Protein AF-A0A9W6C307-F1 (afdb_monomer)

Solvent-accessible surface area (backbone atoms only — not comparable to full-atom values): 25870 Å² total; per-residue (Å²): 104,72,74,52,49,40,36,76,77,65,69,54,67,87,51,63,44,79,34,90,52,37,42,52,48,59,57,58,63,29,90,47,20,42,62,36,54,37,37,41,37,41,72,69,47,89,73,57,65,53,35,37,42,33,34,32,73,69,34,100,63,32,60,33,37,36,40,30,26,71,69,32,44,50,34,45,32,38,36,28,34,32,46,43,51,30,47,38,36,44,41,33,37,32,74,87,72,39,36,39,31,27,65,38,63,28,44,34,90,32,50,24,46,48,51,74,43,74,51,76,79,42,99,63,51,73,80,53,56,47,47,68,50,73,51,73,42,48,95,74,13,36,36,39,39,33,34,38,44,52,23,28,55,40,63,23,90,96,42,68,63,42,25,47,41,33,39,39,35,29,43,99,92,39,78,31,32,41,32,43,40,34,39,38,33,15,57,41,45,49,40,33,43,35,32,48,67,80,60,34,74,53,79,74,47,48,40,36,29,34,75,88,67,53,75,34,53,66,78,82,75,81,81,83,67,77,39,77,81,46,94,56,31,34,36,34,74,18,45,44,55,61,80,28,62,90,56,57,33,47,30,42,37,31,38,36,38,55,30,81,53,9,16,41,32,35,31,30,29,42,17,23,58,46,11,42,51,52,42,52,50,26,47,76,75,32,70,21,69,49,34,37,36,32,32,40,53,56,56,37,30,34,22,3,34,56,54,46,70,95,38,58,28,23,15,40,61,68,16,32,50,48,26,63,78,43,37,65,66,52,48,58,53,46,33,74,60,33,39,77,47,37,58,85,45,60,66,40,53,48,78,43,70,48,65,70,39,78,46,77,50,47,92,39,53,33,40,35,41,77,44,36,12,45,37,90,26,32,38,28,40,31,38,67,84,70,23,40,31,37,38,25,70,70,21,24,28,72,29,60,73,72,44,83,64,38,37,67,70,48,28,52,50,39,46,52,57,55,71,74,52,88,55,62,24,41,35,27,19,27,30,71,73,42,66,72,64,60,32,56,54,49,38,51,52,48,54,52,51,51,51,52,48,51,46,50,39,38,70,70,69,52,50,74,65,55,56,52,72,66,54,52,61,76,95,56,46,82,24,24,27,48,61,59,41,48,45,52,30,48,71,65,46,44,65,64,35,44,63,70,64,52,80,85,85,77,76,93,126

Nearest PDB structures (foldseek):
  8d2z-assembly2_B  TM=8.425E-01  e=1.570E-17  Burkholderia cenocepacia
  4bp0-assembly1_A  TM=8.172E-01  e=1.238E-14  Pseudomonas aeruginosa
  5ls3-assembly1_B  TM=8.155E-01  e=4.486E-14  Pseudomonas aeruginosa
  5i0p-assembly2_B  TM=6.789E-01  e=3.030E-12  Burkholderia ambifaria MC40-6
  4uwq-assembly1_K  TM=8.721E-01  e=1.998E-06  Thermus thermophilus HB27

Radius of gyration: 29.94 Å; Cα contacts (8 Å, |Δi|>4): 1216; chains: 1; bounding box: 67×66×84 Å

Secondary structure (DSSP, 8-state):
-HHHHHHHHH---SSEEE-TTSEEEE-SEESSTT-EEEEEE-TTSSS-EEEEEEEETTSSS-EEEEEE-TTSEEEEEEEE--SSSEEEEEEEEETTS-EEEEEEEEEE-S-TTTSPPGGGGSTTTTTTTT-EEEEEEGGGTEEEEEE----B-S-STT---B-EEEEEEEETTEEEEEEEE-TTBPSS-EEEEE--TTTTTS--EEEEEETT--EEEPPP-----EEEEETTEEEEPPPSS-S-TTTTT--S-EEEE--TTSEEEE---SSHHHHHHHHHHHHHHSSSEEEEE-SSSSGGGTGGGGGGTTS-EEE-HHHHHHHHHHHHHHHHHHHHHHGGGGTT------SEE--SEEEEETTEEEEEEEE-SSSS-EEEEEETTT-EEEEEEEEESSBPPP-TT--HHHHHHHHHHHHTS--SEEEEEES--BSSSHHHHHHHHHHHHHHHHHHHHHHTT--HHHHHHT-S-GGGTTSBTTTHHHHHHHHHHHHHHHHHHS-------

Foldseek 3Di:
DVQVCCCPVVVVAPAEDADPLWDWDWDQECPPLQWIKIKTANQSPPAAWQKKWKAWVPDPFTTFKIKGQAQFRPIKIKTFHFAAWTKIKIWTQGPVRHIYIDIDTHGYPGDNLQDFFPLVVDPCSVLQAFPKDWDFDLVQQKIKIWGAFRLRQCNYPPDHGKHWQKKWKADPVGTRIMMGGHSGTHGRMIMMTGHDNVVSPGDIWMWIAMPVGDIHTDQDADDFDWDDPWDQKIKGAADQAQQAQVRLQRFWIWIWHAAQQWTAIEFQAQALRSNQVVQVCRVVPRVGYAEYEFQAQQRGRFLNVVSVVVHAYEYAPVRLVSNVVCVPVVLVVSCVHNPSSRRVRDTDGGPYYDDQAWDATNNWIKGWHWAAFLAPTGIWIARPVQQEIERALLFEDLHQRARLHGDLVSSLVVLVVVVPRRGQWYHYRHDDIDRDCRRSVVNNVSSVQLVCLLLVCLLVVHDLVVSLVVFGDPVCQRRHNPPVRVNNNSVNCNVVSNVVNDDDPDDDD

Sequence (509 aa):
MWPDHRRDM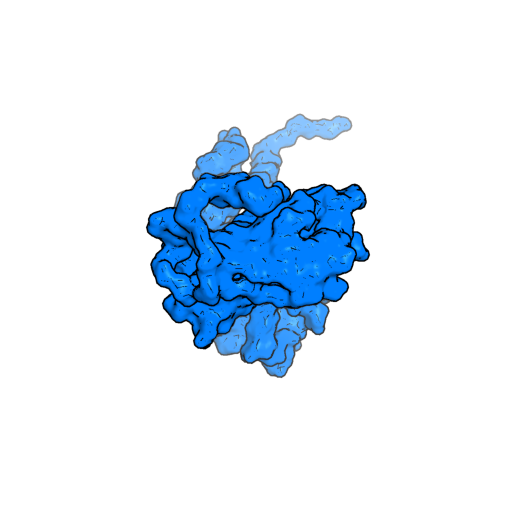LGDPQDWRHDPALIVLTAPDAEDASHVPVLIDATSLTGQVERIVISIDYSPLPKVLIYHPGRAAPLLGFGVKYEIGSPLRASVAMADGSWRMGASFVDAAGGGCTAPAAAHARPDWQDDLGEMRARLWPAFGRLRLMLRHPMDTGLAVGISAHYLTEVTLSDASGQIARLEVFEPVEEDPALTFLLPPELARGPIQISARDNLGYVFTAAPDYRLNPQEIADGVWMFEGATESFGRGNGGAICNIVMIATQGGAVVIDTGGTHRHGTALRQFADERLGGVALSLNTHHHPDHWFGNQAFADRPILSLPPSRQAQGDSAQALADGLYRILGSWMNGTAPLPATDDAVNGPLTIGGRDLTLLALSGHSQADLVIRDNRTGTLIAGDLLFLNRAPSFPDANIATWAAAITTISEIPASGYVPGHGPYHRDSRAMGQTQHYLQAMDARLRGAANNGLTPLEALAAGPMPDYAHLGANPEEYRRSVIQRWRDYERRTLPLLSSVG

InterPro domains:
  IPR001279 Metallo-beta-lactamase [PF00753] (249-430)
  IPR001279 Metallo-beta-lactamase [SM00849] (251-430)
  IPR013783 Immunoglobulin-like fold [G3DSA:2.60.40.10] (138-219)
  IPR014756 Immunoglobulin E-set [SSF81296] (130-219)
  IPR014880 Sulphur oxidation protein SoxZ [PF08770] (143-218)
  IPR030811 Quinoprotein relay system zinc metallohydrolase 1 [TIGR04558] (221-502)
  IPR030831 Quinoprotein dehydrogenase-associated SoxYZ-like carrier [TIGR04557] (2-216)
  IPR032711 Ig-like SoxY domain [PF13501] (8-113)
  IPR036866 Ribonuclease Z/Hydroxyacylglutathione hydrolase-like [G3DSA:3.60.15.10] (220-455)
  IPR036866 Ribonuclease Z/Hydroxyacylglutathione hydrolase-like [SSF56281] (215-480)
  IPR038162 Ig-like SoxY domain superfamily [G3DSA:2.60.40.2470] (1-113)
  IPR050855 Metallo-beta-lactamase type 2-like [PTHR42951] (246-448)

Mean predicted aligned error: 10.9 Å

Structure (mmCIF, N/CA/C/O backbone):
data_AF-A0A9W6C307-F1
#
_entry.id   AF-A0A9W6C307-F1
#
loop_
_atom_site.group_PDB
_atom_site.id
_atom_site.type_symbol
_atom_site.label_atom_id
_atom_site.label_alt_id
_atom_site.label_comp_id
_atom_site.label_asym_id
_atom_site.label_entity_id
_atom_site.label_seq_id
_atom_site.pdbx_PDB_ins_code
_atom_site.Cartn_x
_atom_site.Cartn_y
_atom_site.Cartn_z
_atom_site.occupancy
_atom_site.B_iso_or_equiv
_atom_site.auth_seq_id
_atom_site.auth_comp_id
_atom_site.auth_asym_id
_atom_site.auth_atom_id
_atom_site.pdbx_PDB_model_num
ATOM 1 N N . MET A 1 1 ? 29.531 2.182 -43.437 1.00 72.75 1 MET A N 1
ATOM 2 C CA . MET A 1 1 ? 28.403 2.102 -42.491 1.00 72.75 1 MET A CA 1
ATOM 3 C C . MET A 1 1 ? 28.261 0.714 -41.888 1.00 72.75 1 MET A C 1
ATOM 5 O O . MET A 1 1 ? 28.710 0.563 -40.768 1.00 72.75 1 MET A O 1
ATOM 9 N N . TRP A 1 2 ? 27.776 -0.326 -42.589 1.00 77.75 2 TRP A N 1
ATOM 10 C CA . TRP A 1 2 ? 27.693 -1.666 -41.967 1.00 77.75 2 TRP A CA 1
ATOM 11 C C . TRP A 1 2 ? 29.036 -2.215 -41.428 1.00 77.75 2 TRP A C 1
ATOM 13 O O . TRP A 1 2 ? 29.052 -2.694 -40.299 1.00 77.75 2 TRP A O 1
ATOM 23 N N . PRO A 1 3 ? 30.179 -2.114 -42.142 1.00 82.25 3 PRO A N 1
ATOM 24 C CA . PRO A 1 3 ? 31.471 -2.530 -41.581 1.00 82.25 3 PRO A CA 1
ATOM 25 C C . PRO A 1 3 ? 31.861 -1.786 -40.295 1.00 82.25 3 PRO A C 1
ATOM 27 O O . PRO A 1 3 ? 32.476 -2.380 -39.413 1.00 82.25 3 PRO A O 1
ATOM 30 N N . ASP A 1 4 ? 31.479 -0.513 -40.180 1.00 83.25 4 ASP A N 1
ATOM 31 C CA . ASP A 1 4 ? 31.752 0.321 -39.006 1.00 83.25 4 ASP A CA 1
ATOM 32 C C . ASP A 1 4 ? 30.825 -0.078 -37.851 1.00 83.25 4 ASP A C 1
ATOM 34 O O . ASP A 1 4 ? 31.302 -0.397 -36.770 1.00 83.25 4 ASP A O 1
ATOM 38 N N . HIS A 1 5 ? 29.519 -0.232 -38.105 1.00 82.75 5 HIS A N 1
ATOM 39 C CA . HIS A 1 5 ? 28.554 -0.733 -37.117 1.00 82.75 5 HIS A CA 1
ATOM 40 C C . HIS A 1 5 ? 28.922 -2.123 -36.599 1.00 82.75 5 HIS A C 1
ATOM 42 O O . HIS A 1 5 ? 28.842 -2.385 -35.401 1.00 82.75 5 HIS A O 1
ATOM 48 N N . ARG A 1 6 ? 29.378 -3.017 -37.482 1.00 83.88 6 ARG A N 1
ATOM 49 C CA . ARG A 1 6 ? 29.865 -4.344 -37.095 1.00 83.88 6 ARG A CA 1
ATOM 50 C C . ARG A 1 6 ? 31.045 -4.243 -36.126 1.00 83.88 6 ARG A C 1
ATOM 52 O O . ARG A 1 6 ? 31.105 -5.000 -35.159 1.00 83.88 6 ARG A O 1
ATOM 59 N N . ARG A 1 7 ? 31.976 -3.319 -36.366 1.00 86.12 7 ARG A N 1
ATOM 60 C CA . ARG A 1 7 ? 33.110 -3.080 -35.468 1.00 86.12 7 ARG A CA 1
ATOM 61 C C . ARG A 1 7 ? 32.648 -2.486 -34.140 1.00 86.12 7 ARG A C 1
ATOM 63 O O . ARG A 1 7 ? 32.957 -3.051 -33.096 1.00 86.12 7 ARG A O 1
ATOM 70 N N . ASP A 1 8 ? 31.873 -1.412 -34.192 1.00 84.94 8 ASP A N 1
ATOM 71 C CA . ASP A 1 8 ? 31.517 -0.606 -33.024 1.00 84.94 8 ASP A CA 1
ATOM 72 C C . ASP A 1 8 ? 30.511 -1.312 -32.105 1.00 84.94 8 ASP A C 1
ATOM 74 O O . ASP A 1 8 ? 30.616 -1.235 -30.883 1.00 84.94 8 ASP A O 1
ATOM 78 N N . MET A 1 9 ? 29.542 -2.036 -32.675 1.00 85.88 9 MET A N 1
ATOM 79 C CA . MET A 1 9 ? 28.476 -2.690 -31.908 1.00 85.88 9 MET A CA 1
ATOM 80 C C . MET A 1 9 ? 28.787 -4.143 -31.561 1.00 85.88 9 MET A C 1
ATOM 82 O O . MET A 1 9 ? 28.330 -4.629 -30.525 1.00 85.88 9 MET A O 1
ATOM 86 N N . LEU A 1 10 ? 29.512 -4.858 -32.431 1.00 87.94 10 LEU A N 1
ATOM 87 C CA . LEU A 1 10 ? 29.734 -6.304 -32.285 1.00 87.94 10 LEU A CA 1
ATOM 88 C C . LEU A 1 10 ? 31.184 -6.662 -31.921 1.00 87.94 10 LEU A C 1
ATOM 90 O O . LEU A 1 10 ? 31.439 -7.813 -31.573 1.00 87.94 10 LEU A O 1
ATOM 94 N N . GLY A 1 11 ? 32.123 -5.709 -31.972 1.00 85.62 11 GLY A N 1
ATOM 95 C CA . GLY A 1 11 ? 33.545 -5.951 -31.697 1.00 85.62 11 GLY A CA 1
ATOM 96 C C . GLY A 1 11 ? 34.319 -6.577 -32.866 1.00 85.62 11 GLY A C 1
ATOM 97 O O . GLY A 1 11 ? 35.331 -7.229 -32.638 1.00 85.62 11 GLY A O 1
ATOM 98 N N . ASP A 1 12 ? 33.835 -6.398 -34.102 1.00 84.00 12 ASP A N 1
ATOM 99 C CA . ASP A 1 12 ? 34.403 -6.929 -35.358 1.00 84.00 12 ASP A CA 1
ATOM 100 C C . ASP A 1 12 ? 34.648 -8.457 -35.367 1.00 84.00 12 ASP A C 1
ATOM 102 O O . ASP A 1 12 ? 35.785 -8.924 -35.524 1.00 84.00 12 ASP A O 1
ATOM 106 N N . PRO A 1 13 ? 33.584 -9.266 -35.196 1.00 85.19 13 PRO A N 1
ATOM 107 C CA . PRO A 1 13 ? 33.701 -10.717 -35.150 1.00 85.19 13 PRO A CA 1
ATOM 108 C C . PRO A 1 13 ? 34.226 -11.301 -36.466 1.00 85.19 13 PRO A C 1
ATOM 110 O O . PRO A 1 13 ? 33.824 -10.890 -37.556 1.00 85.19 13 PRO A O 1
ATOM 113 N N . GLN A 1 14 ? 35.099 -12.304 -36.345 1.00 84.06 14 GLN A N 1
ATOM 114 C CA . GLN A 1 14 ? 35.723 -12.982 -37.486 1.00 84.06 14 GLN A CA 1
ATOM 115 C C . GLN A 1 14 ? 34.818 -14.063 -38.101 1.00 84.06 14 GLN A C 1
ATOM 117 O O . GLN A 1 14 ? 34.770 -14.190 -39.322 1.00 84.06 14 GLN A O 1
ATOM 122 N N . ASP A 1 15 ? 34.075 -14.818 -37.280 1.00 90.12 15 ASP A N 1
ATOM 123 C CA . ASP A 1 15 ? 33.076 -15.793 -37.743 1.00 90.12 15 ASP A CA 1
ATOM 124 C C . ASP A 1 15 ? 31.676 -15.181 -37.667 1.00 90.12 15 ASP A C 1
ATOM 126 O O . ASP A 1 15 ? 31.013 -15.196 -36.628 1.00 90.12 15 ASP A O 1
ATOM 130 N N . TRP A 1 16 ? 31.256 -14.587 -38.781 1.00 89.94 16 TRP A N 1
ATOM 131 C CA . TRP A 1 16 ? 29.972 -13.916 -38.924 1.00 89.94 16 TRP A CA 1
ATOM 132 C C . TRP A 1 16 ? 29.358 -14.270 -40.277 1.00 89.94 16 TRP A C 1
ATOM 134 O O . TRP A 1 16 ? 30.006 -14.130 -41.317 1.00 89.94 16 TRP A O 1
ATOM 144 N N . ARG A 1 17 ? 28.098 -14.721 -40.282 1.00 93.12 17 ARG A N 1
ATOM 145 C CA . ARG A 1 17 ? 27.383 -15.075 -41.517 1.00 93.12 17 ARG A CA 1
ATOM 146 C C . ARG A 1 17 ? 25.880 -14.863 -41.417 1.00 93.12 17 ARG A C 1
ATOM 148 O O . ARG A 1 17 ? 25.305 -14.918 -40.333 1.00 93.12 17 ARG A O 1
ATOM 155 N N . HIS A 1 18 ? 25.247 -14.673 -42.572 1.00 94.75 18 HIS A N 1
ATOM 156 C CA . HIS A 1 18 ? 23.793 -14.717 -42.674 1.00 94.75 18 HIS A CA 1
ATOM 157 C C . HIS A 1 18 ? 23.280 -16.134 -42.378 1.00 94.75 18 HIS A C 1
ATOM 159 O O . HIS A 1 18 ? 23.880 -17.106 -42.844 1.00 94.75 18 HIS A O 1
ATOM 165 N N . ASP A 1 19 ? 22.175 -16.251 -41.645 1.00 95.81 19 ASP A N 1
ATOM 166 C CA . ASP A 1 19 ? 21.567 -17.540 -41.304 1.00 95.81 19 ASP A CA 1
ATOM 167 C C . ASP A 1 19 ? 20.055 -17.515 -41.560 1.00 95.81 19 ASP A C 1
ATOM 169 O O . ASP A 1 19 ? 19.350 -16.749 -40.907 1.00 95.81 19 ASP A O 1
ATOM 173 N N . PRO A 1 20 ? 19.529 -18.333 -42.488 1.00 94.19 20 PRO A N 1
ATOM 174 C CA . PRO A 1 20 ? 18.097 -18.363 -42.775 1.00 94.19 20 PRO A CA 1
ATOM 175 C C . PRO A 1 20 ? 17.247 -18.903 -41.614 1.00 94.19 20 PRO A C 1
ATOM 177 O O . PRO A 1 20 ? 16.032 -18.728 -41.638 1.00 94.19 20 PRO A O 1
ATOM 180 N N . ALA A 1 21 ? 17.848 -19.559 -40.613 1.00 95.94 21 ALA A N 1
ATOM 181 C CA . ALA A 1 21 ? 17.140 -19.990 -39.408 1.00 95.94 21 ALA A CA 1
ATOM 182 C C . ALA A 1 21 ? 16.922 -18.848 -38.393 1.00 95.94 21 ALA A C 1
ATOM 184 O O . ALA A 1 21 ? 16.198 -19.038 -37.416 1.00 95.94 21 ALA A O 1
ATOM 185 N N . LEU A 1 22 ? 17.524 -17.672 -38.617 1.00 97.81 22 LEU A N 1
ATOM 186 C CA . LEU A 1 22 ? 17.243 -16.447 -37.875 1.00 97.81 22 LEU A CA 1
ATOM 187 C C . LEU A 1 22 ? 16.178 -15.631 -38.608 1.00 97.81 22 LEU A C 1
ATOM 189 O O . LEU A 1 22 ? 16.421 -15.062 -39.672 1.00 97.81 22 LEU A O 1
ATOM 193 N N . ILE A 1 23 ? 14.997 -15.548 -38.010 1.00 97.88 23 ILE A N 1
ATOM 194 C CA . ILE A 1 23 ? 13.851 -14.859 -38.586 1.00 97.88 23 ILE A CA 1
ATOM 195 C C . ILE A 1 23 ? 13.801 -13.419 -38.069 1.00 97.88 23 ILE A C 1
ATOM 197 O O . ILE A 1 23 ? 13.815 -13.177 -36.862 1.00 97.88 23 ILE A O 1
ATOM 201 N N . VAL A 1 24 ? 13.722 -12.463 -38.998 1.00 97.44 24 VAL A N 1
ATOM 202 C CA . VAL A 1 24 ? 13.565 -11.026 -38.728 1.00 97.44 24 VAL A CA 1
ATOM 203 C C . VAL A 1 24 ? 12.309 -10.547 -39.444 1.00 97.44 24 VAL A C 1
ATOM 205 O O . VAL A 1 24 ? 12.315 -10.347 -40.657 1.00 97.44 24 VAL A O 1
ATOM 208 N N . LEU A 1 25 ? 11.213 -10.391 -38.709 1.00 96.00 25 LEU A N 1
ATOM 209 C CA . LEU A 1 25 ? 9.926 -9.957 -39.249 1.00 96.00 25 LEU A CA 1
ATOM 210 C C . LEU A 1 25 ? 9.642 -8.521 -38.827 1.00 96.00 25 LEU A C 1
ATOM 212 O O . LEU A 1 25 ? 9.816 -8.161 -37.668 1.00 96.00 25 LEU A O 1
ATOM 216 N N . THR A 1 26 ? 9.193 -7.715 -39.779 1.00 93.88 26 THR A N 1
ATOM 217 C CA . THR A 1 26 ? 8.810 -6.314 -39.590 1.00 93.88 26 THR A CA 1
ATOM 218 C C . THR A 1 26 ? 7.806 -5.929 -40.671 1.00 93.88 26 THR A C 1
ATOM 220 O O . THR A 1 26 ? 7.693 -6.629 -41.683 1.00 93.88 26 THR A O 1
ATOM 223 N N . ALA A 1 27 ? 7.072 -4.836 -40.471 1.00 85.94 27 ALA A N 1
ATOM 224 C CA . ALA A 1 27 ? 6.289 -4.238 -41.546 1.00 85.94 27 ALA A CA 1
ATOM 225 C C . ALA A 1 27 ? 7.232 -3.778 -42.683 1.00 85.94 27 ALA A C 1
ATOM 227 O O . ALA A 1 27 ? 8.272 -3.188 -42.379 1.00 85.94 27 ALA A O 1
ATOM 228 N N . PRO A 1 28 ? 6.917 -4.064 -43.963 1.00 83.44 28 PRO A N 1
ATOM 229 C CA . PRO A 1 28 ? 7.731 -3.607 -45.090 1.00 83.44 28 PRO A CA 1
ATOM 230 C C . PRO A 1 28 ? 7.644 -2.088 -45.276 1.00 83.44 28 PRO A C 1
ATOM 232 O O . PRO A 1 28 ? 8.640 -1.480 -45.655 1.00 83.44 28 PRO A O 1
ATOM 235 N N . ASP A 1 29 ? 6.493 -1.498 -44.946 1.00 87.31 29 ASP A N 1
ATOM 236 C CA . ASP A 1 29 ? 6.210 -0.068 -45.024 1.00 87.31 29 ASP A CA 1
ATOM 237 C C . ASP A 1 29 ? 5.832 0.455 -43.628 1.00 87.31 29 ASP A C 1
ATOM 239 O O . ASP A 1 29 ? 4.918 -0.063 -42.978 1.00 87.31 29 ASP A O 1
ATOM 243 N N . ALA A 1 30 ? 6.535 1.480 -43.155 1.00 84.88 30 ALA A N 1
ATOM 244 C CA . ALA A 1 30 ? 6.269 2.176 -41.904 1.00 84.88 30 ALA A CA 1
ATOM 245 C C . ALA A 1 30 ? 5.370 3.394 -42.161 1.00 84.88 30 ALA A C 1
ATOM 247 O O . ALA A 1 30 ? 5.854 4.523 -42.274 1.00 84.88 30 ALA A O 1
ATOM 248 N N . GLU A 1 31 ? 4.057 3.157 -42.269 1.00 82.56 31 GLU A N 1
ATOM 249 C CA . GLU A 1 31 ? 3.048 4.230 -42.361 1.00 82.56 31 GLU A CA 1
ATOM 250 C C . GLU A 1 31 ? 3.111 5.166 -41.146 1.00 82.56 31 GLU A C 1
ATOM 252 O O . GLU A 1 31 ? 3.012 6.384 -41.287 1.00 82.56 31 GLU A O 1
ATOM 257 N N . ASP A 1 32 ? 3.332 4.584 -39.965 1.00 87.00 32 ASP A N 1
ATOM 258 C CA . ASP A 1 32 ? 3.673 5.292 -38.740 1.00 87.00 32 ASP A CA 1
ATOM 259 C C . ASP A 1 32 ? 5.128 4.990 -38.368 1.00 87.00 32 ASP A C 1
ATOM 261 O O . ASP A 1 32 ? 5.461 3.936 -37.820 1.00 87.00 32 ASP A O 1
ATOM 265 N N . ALA A 1 33 ? 6.013 5.935 -38.676 1.00 88.25 33 ALA A N 1
ATOM 266 C CA . ALA A 1 33 ? 7.437 5.801 -38.410 1.00 88.25 33 ALA A CA 1
ATOM 267 C C . ALA A 1 33 ? 7.779 5.827 -36.907 1.00 88.25 33 ALA A C 1
ATOM 269 O O . ALA A 1 33 ? 8.913 5.515 -36.551 1.00 88.25 33 ALA A O 1
ATOM 270 N N . SER A 1 34 ? 6.840 6.180 -36.021 1.00 87.88 34 SER A N 1
ATOM 271 C CA . SER A 1 34 ? 7.040 6.141 -34.566 1.00 87.88 34 SER A CA 1
ATOM 272 C C . SER A 1 34 ? 6.719 4.775 -33.939 1.00 87.88 34 SER A C 1
ATOM 274 O O . SER A 1 34 ? 7.185 4.494 -32.832 1.00 87.88 34 SER A O 1
ATOM 276 N N . HIS A 1 35 ? 6.007 3.911 -34.675 1.00 90.19 35 HIS A N 1
ATOM 277 C CA . HIS A 1 35 ? 5.509 2.615 -34.210 1.00 90.19 35 HIS A CA 1
ATOM 278 C C . HIS A 1 35 ? 5.682 1.519 -35.270 1.00 90.19 35 HIS A C 1
ATOM 280 O O . HIS A 1 35 ? 4.726 1.076 -35.913 1.00 90.19 35 HIS A O 1
ATOM 286 N N . VAL A 1 36 ? 6.914 1.034 -35.441 1.00 93.62 36 VAL A N 1
ATOM 287 C CA . VAL A 1 36 ? 7.217 -0.063 -36.374 1.00 93.62 36 VAL A CA 1
ATOM 288 C C . VAL A 1 36 ? 7.383 -1.379 -35.606 1.00 93.62 36 VAL A C 1
ATOM 290 O O . VAL A 1 36 ? 8.364 -1.526 -34.874 1.00 93.62 36 VAL A O 1
ATOM 293 N N . PRO A 1 37 ? 6.469 -2.359 -35.750 1.00 95.56 37 PRO A N 1
ATOM 294 C CA . PRO A 1 37 ? 6.542 -3.616 -35.015 1.00 95.56 37 PRO A CA 1
ATOM 295 C C . PRO A 1 37 ? 7.602 -4.556 -35.595 1.00 95.56 37 PRO A C 1
ATOM 297 O O . PRO A 1 37 ? 7.656 -4.790 -36.802 1.00 95.56 37 PRO A O 1
ATOM 300 N N . VAL A 1 38 ? 8.384 -5.172 -34.712 1.00 97.00 38 VAL A N 1
ATOM 301 C CA . VAL A 1 38 ? 9.484 -6.083 -35.033 1.00 97.00 38 VAL A CA 1
ATOM 302 C C . VAL A 1 38 ? 9.339 -7.379 -34.237 1.00 97.00 38 VAL A C 1
ATOM 304 O O . VAL A 1 38 ? 8.998 -7.376 -33.053 1.00 97.00 38 VAL A O 1
ATOM 307 N N . LEU A 1 39 ? 9.629 -8.510 -34.878 1.00 98.12 39 LEU A N 1
ATOM 308 C CA . LEU A 1 39 ? 9.776 -9.813 -34.238 1.00 98.12 39 LEU A CA 1
ATOM 309 C C . LEU A 1 39 ? 11.081 -10.463 -34.692 1.00 98.12 39 LEU A C 1
ATOM 311 O O . LEU A 1 39 ? 11.290 -10.701 -35.881 1.00 98.12 39 LEU A O 1
ATOM 315 N N . ILE A 1 40 ? 11.928 -10.792 -33.724 1.00 98.44 40 ILE A N 1
ATOM 316 C CA . ILE A 1 40 ? 13.168 -11.534 -33.927 1.00 98.44 40 ILE A CA 1
ATOM 317 C C . ILE A 1 40 ? 12.989 -12.916 -33.323 1.00 98.44 40 ILE A C 1
ATOM 319 O O . ILE A 1 40 ? 12.694 -13.033 -32.133 1.00 98.44 40 ILE A O 1
ATOM 323 N N . ASP A 1 41 ? 13.174 -13.953 -34.130 1.00 98.31 41 ASP A N 1
ATOM 324 C CA . ASP A 1 41 ? 13.079 -15.341 -33.695 1.00 98.31 41 ASP A CA 1
ATOM 325 C C . ASP A 1 41 ? 14.347 -16.100 -34.095 1.00 98.31 41 ASP A C 1
ATOM 327 O O . ASP A 1 41 ? 14.603 -16.379 -35.267 1.00 98.31 41 ASP A O 1
ATOM 331 N N . ALA A 1 42 ? 15.159 -16.404 -33.084 1.00 98.12 42 ALA A N 1
ATOM 332 C CA . ALA A 1 42 ? 16.391 -17.170 -33.198 1.00 98.12 42 ALA A CA 1
ATOM 333 C C . ALA A 1 42 ? 16.250 -18.580 -32.593 1.00 98.12 42 ALA A C 1
ATOM 335 O O . ALA A 1 42 ? 17.249 -19.260 -32.364 1.00 98.12 42 ALA A O 1
ATOM 336 N N . THR A 1 43 ? 15.025 -19.035 -32.305 1.00 97.31 43 THR A N 1
ATOM 337 C CA . THR A 1 43 ? 14.771 -20.318 -31.619 1.00 97.31 43 THR A CA 1
ATOM 338 C C . THR A 1 43 ? 15.165 -21.538 -32.448 1.00 97.31 43 THR A C 1
ATOM 340 O O . THR A 1 43 ? 15.401 -22.606 -31.890 1.00 97.31 43 THR A O 1
ATOM 343 N N . SER A 1 44 ? 15.274 -21.375 -33.769 1.00 97.06 44 SER A N 1
ATOM 344 C CA . SER A 1 44 ? 15.704 -22.424 -34.699 1.00 97.06 44 SER A CA 1
ATOM 345 C C . SER A 1 44 ? 17.226 -22.489 -34.896 1.00 97.06 44 SER A C 1
ATOM 347 O O . SER A 1 44 ? 17.711 -23.376 -35.601 1.00 97.06 44 SER A O 1
ATOM 349 N N . LEU A 1 45 ? 18.003 -21.580 -34.290 1.00 96.25 45 LEU A N 1
ATOM 350 C CA . LEU A 1 45 ? 19.464 -21.643 -34.348 1.00 96.25 45 LEU A CA 1
ATOM 351 C C . LEU A 1 45 ? 19.990 -22.825 -33.525 1.00 96.25 45 LEU A C 1
ATOM 353 O O . LEU A 1 45 ? 19.544 -23.094 -32.413 1.00 96.25 45 LEU A O 1
ATOM 357 N N . THR A 1 46 ? 20.984 -23.528 -34.069 1.00 91.94 46 THR A N 1
ATOM 358 C CA . THR A 1 46 ? 21.658 -24.615 -33.349 1.00 91.94 46 THR A CA 1
ATOM 359 C C . THR A 1 46 ? 22.734 -24.045 -32.429 1.00 91.94 46 THR A C 1
ATOM 361 O O . THR A 1 46 ? 23.665 -23.396 -32.902 1.00 91.94 46 THR A O 1
ATOM 364 N N . GLY A 1 47 ? 22.627 -24.330 -31.131 1.00 91.88 47 GLY A N 1
ATOM 365 C CA . GLY A 1 47 ? 23.554 -23.856 -30.101 1.00 91.88 47 GLY A CA 1
ATOM 366 C C . GLY A 1 47 ? 22.902 -22.865 -29.137 1.00 91.88 47 GLY A C 1
ATOM 367 O O . GLY A 1 47 ? 21.740 -22.497 -29.286 1.00 91.88 47 GLY A O 1
ATOM 368 N N . GLN A 1 48 ? 23.650 -22.450 -28.118 1.00 95.12 48 GLN A N 1
ATOM 369 C CA . GLN A 1 48 ? 23.162 -21.495 -27.126 1.00 95.12 48 GLN A CA 1
ATOM 370 C C . GLN A 1 48 ? 23.373 -20.058 -27.616 1.00 95.12 48 GLN A C 1
ATOM 372 O O . GLN A 1 48 ? 24.487 -19.685 -27.984 1.00 95.12 48 GLN A O 1
ATOM 377 N N . VAL A 1 49 ? 22.308 -19.256 -27.592 1.00 97.94 49 VAL A N 1
ATOM 378 C CA . VAL A 1 49 ? 22.359 -17.814 -27.867 1.00 97.94 49 VAL A CA 1
ATOM 379 C C . VAL A 1 49 ? 22.773 -17.072 -26.596 1.00 97.94 49 VAL A C 1
ATOM 381 O O . VAL A 1 49 ? 22.107 -17.195 -25.570 1.00 97.94 49 VAL A O 1
ATOM 384 N N . GLU A 1 50 ? 23.845 -16.282 -26.664 1.00 96.88 50 GLU A N 1
ATOM 385 C CA . GLU A 1 50 ? 24.279 -15.430 -25.549 1.00 96.88 50 GLU A CA 1
ATOM 386 C C . GLU A 1 50 ? 23.539 -14.096 -25.542 1.00 96.88 50 GLU A C 1
ATOM 388 O O . GLU A 1 50 ? 22.980 -13.694 -24.521 1.00 96.88 50 GLU A O 1
ATOM 393 N N . ARG A 1 51 ? 23.527 -13.411 -26.692 1.00 97.56 51 ARG A N 1
ATOM 394 C CA . ARG A 1 51 ? 22.844 -12.127 -26.863 1.00 97.56 51 ARG A CA 1
ATOM 395 C C . ARG A 1 51 ? 22.452 -11.863 -28.310 1.00 97.56 51 ARG A C 1
ATOM 397 O O . ARG A 1 51 ? 23.084 -12.362 -29.238 1.00 97.56 51 ARG A O 1
ATOM 404 N N . ILE A 1 52 ? 21.450 -11.015 -28.494 1.00 98.25 52 ILE A N 1
ATOM 405 C CA . ILE A 1 52 ? 20.973 -10.535 -29.790 1.00 98.25 52 ILE A CA 1
ATOM 406 C C . ILE A 1 52 ? 21.105 -9.015 -29.808 1.00 98.25 52 ILE A C 1
ATOM 408 O O . ILE A 1 52 ? 20.503 -8.336 -28.982 1.00 98.25 52 ILE A O 1
ATOM 412 N N . VAL A 1 53 ? 21.892 -8.483 -30.737 1.00 97.81 53 VAL A N 1
ATOM 413 C CA . VAL A 1 53 ? 22.075 -7.042 -30.943 1.00 97.81 53 VAL A CA 1
ATOM 414 C C . VAL A 1 53 ? 21.204 -6.600 -32.111 1.00 97.81 53 VAL A C 1
ATOM 416 O O . VAL A 1 53 ? 21.341 -7.136 -33.214 1.00 97.81 53 VAL A O 1
ATOM 419 N N . ILE A 1 54 ? 20.325 -5.628 -31.868 1.00 97.31 54 ILE A N 1
ATOM 420 C CA . ILE A 1 54 ? 19.447 -5.053 -32.888 1.00 97.31 54 ILE A CA 1
ATOM 421 C C . ILE A 1 54 ? 19.956 -3.677 -33.295 1.00 97.31 54 ILE A C 1
ATOM 423 O O . ILE A 1 54 ? 20.218 -2.824 -32.440 1.00 97.31 54 ILE A O 1
ATOM 427 N N . SER A 1 55 ? 20.058 -3.458 -34.604 1.00 95.31 55 SER A N 1
ATOM 428 C CA . SER A 1 55 ? 20.496 -2.186 -35.170 1.00 95.31 55 SER A CA 1
ATOM 429 C C . SER A 1 55 ? 19.682 -1.764 -36.390 1.00 95.31 55 SER A C 1
ATOM 431 O O . SER A 1 55 ? 19.193 -2.614 -37.135 1.00 95.31 55 SER A O 1
ATOM 433 N N . ILE A 1 56 ? 19.607 -0.455 -36.624 1.00 93.75 56 ILE A N 1
ATOM 434 C CA . ILE A 1 56 ? 19.031 0.156 -37.828 1.00 93.75 56 ILE A CA 1
ATOM 435 C C . ILE A 1 56 ? 20.138 0.957 -38.515 1.00 93.75 56 ILE A C 1
ATOM 437 O O . ILE A 1 56 ? 20.674 1.900 -37.935 1.00 93.75 56 ILE A O 1
ATOM 441 N N . ASP A 1 57 ? 20.515 0.564 -39.732 1.00 90.56 57 ASP A N 1
ATOM 442 C CA . ASP A 1 57 ? 21.776 1.006 -40.345 1.00 90.56 57 ASP A CA 1
ATOM 443 C C . ASP A 1 57 ? 21.844 2.525 -40.578 1.00 90.56 57 ASP A C 1
ATOM 445 O O . ASP A 1 57 ? 22.857 3.135 -40.281 1.00 90.56 57 ASP A O 1
ATOM 449 N N . TYR A 1 58 ? 20.794 3.152 -41.100 1.00 88.94 58 TYR A N 1
ATOM 450 C CA . TYR A 1 58 ? 20.804 4.567 -41.508 1.00 88.94 58 TYR A CA 1
ATOM 451 C C . TYR A 1 58 ? 20.179 5.501 -40.465 1.00 88.94 58 TYR A C 1
ATOM 453 O O . TYR A 1 58 ? 19.979 6.682 -40.738 1.00 88.94 58 TYR A O 1
ATOM 461 N N . SER A 1 59 ? 19.876 4.981 -39.275 1.00 87.31 59 SER A N 1
ATOM 462 C CA . SER A 1 59 ? 19.338 5.774 -38.172 1.00 87.31 59 SER A CA 1
ATOM 463 C C . SER A 1 59 ? 20.431 6.659 -37.551 1.00 87.31 59 SER A C 1
ATOM 465 O O . SER A 1 59 ? 21.563 6.194 -37.391 1.00 87.31 59 SER A O 1
ATOM 467 N N . PRO A 1 60 ? 20.116 7.898 -37.119 1.00 87.81 60 PRO A N 1
ATOM 468 C CA . PRO A 1 60 ? 21.033 8.711 -36.309 1.00 87.81 60 PRO A CA 1
ATOM 469 C C . PRO A 1 60 ? 21.382 8.043 -34.968 1.00 87.81 60 PRO A C 1
ATOM 471 O O . PRO A 1 60 ? 22.409 8.347 -34.365 1.00 87.81 60 PRO A O 1
ATOM 474 N N . LEU A 1 61 ? 20.532 7.119 -34.520 1.00 90.50 61 LEU A N 1
ATOM 475 C CA . LEU A 1 61 ? 20.686 6.314 -33.318 1.00 90.50 61 LEU A CA 1
ATOM 476 C C . LEU A 1 61 ? 20.623 4.839 -33.750 1.00 90.50 61 LEU A C 1
ATOM 478 O O . LEU A 1 61 ? 19.547 4.238 -33.775 1.00 90.50 61 LEU A O 1
ATOM 482 N N . PRO A 1 62 ? 21.749 4.262 -34.204 1.00 91.62 62 PRO A N 1
ATOM 483 C CA . PRO A 1 62 ? 21.726 2.998 -34.933 1.00 91.62 62 PRO A CA 1
ATOM 484 C C . PRO A 1 62 ? 21.577 1.767 -34.035 1.00 91.62 62 PRO A C 1
ATOM 486 O O . PRO A 1 62 ? 21.243 0.699 -34.536 1.00 91.62 62 PRO A O 1
ATOM 489 N N . LYS A 1 63 ? 21.829 1.878 -32.726 1.00 94.31 63 LYS A N 1
ATOM 490 C CA . LYS A 1 63 ? 21.703 0.775 -31.765 1.00 94.31 63 LYS A CA 1
ATOM 491 C C . LYS A 1 63 ? 20.334 0.852 -31.092 1.00 94.31 63 LYS A C 1
ATOM 493 O O . LYS A 1 63 ? 20.031 1.854 -30.461 1.00 94.31 63 LYS A O 1
ATOM 498 N N . VAL A 1 64 ? 19.525 -0.198 -31.228 1.00 95.75 64 VAL A N 1
ATOM 499 C CA . VAL A 1 64 ? 18.128 -0.202 -30.757 1.00 95.75 64 VAL A CA 1
ATOM 500 C C . VAL A 1 64 ? 17.993 -0.875 -29.397 1.00 95.75 64 VAL A C 1
ATOM 502 O O . VAL A 1 64 ? 17.452 -0.297 -28.461 1.00 95.75 64 VAL A O 1
ATOM 505 N N . LEU A 1 65 ? 18.465 -2.118 -29.289 1.00 97.12 65 LEU A N 1
ATOM 506 C CA . LEU A 1 65 ? 18.447 -2.895 -28.051 1.00 97.12 65 LEU A CA 1
ATOM 507 C C . LEU A 1 65 ? 19.452 -4.046 -28.107 1.00 97.12 65 LEU A C 1
ATOM 509 O O . LEU A 1 65 ? 19.882 -4.472 -29.185 1.00 97.12 65 LEU A O 1
ATOM 513 N N . ILE A 1 66 ? 19.805 -4.563 -26.933 1.00 98.38 66 ILE A N 1
ATOM 514 C CA . ILE A 1 66 ? 20.500 -5.842 -26.778 1.00 98.38 66 ILE A CA 1
ATOM 515 C C . ILE A 1 66 ? 19.638 -6.753 -25.914 1.00 98.38 66 ILE A C 1
ATOM 517 O O . ILE A 1 66 ? 19.334 -6.423 -24.771 1.00 98.38 66 ILE A O 1
ATOM 521 N N . TYR A 1 67 ? 19.282 -7.919 -26.441 1.00 98.62 67 TYR A N 1
ATOM 522 C CA . TYR A 1 67 ? 18.546 -8.937 -25.705 1.00 98.62 67 TYR A CA 1
ATOM 523 C C . TYR A 1 67 ? 19.469 -10.057 -25.241 1.00 98.62 67 TYR A C 1
ATOM 525 O O . TYR A 1 67 ? 20.124 -10.699 -26.056 1.00 98.62 67 TYR A O 1
ATOM 533 N N . HIS A 1 68 ? 19.473 -10.323 -23.940 1.00 98.56 68 HIS A N 1
ATOM 534 C CA . HIS A 1 68 ? 20.154 -11.449 -23.309 1.00 98.56 68 HIS A CA 1
ATOM 535 C C . HIS A 1 68 ? 19.091 -12.471 -22.881 1.00 98.56 68 HIS A C 1
ATOM 537 O O . HIS A 1 68 ? 18.480 -12.300 -21.817 1.00 98.56 68 HIS A O 1
ATOM 543 N N . PRO A 1 69 ? 18.814 -13.509 -23.696 1.00 97.75 69 PRO A N 1
ATOM 544 C CA . PRO A 1 69 ? 17.714 -14.435 -23.437 1.00 97.75 69 PRO A CA 1
ATOM 545 C C . PRO A 1 69 ? 17.905 -15.250 -22.158 1.00 97.75 69 PRO A C 1
ATOM 547 O O . PRO A 1 69 ? 16.925 -15.518 -21.470 1.00 97.75 69 PRO A O 1
ATOM 550 N N . GLY A 1 70 ? 19.144 -15.597 -21.794 1.00 97.06 70 GLY A N 1
ATOM 551 C CA . GLY A 1 70 ? 19.439 -16.327 -20.561 1.00 97.06 70 GLY A CA 1
ATOM 552 C C . GLY A 1 70 ? 18.706 -17.670 -20.500 1.00 97.06 70 GLY A C 1
ATOM 553 O O . GLY A 1 70 ? 19.092 -18.617 -21.178 1.00 97.06 70 GLY A O 1
ATOM 554 N N . ARG A 1 71 ? 17.661 -17.744 -19.666 1.00 96.62 71 ARG A N 1
ATOM 555 C CA . ARG A 1 71 ? 16.783 -18.919 -19.513 1.00 96.62 71 ARG A CA 1
ATOM 556 C C . ARG A 1 71 ? 15.480 -18.820 -20.316 1.00 96.62 71 ARG A C 1
ATOM 558 O O . ARG A 1 71 ? 14.755 -19.806 -20.410 1.00 96.62 71 ARG A O 1
ATOM 565 N N . ALA A 1 72 ? 15.153 -17.651 -20.862 1.00 97.75 72 ALA A N 1
ATOM 566 C CA . ALA A 1 72 ? 14.076 -17.507 -21.836 1.00 97.75 72 ALA A CA 1
ATOM 567 C C . ALA A 1 72 ? 14.506 -18.063 -23.205 1.00 97.75 72 ALA A C 1
ATOM 569 O O . ALA A 1 72 ? 15.692 -18.244 -23.482 1.00 97.75 72 ALA A O 1
ATOM 570 N N . ALA A 1 73 ? 13.536 -18.317 -24.080 1.00 97.75 73 ALA A N 1
ATOM 571 C CA . ALA A 1 73 ? 13.834 -18.659 -25.463 1.00 97.75 73 ALA A CA 1
ATOM 572 C C . ALA A 1 73 ? 14.298 -17.399 -26.226 1.00 97.75 73 ALA A C 1
ATOM 574 O O . ALA A 1 73 ? 13.829 -16.300 -25.919 1.00 97.75 73 ALA A O 1
ATOM 575 N N . PRO A 1 74 ? 15.188 -17.519 -27.230 1.00 98.12 74 PRO A N 1
ATOM 576 C CA . PRO A 1 74 ? 15.741 -16.378 -27.959 1.00 98.12 74 PRO A CA 1
ATOM 577 C C . PRO A 1 74 ? 14.756 -15.836 -29.014 1.00 98.12 74 PRO A C 1
ATOM 579 O O . PRO A 1 74 ? 15.048 -15.800 -30.209 1.00 98.12 74 PRO A O 1
ATOM 582 N N . LEU A 1 75 ? 13.572 -15.425 -28.556 1.00 98.44 75 LEU A N 1
ATOM 583 C CA . LEU A 1 75 ? 12.535 -14.758 -29.336 1.00 98.44 75 LEU A CA 1
ATOM 584 C C . LEU A 1 75 ? 12.115 -13.478 -28.617 1.00 98.44 75 LEU A C 1
ATOM 586 O O . LEU A 1 75 ? 11.739 -13.514 -27.442 1.00 98.44 75 LEU A O 1
ATOM 590 N N . LEU A 1 76 ? 12.142 -12.365 -29.348 1.00 98.50 76 LEU A N 1
ATOM 591 C CA . LEU A 1 76 ? 11.761 -11.053 -28.844 1.00 98.50 76 LEU A CA 1
ATOM 592 C C . LEU A 1 76 ? 10.891 -10.308 -29.859 1.00 98.50 76 LEU A C 1
ATOM 594 O O . LEU A 1 76 ? 11.285 -10.138 -31.011 1.00 98.50 76 LEU A O 1
ATOM 598 N N . GLY A 1 77 ? 9.733 -9.826 -29.412 1.00 98.38 77 GLY A N 1
ATOM 599 C CA . GLY A 1 77 ? 8.930 -8.835 -30.134 1.00 98.38 77 GLY A CA 1
ATOM 600 C C . GLY A 1 77 ? 8.987 -7.468 -29.454 1.00 98.38 77 GLY A C 1
ATOM 601 O O . GLY A 1 77 ? 8.982 -7.415 -28.225 1.00 98.38 77 GLY A O 1
ATOM 602 N N . PHE A 1 78 ? 9.056 -6.393 -30.232 1.00 98.12 78 PHE A N 1
ATOM 603 C CA . PHE A 1 78 ? 9.155 -5.002 -29.768 1.00 98.12 78 PHE A CA 1
ATOM 604 C C . PHE A 1 78 ? 8.773 -4.041 -30.899 1.00 98.12 78 PHE A C 1
ATOM 606 O O . PHE A 1 78 ? 8.706 -4.468 -32.050 1.00 98.12 78 PHE A O 1
ATOM 613 N N . GLY A 1 79 ? 8.538 -2.765 -30.599 1.00 96.19 79 GLY A N 1
ATOM 614 C CA . GLY A 1 79 ? 8.411 -1.720 -31.614 1.00 96.19 79 GLY A CA 1
ATOM 615 C C . GLY A 1 79 ? 9.571 -0.727 -31.592 1.00 96.19 79 GLY A C 1
ATOM 616 O O . GLY A 1 79 ? 10.273 -0.581 -30.586 1.00 96.19 79 GLY A O 1
ATOM 617 N N . VAL A 1 80 ? 9.800 -0.067 -32.726 1.00 95.25 80 VAL A N 1
ATOM 618 C CA . VAL A 1 80 ? 10.891 0.897 -32.924 1.00 95.25 80 VAL A CA 1
ATOM 619 C C . VAL A 1 80 ? 10.444 2.123 -33.704 1.00 95.25 80 VAL A C 1
ATOM 621 O O . VAL A 1 80 ? 9.491 2.073 -34.482 1.00 95.25 80 VAL A O 1
ATOM 624 N N . LYS A 1 81 ? 11.207 3.200 -33.534 1.00 93.62 81 LYS A N 1
ATOM 625 C CA . LYS A 1 81 ? 11.120 4.452 -34.276 1.00 93.62 81 LYS A CA 1
ATOM 626 C C . LYS A 1 81 ? 12.079 4.419 -35.470 1.00 93.62 81 LYS A C 1
ATOM 628 O O . LYS A 1 81 ? 13.220 3.964 -35.355 1.00 93.62 81 LYS A O 1
ATOM 633 N N . TYR A 1 82 ? 11.626 4.923 -36.611 1.00 90.94 82 TYR A N 1
ATOM 634 C CA . TYR A 1 82 ? 12.383 5.035 -37.854 1.00 90.94 82 TYR A CA 1
ATOM 635 C C . TYR A 1 82 ? 12.522 6.495 -38.281 1.00 90.94 82 TYR A C 1
ATOM 637 O O . TYR A 1 82 ? 11.539 7.213 -38.444 1.00 90.94 82 TYR A O 1
ATOM 645 N N . GLU A 1 83 ? 13.755 6.929 -38.533 1.00 87.25 83 GLU A N 1
ATOM 646 C CA . GLU A 1 83 ? 14.011 8.272 -39.070 1.00 87.25 83 GLU A CA 1
ATOM 647 C C . GLU A 1 83 ? 14.050 8.298 -40.600 1.00 87.25 83 GLU A C 1
ATOM 649 O O . GLU A 1 83 ? 13.698 9.301 -41.210 1.00 87.25 83 GLU A O 1
ATOM 654 N N . ILE A 1 84 ? 14.480 7.201 -41.222 1.00 88.44 84 ILE A N 1
ATOM 655 C CA . ILE A 1 84 ? 14.585 7.036 -42.673 1.00 88.44 84 ILE A CA 1
ATOM 656 C C . ILE A 1 84 ? 14.524 5.545 -43.011 1.00 88.44 84 ILE A C 1
ATOM 658 O O . ILE A 1 84 ? 14.994 4.723 -42.220 1.00 88.44 84 ILE A O 1
ATOM 662 N N . GLY A 1 85 ? 13.978 5.196 -44.181 1.00 90.75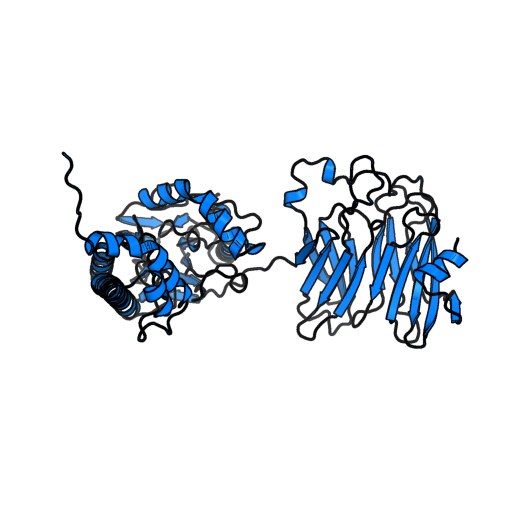 85 GLY A N 1
ATOM 663 C CA . GLY A 1 85 ? 13.951 3.818 -44.674 1.00 90.75 85 GLY A CA 1
ATOM 664 C C . GLY A 1 85 ? 15.325 3.144 -44.589 1.00 90.75 85 GLY A C 1
ATOM 665 O O . GLY A 1 85 ? 16.339 3.680 -45.052 1.00 90.75 85 GLY A O 1
ATOM 666 N N . SER A 1 86 ? 15.387 1.989 -43.927 1.00 91.94 86 SER A N 1
ATOM 667 C CA . SER A 1 86 ? 16.661 1.390 -43.535 1.00 91.94 86 SER A CA 1
ATOM 668 C C . SER A 1 86 ? 16.571 -0.109 -43.223 1.00 91.94 86 SER A C 1
ATOM 670 O O . SER A 1 86 ? 15.546 -0.579 -42.718 1.00 91.94 86 SER A O 1
ATOM 672 N N . PRO A 1 87 ? 17.651 -0.882 -43.464 1.00 93.31 87 PRO A N 1
ATOM 673 C CA . PRO A 1 87 ? 17.759 -2.244 -42.958 1.00 93.31 87 PRO A CA 1
ATOM 674 C C . PRO A 1 87 ? 17.707 -2.293 -41.425 1.00 93.31 87 PRO A C 1
ATOM 676 O O . PRO A 1 87 ? 18.569 -1.722 -40.752 1.00 93.31 87 PRO A O 1
ATOM 679 N N . LEU A 1 88 ? 16.751 -3.055 -40.889 1.00 95.06 88 LEU A N 1
ATOM 680 C CA . LEU A 1 88 ? 16.807 -3.588 -39.532 1.00 95.06 88 LEU A CA 1
ATOM 681 C C . LEU A 1 88 ? 17.643 -4.861 -39.541 1.00 95.06 88 LEU A C 1
ATOM 683 O O . LEU A 1 88 ? 17.387 -5.769 -40.335 1.00 95.06 88 LEU A O 1
ATOM 687 N N . ARG A 1 89 ? 18.614 -4.963 -38.639 1.00 95.12 89 ARG A N 1
ATOM 688 C CA . ARG A 1 89 ? 19.458 -6.151 -38.496 1.00 95.12 89 ARG A CA 1
ATOM 689 C C . ARG A 1 89 ? 19.331 -6.738 -37.106 1.00 95.12 89 ARG A C 1
ATOM 691 O O . ARG A 1 89 ? 19.386 -6.012 -36.118 1.00 95.12 89 ARG A O 1
ATOM 698 N N . ALA A 1 90 ? 19.273 -8.063 -37.048 1.00 97.44 90 ALA A N 1
ATOM 699 C CA . ALA A 1 90 ? 19.510 -8.829 -35.838 1.00 97.44 90 ALA A CA 1
ATOM 700 C C . ALA A 1 90 ? 20.836 -9.574 -35.971 1.00 97.44 90 ALA A C 1
ATOM 702 O O . ALA A 1 90 ? 21.002 -10.396 -36.871 1.00 97.44 90 ALA A O 1
ATOM 703 N N . SER A 1 91 ? 21.780 -9.279 -35.080 1.00 97.31 91 SER A N 1
ATOM 704 C CA . SER A 1 91 ? 23.066 -9.972 -34.984 1.00 97.31 91 SER A CA 1
ATOM 705 C C . SER A 1 91 ? 23.109 -10.782 -33.693 1.00 97.31 91 SER A C 1
ATOM 707 O O . SER A 1 91 ? 23.084 -10.221 -32.601 1.00 97.31 91 SER A O 1
ATOM 709 N N . VAL A 1 92 ? 23.157 -12.103 -33.815 1.00 97.94 92 VAL A N 1
ATOM 710 C CA . VAL A 1 92 ? 23.081 -13.057 -32.707 1.00 97.94 92 VAL A CA 1
ATOM 711 C C . VAL A 1 92 ? 24.477 -13.578 -32.391 1.00 97.94 92 VAL A C 1
ATOM 713 O O . VAL A 1 92 ? 25.106 -14.189 -33.254 1.00 97.94 92 VAL A O 1
ATOM 716 N N . ALA A 1 93 ? 24.941 -13.345 -31.166 1.00 97.06 93 ALA A N 1
ATOM 717 C CA . ALA A 1 93 ? 26.158 -13.938 -30.627 1.00 97.06 93 ALA A CA 1
ATOM 718 C C . ALA A 1 93 ? 25.840 -15.311 -30.027 1.00 97.06 93 ALA A C 1
ATOM 720 O O . ALA A 1 93 ? 24.958 -15.436 -29.170 1.00 97.06 93 ALA A O 1
ATOM 721 N N . MET A 1 94 ? 26.562 -16.331 -30.476 1.00 96.38 94 MET A N 1
ATOM 722 C CA . MET A 1 94 ? 26.448 -17.702 -29.990 1.00 96.38 94 MET A CA 1
ATOM 723 C C . MET A 1 94 ? 27.524 -17.982 -28.932 1.00 96.38 94 MET A C 1
ATOM 725 O O . MET A 1 94 ? 28.602 -17.392 -28.967 1.00 96.38 94 MET A O 1
ATOM 729 N N . ALA A 1 95 ? 27.271 -18.936 -28.034 1.00 94.81 95 ALA A N 1
ATOM 730 C CA . ALA A 1 95 ? 28.211 -19.311 -26.967 1.00 94.81 95 ALA A CA 1
ATOM 731 C C . ALA A 1 95 ? 29.524 -19.946 -27.468 1.00 94.81 95 ALA A C 1
ATOM 733 O O . ALA A 1 95 ? 30.499 -20.039 -26.729 1.00 94.81 95 ALA A O 1
ATOM 734 N N . ASP A 1 96 ? 29.566 -20.386 -28.729 1.00 93.19 96 ASP A N 1
ATOM 735 C CA . ASP A 1 96 ? 30.786 -20.867 -29.389 1.00 93.19 96 ASP A CA 1
ATOM 736 C C . ASP A 1 96 ? 31.653 -19.727 -29.967 1.00 93.19 96 ASP A C 1
ATOM 738 O O . ASP A 1 96 ? 32.687 -19.987 -30.581 1.00 93.19 96 ASP A O 1
ATOM 742 N N . GLY A 1 97 ? 31.243 -18.467 -29.772 1.00 91.44 97 GLY A N 1
ATOM 743 C CA . GLY A 1 97 ? 31.917 -17.269 -30.272 1.00 91.44 97 GLY A CA 1
ATOM 744 C C . GLY A 1 97 ? 31.552 -16.886 -31.710 1.00 91.44 97 GLY A C 1
ATOM 745 O O . GLY A 1 97 ? 31.992 -15.836 -32.188 1.00 91.44 97 GLY A O 1
ATOM 746 N N . SER A 1 98 ? 30.748 -17.696 -32.404 1.00 94.56 98 SER A N 1
ATOM 747 C CA . SER A 1 98 ? 30.286 -17.398 -33.759 1.00 94.56 98 SER A CA 1
ATOM 748 C C . SER A 1 98 ? 29.080 -16.451 -33.761 1.00 94.56 98 SER A C 1
ATOM 750 O O . SER A 1 98 ? 28.337 -16.345 -32.784 1.00 94.56 98 SER A O 1
ATOM 752 N N . TRP A 1 99 ? 28.8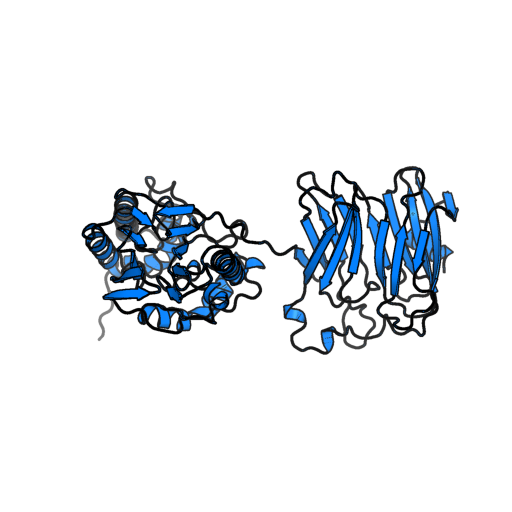62 -15.760 -34.882 1.00 96.19 99 TRP A N 1
ATOM 753 C CA . TRP A 1 99 ? 27.742 -14.838 -35.056 1.00 96.19 99 TRP A CA 1
ATOM 754 C C . TRP A 1 99 ? 26.824 -15.250 -36.207 1.00 96.19 99 TRP A C 1
ATOM 756 O O . TRP A 1 99 ? 27.279 -15.703 -37.264 1.00 96.19 99 TRP A O 1
ATOM 766 N N . ARG A 1 100 ? 25.515 -15.066 -36.013 1.00 96.50 100 ARG A N 1
ATOM 767 C CA . ARG A 1 100 ? 24.480 -15.213 -37.049 1.00 96.50 100 ARG A CA 1
ATOM 768 C C . ARG A 1 100 ? 23.795 -13.881 -37.296 1.00 96.50 100 ARG A C 1
ATOM 770 O O . ARG A 1 100 ? 23.610 -13.107 -36.362 1.00 96.50 100 ARG A O 1
ATOM 777 N N . MET A 1 101 ? 23.425 -13.608 -38.541 1.00 95.19 101 MET A N 1
ATOM 778 C CA . MET A 1 101 ? 22.721 -12.380 -38.897 1.00 95.19 101 MET A CA 1
ATOM 779 C C . MET A 1 101 ? 21.500 -12.649 -39.768 1.00 95.19 101 MET A C 1
ATOM 781 O O . MET A 1 101 ? 21.546 -13.466 -40.684 1.00 95.19 101 MET A O 1
ATOM 785 N N . GLY A 1 102 ? 20.432 -11.919 -39.471 1.00 95.50 102 GLY A N 1
ATOM 786 C CA . GLY A 1 102 ? 19.254 -11.768 -40.308 1.00 95.50 102 GLY A CA 1
ATOM 787 C C . GLY A 1 102 ? 18.942 -10.282 -40.450 1.00 95.50 102 GLY A C 1
ATOM 788 O O . GLY A 1 102 ? 19.303 -9.474 -39.585 1.00 95.50 102 GLY A O 1
ATOM 789 N N . ALA A 1 103 ? 18.304 -9.904 -41.551 1.00 94.75 103 ALA A N 1
ATOM 790 C CA . ALA A 1 103 ? 17.934 -8.521 -41.799 1.00 94.75 103 ALA A CA 1
ATOM 791 C C . ALA A 1 103 ? 16.649 -8.425 -42.613 1.00 94.75 103 ALA A C 1
ATOM 793 O O . ALA A 1 103 ? 16.404 -9.264 -43.479 1.00 94.75 103 ALA A O 1
ATOM 794 N N . SER A 1 104 ? 15.902 -7.353 -42.378 1.00 94.94 104 SER A N 1
ATOM 795 C CA . SER A 1 104 ? 14.731 -6.974 -43.164 1.00 94.94 104 SER A CA 1
ATOM 796 C C . SER A 1 104 ? 14.774 -5.478 -43.436 1.00 94.94 104 SER A C 1
ATOM 798 O O . SER A 1 104 ? 15.192 -4.696 -42.584 1.00 94.94 104 SER A O 1
ATOM 800 N N . PHE A 1 105 ? 14.399 -5.079 -44.648 1.00 93.94 105 PHE A N 1
ATOM 801 C CA . PHE A 1 105 ? 14.327 -3.669 -45.017 1.00 93.94 105 PHE A CA 1
ATOM 802 C C . PHE A 1 105 ? 12.948 -3.117 -44.665 1.00 93.94 105 PHE A C 1
ATOM 804 O O . PHE A 1 105 ? 11.947 -3.783 -44.924 1.00 93.94 105 PHE A O 1
ATOM 811 N N . VAL A 1 106 ? 12.923 -1.913 -44.100 1.00 92.00 106 VAL A N 1
ATOM 812 C CA . VAL A 1 106 ? 11.702 -1.154 -43.825 1.00 92.00 106 VAL A CA 1
ATOM 813 C C . VAL A 1 106 ? 11.772 0.129 -44.636 1.00 92.00 106 VAL A C 1
ATOM 815 O O . VAL A 1 106 ? 12.735 0.888 -44.489 1.00 92.00 106 VAL A O 1
ATOM 818 N N . ASP A 1 107 ? 10.781 0.362 -45.490 1.00 89.06 107 ASP A N 1
ATOM 819 C CA . ASP A 1 107 ? 10.565 1.666 -46.105 1.00 89.06 107 ASP A CA 1
ATOM 820 C C . ASP A 1 107 ? 9.837 2.575 -45.110 1.00 89.06 107 ASP A C 1
ATOM 822 O O . ASP A 1 107 ? 8.886 2.155 -44.456 1.00 89.06 107 ASP A O 1
ATOM 826 N N . ALA A 1 108 ? 10.306 3.806 -44.940 1.00 84.81 108 ALA A N 1
ATOM 827 C CA . ALA A 1 108 ? 9.765 4.734 -43.953 1.00 84.81 108 ALA A CA 1
ATOM 828 C C . ALA A 1 108 ? 9.844 6.162 -44.483 1.00 84.81 108 ALA A C 1
ATOM 830 O O . ALA A 1 108 ? 10.915 6.621 -44.889 1.00 84.81 108 ALA A O 1
ATOM 831 N N . ALA A 1 109 ? 8.721 6.884 -44.404 1.00 75.50 109 ALA A N 1
ATOM 832 C CA . ALA A 1 109 ? 8.648 8.301 -44.766 1.00 75.50 109 ALA A CA 1
ATOM 833 C C . ALA A 1 109 ? 9.553 9.184 -43.882 1.00 75.50 109 ALA A C 1
ATOM 835 O O . ALA A 1 109 ? 9.982 10.253 -44.317 1.00 75.50 109 ALA A O 1
ATOM 836 N N . GLY A 1 110 ? 9.876 8.697 -42.678 1.00 74.25 110 GLY A N 1
ATOM 837 C CA . GLY A 1 110 ? 10.843 9.281 -41.756 1.00 74.25 110 GLY A CA 1
ATOM 838 C C . GLY A 1 110 ? 10.238 10.145 -40.650 1.00 74.25 110 GLY A C 1
ATOM 839 O O . GLY A 1 110 ? 9.021 10.283 -40.547 1.00 74.25 110 GLY A O 1
ATOM 840 N N . GLY A 1 111 ? 11.101 10.709 -39.801 1.00 78.06 111 GLY A N 1
ATOM 841 C CA . GLY A 1 111 ? 10.722 11.615 -38.707 1.00 78.06 111 GLY A CA 1
ATOM 842 C C . GLY A 1 111 ? 10.314 10.954 -37.382 1.00 78.06 111 GLY A C 1
ATOM 843 O O . GLY A 1 111 ? 10.037 11.658 -36.412 1.00 78.06 111 GLY A O 1
ATOM 844 N N . GLY A 1 112 ? 10.290 9.620 -37.299 1.00 79.06 112 GLY A N 1
ATOM 845 C CA . GLY A 1 112 ? 9.890 8.905 -36.084 1.00 79.06 112 GLY A CA 1
ATOM 846 C C . GLY A 1 112 ? 10.832 9.126 -34.897 1.00 79.06 112 GLY A C 1
ATOM 847 O O . GLY A 1 112 ? 10.387 9.090 -33.753 1.00 79.06 112 GLY A O 1
ATOM 848 N N . CYS A 1 113 ? 12.122 9.387 -35.141 1.00 78.19 113 CYS A N 1
ATOM 849 C CA . CYS A 1 113 ? 13.093 9.647 -34.076 1.00 78.19 113 CYS A CA 1
ATOM 850 C C . CYS A 1 113 ? 13.184 11.135 -33.709 1.00 78.19 113 CYS A C 1
ATOM 852 O O . CYS A 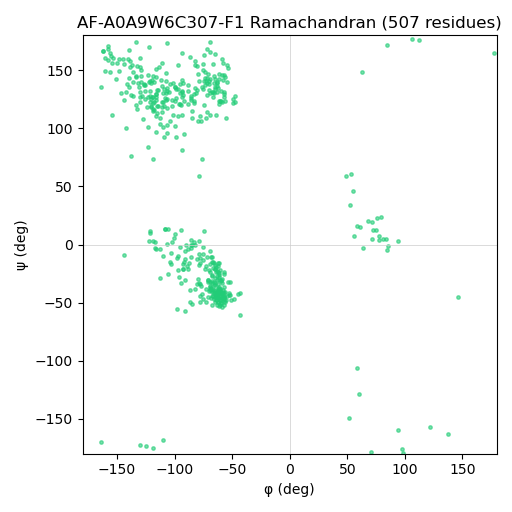1 113 ? 13.715 11.449 -32.647 1.00 78.19 113 CYS A O 1
ATOM 854 N N . THR A 1 114 ? 12.715 12.046 -34.565 1.00 80.50 114 THR A N 1
ATOM 855 C CA . THR A 1 114 ? 12.793 13.507 -34.377 1.00 80.50 114 THR A CA 1
ATOM 856 C C . THR A 1 114 ? 11.472 14.150 -33.940 1.00 80.50 114 THR A C 1
ATOM 858 O O . THR A 1 114 ? 11.458 15.327 -33.568 1.00 80.50 114 THR A O 1
ATOM 861 N N . ALA A 1 115 ? 10.373 13.391 -33.925 1.00 80.06 115 ALA A N 1
ATOM 862 C CA . ALA A 1 115 ? 9.091 13.819 -33.379 1.00 80.06 115 ALA A CA 1
ATOM 863 C C . ALA A 1 115 ? 9.056 13.736 -31.832 1.00 80.06 115 ALA A C 1
ATOM 865 O O . ALA A 1 115 ? 9.576 12.776 -31.258 1.00 80.06 115 ALA A O 1
ATOM 866 N N . PRO A 1 116 ? 8.431 14.711 -31.140 1.00 75.62 116 PRO A N 1
ATOM 867 C CA . PRO A 1 116 ? 8.087 14.589 -29.722 1.00 75.62 116 PRO A CA 1
ATOM 868 C C . PRO A 1 116 ? 7.217 13.362 -29.433 1.00 75.62 116 PRO A C 1
ATOM 870 O O . PRO A 1 116 ? 6.314 13.066 -30.217 1.00 75.62 116 PRO A O 1
ATOM 873 N N . ALA A 1 117 ? 7.418 12.720 -28.278 1.00 75.31 117 ALA A N 1
ATOM 874 C CA . ALA A 1 117 ? 6.474 11.727 -27.768 1.00 75.31 117 ALA A CA 1
ATOM 875 C C . ALA A 1 117 ? 5.069 12.337 -27.593 1.00 75.31 117 ALA A C 1
ATOM 877 O O . ALA A 1 117 ? 4.923 13.485 -27.150 1.00 75.31 117 ALA A O 1
ATOM 878 N N . ALA A 1 118 ? 4.030 11.562 -27.906 1.00 78.56 118 ALA A N 1
ATOM 879 C CA . ALA A 1 118 ? 2.634 11.963 -27.761 1.00 78.56 118 ALA A CA 1
ATOM 880 C C . ALA A 1 118 ? 2.278 12.276 -26.298 1.00 78.56 118 ALA A C 1
ATOM 882 O O . ALA A 1 118 ? 1.423 13.130 -26.044 1.00 78.56 118 ALA A O 1
ATOM 883 N N . ALA A 1 119 ? 2.970 11.651 -25.339 1.00 67.62 119 ALA A N 1
ATOM 884 C CA . ALA A 1 119 ? 2.910 11.961 -23.913 1.00 67.62 119 ALA A CA 1
ATOM 885 C C . ALA A 1 119 ? 2.970 13.471 -23.616 1.00 67.62 119 ALA A C 1
ATOM 887 O O . ALA A 1 119 ? 2.155 13.968 -22.839 1.00 67.62 119 ALA A O 1
ATOM 888 N N . HIS A 1 120 ? 3.844 14.228 -24.292 1.00 70.69 120 HIS A N 1
ATOM 889 C CA . HIS A 1 120 ? 4.031 15.666 -24.039 1.00 70.69 120 HIS A CA 1
ATOM 890 C C . HIS A 1 120 ? 2.824 16.536 -24.425 1.00 70.69 120 HIS A C 1
ATOM 892 O O . HIS A 1 120 ? 2.769 17.708 -24.055 1.00 70.69 120 HIS A O 1
ATOM 898 N N . ALA A 1 121 ? 1.830 15.988 -25.135 1.00 73.56 121 ALA A N 1
ATOM 899 C CA . ALA A 1 121 ? 0.573 16.682 -25.415 1.00 73.56 121 ALA A CA 1
ATOM 900 C C . ALA A 1 121 ? -0.372 16.742 -24.198 1.00 73.56 121 ALA A C 1
ATOM 902 O O . ALA A 1 121 ? -1.353 17.492 -24.223 1.00 73.56 121 ALA A O 1
ATOM 903 N N . ARG A 1 122 ? -0.102 15.963 -23.140 1.00 68.81 122 ARG A N 1
ATOM 904 C CA . ARG A 1 122 ? -0.908 15.914 -21.913 1.00 68.81 122 ARG A CA 1
ATOM 905 C C . ARG A 1 122 ? -0.150 16.541 -20.734 1.00 68.81 122 ARG A C 1
ATOM 907 O O . ARG A 1 122 ? 0.992 16.165 -20.512 1.00 68.81 122 ARG A O 1
ATOM 914 N N . PRO A 1 123 ? -0.741 17.466 -19.953 1.00 62.22 123 PRO A N 1
ATOM 915 C CA . PRO A 1 123 ? -0.050 18.105 -18.823 1.00 62.22 123 PRO A CA 1
ATOM 916 C C . PRO A 1 123 ? 0.346 17.153 -17.680 1.00 62.22 123 PRO A C 1
ATOM 918 O O . PRO A 1 123 ? 1.260 17.460 -16.923 1.00 62.22 123 PRO A O 1
ATOM 921 N N . ASP A 1 124 ? -0.349 16.025 -17.556 1.00 58.19 124 ASP A N 1
ATOM 922 C CA . ASP A 1 124 ? -0.298 15.044 -16.465 1.00 58.19 124 ASP A CA 1
ATOM 923 C C . ASP A 1 124 ? 0.440 13.750 -16.849 1.00 58.19 124 ASP A C 1
ATOM 925 O O . ASP A 1 124 ? 0.375 12.752 -16.142 1.00 58.19 124 ASP A O 1
ATOM 929 N N . TRP A 1 125 ? 1.169 13.732 -17.969 1.00 61.03 125 TRP A N 1
ATOM 930 C CA . TRP A 1 125 ? 1.783 12.506 -18.499 1.00 61.03 125 TRP A CA 1
ATOM 931 C C . TRP A 1 125 ? 2.737 11.791 -17.528 1.00 61.03 125 TRP A C 1
ATOM 933 O O . TRP A 1 125 ? 2.966 10.589 -17.664 1.00 61.03 125 TRP A O 1
ATOM 943 N N . GLN A 1 126 ? 3.291 12.521 -16.558 1.00 67.62 126 GLN A N 1
ATOM 944 C CA . GLN A 1 126 ? 4.196 11.990 -15.539 1.00 67.62 126 GLN A CA 1
ATOM 945 C C . GLN A 1 126 ? 3.477 11.151 -14.475 1.00 67.62 126 GLN A C 1
ATOM 947 O O . GLN A 1 126 ? 4.128 10.327 -13.835 1.00 67.62 126 GLN A O 1
ATOM 952 N N . ASP A 1 127 ? 2.162 11.319 -14.306 1.00 69.25 127 ASP A N 1
ATOM 953 C CA . ASP A 1 127 ? 1.381 10.639 -13.265 1.00 69.25 127 ASP A CA 1
ATOM 954 C C . ASP A 1 127 ? 1.299 9.123 -13.509 1.00 69.25 127 ASP A C 1
ATOM 956 O O . ASP A 1 127 ? 1.312 8.330 -12.563 1.00 69.25 127 ASP A O 1
ATOM 960 N N . ASP A 1 128 ? 1.308 8.719 -14.782 1.00 72.88 128 ASP A N 1
ATOM 961 C CA . ASP A 1 128 ? 1.242 7.319 -15.213 1.00 72.88 128 ASP A CA 1
ATOM 962 C C . ASP A 1 128 ? 2.624 6.747 -15.606 1.00 72.88 128 ASP A C 1
ATOM 964 O O . ASP A 1 128 ? 2.717 5.620 -16.106 1.00 72.88 128 ASP A O 1
ATOM 968 N N . LEU A 1 129 ? 3.717 7.503 -15.412 1.00 79.31 129 LEU A N 1
ATOM 969 C CA . LEU A 1 129 ? 5.067 7.075 -15.795 1.00 79.31 129 LEU A CA 1
ATOM 970 C C . LEU A 1 129 ? 5.450 5.777 -15.068 1.00 79.31 129 LEU A C 1
ATOM 972 O O . LEU A 1 129 ? 5.458 5.694 -13.839 1.00 79.31 129 LEU A O 1
ATOM 976 N N . GLY A 1 130 ? 5.809 4.751 -15.841 1.00 83.62 130 GLY A N 1
ATOM 977 C CA . GLY A 1 130 ? 6.160 3.438 -15.311 1.00 83.62 130 GLY A CA 1
ATOM 978 C C . GLY A 1 130 ? 4.979 2.510 -15.030 1.00 83.62 130 GLY A C 1
ATOM 979 O O . GLY A 1 130 ? 5.212 1.408 -14.525 1.00 83.62 130 GLY A O 1
ATOM 980 N N . GLU A 1 131 ? 3.733 2.889 -15.356 1.00 84.69 131 GLU A N 1
ATOM 981 C CA . GLU A 1 131 ? 2.604 1.949 -15.342 1.00 84.69 131 GLU A CA 1
ATOM 982 C C . GLU A 1 131 ? 2.932 0.754 -16.250 1.00 84.69 131 GLU A C 1
ATOM 984 O O . GLU A 1 131 ? 3.221 0.904 -17.438 1.00 84.69 131 GLU A O 1
ATOM 989 N N . MET A 1 132 ? 2.883 -0.454 -15.687 1.00 89.19 132 MET A N 1
ATOM 990 C CA . MET A 1 132 ? 3.122 -1.693 -16.420 1.00 89.19 132 MET A CA 1
ATOM 991 C C . MET A 1 132 ? 1.826 -2.474 -16.593 1.00 89.19 132 MET A C 1
ATOM 993 O O . MET A 1 132 ? 1.102 -2.733 -15.632 1.00 89.19 132 MET A O 1
ATOM 997 N N . ARG A 1 133 ? 1.589 -2.955 -17.812 1.00 90.75 133 ARG A N 1
ATOM 998 C CA . ARG A 1 133 ? 0.536 -3.922 -18.132 1.00 90.75 133 ARG A CA 1
ATOM 999 C C . ARG A 1 133 ? 1.179 -5.174 -18.683 1.00 90.75 133 ARG A C 1
ATOM 1001 O O . ARG A 1 133 ? 1.865 -5.120 -19.697 1.00 90.75 133 ARG A O 1
ATOM 1008 N N . ALA A 1 134 ? 0.947 -6.311 -18.041 1.00 91.69 134 ALA A N 1
ATOM 1009 C CA . ALA A 1 134 ? 1.526 -7.568 -18.485 1.00 91.69 134 ALA A CA 1
ATOM 1010 C C . ALA A 1 134 ? 0.515 -8.710 -18.450 1.00 91.69 134 ALA A C 1
ATOM 1012 O O . ALA A 1 134 ? -0.366 -8.767 -17.593 1.00 91.69 134 ALA A O 1
ATOM 1013 N N . ARG A 1 135 ? 0.672 -9.654 -19.378 1.00 92.44 135 ARG A N 1
ATOM 1014 C CA . ARG A 1 135 ? -0.049 -10.925 -19.363 1.00 92.44 135 ARG A CA 1
ATOM 1015 C C . ARG A 1 135 ? 0.860 -12.051 -19.827 1.00 92.44 135 ARG A C 1
ATOM 1017 O O . ARG A 1 135 ? 1.500 -11.958 -20.873 1.00 92.44 135 ARG A O 1
ATOM 1024 N N . LEU A 1 136 ? 0.870 -13.127 -19.049 1.00 91.69 136 LEU A N 1
ATOM 1025 C CA . LEU A 1 136 ? 1.469 -14.404 -19.411 1.00 91.69 136 LEU A CA 1
ATOM 1026 C C . LEU A 1 136 ? 0.367 -15.342 -19.911 1.00 91.69 136 LEU A C 1
ATOM 1028 O O . LEU A 1 136 ? -0.682 -15.467 -19.278 1.00 91.69 136 LEU A O 1
ATOM 1032 N N . TRP A 1 137 ? 0.608 -16.013 -21.034 1.00 94.44 137 TRP A N 1
ATOM 1033 C CA . TRP A 1 137 ? -0.213 -17.111 -21.539 1.00 94.44 137 TRP A CA 1
ATOM 1034 C C . TRP A 1 137 ? 0.563 -18.428 -21.383 1.00 94.44 137 TRP A C 1
ATOM 1036 O O . TRP A 1 137 ? 1.303 -18.802 -22.297 1.00 94.44 137 TRP A O 1
ATOM 1046 N N . PRO A 1 138 ? 0.394 -19.160 -20.260 1.00 89.00 138 PRO A N 1
ATOM 1047 C CA . PRO A 1 138 ? 1.202 -20.341 -19.943 1.00 89.00 138 PRO A CA 1
ATOM 1048 C C . PRO A 1 138 ? 1.163 -21.435 -21.011 1.00 89.00 138 PRO A C 1
ATOM 1050 O O . PRO A 1 138 ? 2.178 -22.061 -21.291 1.00 89.00 138 PRO A O 1
ATOM 1053 N N . ALA A 1 139 ? 0.004 -21.633 -21.649 1.00 91.88 139 ALA A N 1
ATOM 1054 C CA . ALA A 1 139 ? -0.184 -22.640 -22.695 1.00 91.88 139 ALA A CA 1
ATOM 1055 C C . ALA A 1 139 ? 0.717 -22.424 -23.924 1.00 91.88 139 ALA A C 1
ATOM 1057 O O . ALA A 1 139 ? 1.014 -23.376 -24.637 1.00 91.88 139 ALA A O 1
ATOM 1058 N N . PHE A 1 140 ? 1.150 -21.183 -24.158 1.00 93.62 140 PHE A N 1
ATOM 1059 C CA . PHE A 1 140 ? 1.982 -20.798 -25.298 1.00 93.62 140 PHE A CA 1
ATOM 1060 C C . PHE A 1 140 ? 3.354 -20.266 -24.875 1.00 93.62 140 PHE A C 1
ATOM 1062 O O . PHE A 1 140 ? 4.108 -19.804 -25.724 1.00 93.62 140 PHE A O 1
ATOM 1069 N N . GLY A 1 141 ? 3.654 -20.244 -23.571 1.00 95.12 141 GLY A N 1
ATOM 1070 C CA . GLY A 1 141 ? 4.879 -19.647 -23.041 1.00 95.12 141 GLY A CA 1
ATOM 1071 C C . GLY A 1 141 ? 5.032 -18.150 -23.327 1.00 95.12 141 GLY A C 1
ATOM 1072 O O . GLY A 1 141 ? 6.129 -17.620 -23.227 1.00 95.12 141 GLY A O 1
ATOM 1073 N N . ARG A 1 142 ? 3.971 -17.441 -23.727 1.00 96.75 142 ARG A N 1
ATOM 1074 C CA . ARG A 1 142 ? 4.093 -16.075 -24.253 1.00 96.75 142 ARG A CA 1
ATOM 1075 C C . ARG A 1 142 ? 3.858 -15.055 -23.150 1.00 96.75 142 ARG A C 1
ATOM 1077 O O . ARG A 1 142 ? 2.781 -15.051 -22.562 1.00 96.75 142 ARG A O 1
ATOM 1084 N N . LEU A 1 143 ? 4.831 -14.190 -22.883 1.00 96.75 143 LEU A N 1
ATOM 1085 C CA . LEU A 1 143 ? 4.691 -13.040 -21.986 1.00 96.75 143 LEU A CA 1
ATOM 1086 C C . LEU A 1 143 ? 4.645 -11.770 -22.831 1.00 96.75 143 LEU A C 1
ATOM 1088 O O . LEU A 1 143 ? 5.562 -11.530 -23.611 1.00 96.75 143 LEU A O 1
ATOM 1092 N N . ARG A 1 144 ? 3.601 -10.956 -22.672 1.00 96.81 144 ARG A N 1
ATOM 1093 C CA . ARG A 1 144 ? 3.529 -9.615 -23.266 1.00 96.81 144 ARG A CA 1
ATOM 1094 C C . ARG A 1 144 ? 3.511 -8.576 -22.156 1.00 96.81 144 ARG A C 1
ATOM 1096 O O . ARG A 1 144 ? 2.751 -8.736 -21.203 1.00 96.81 144 ARG A O 1
ATOM 1103 N N . LEU A 1 145 ? 4.337 -7.550 -22.301 1.00 95.06 145 LEU A N 1
ATOM 1104 C CA . LEU A 1 145 ? 4.509 -6.423 -21.393 1.00 95.06 145 LEU A CA 1
ATOM 1105 C C . LEU A 1 145 ? 4.330 -5.133 -22.194 1.00 95.06 145 LEU A C 1
ATOM 1107 O O . LEU A 1 145 ? 4.837 -5.025 -23.301 1.00 95.06 145 LEU A O 1
ATOM 1111 N N . MET A 1 146 ? 3.626 -4.169 -21.628 1.00 94.94 146 MET A N 1
ATOM 1112 C CA . MET A 1 146 ? 3.584 -2.786 -22.079 1.00 94.94 146 MET A CA 1
ATOM 1113 C C . MET A 1 146 ? 3.953 -1.917 -20.884 1.00 94.94 146 MET A C 1
ATOM 1115 O O . MET A 1 146 ? 3.499 -2.193 -19.769 1.00 94.94 146 MET A O 1
ATOM 1119 N N . LEU A 1 147 ? 4.785 -0.907 -21.102 1.00 92.62 147 LEU A N 1
ATOM 1120 C CA . LEU A 1 147 ? 5.253 -0.015 -20.050 1.00 92.62 147 LEU A CA 1
ATOM 1121 C C . LEU A 1 147 ? 5.047 1.427 -20.491 1.00 92.62 147 LEU A C 1
ATOM 1123 O O . LEU A 1 147 ? 5.519 1.786 -21.560 1.00 92.62 147 LEU A O 1
ATOM 1127 N N . ARG A 1 148 ? 4.382 2.245 -19.670 1.00 91.56 148 ARG A N 1
ATOM 1128 C CA . ARG A 1 148 ? 4.205 3.676 -19.942 1.00 91.56 148 ARG A CA 1
ATOM 1129 C C . ARG A 1 148 ? 5.526 4.426 -19.812 1.00 91.56 148 ARG A C 1
ATOM 1131 O O . ARG A 1 148 ? 6.059 4.525 -18.705 1.00 91.56 148 ARG A O 1
ATOM 1138 N N . HIS A 1 149 ? 6.064 4.923 -20.923 1.00 92.50 149 HIS A N 1
ATOM 1139 C CA . HIS A 1 149 ? 7.324 5.671 -20.957 1.00 92.50 149 HIS A CA 1
ATOM 1140 C C . HIS A 1 149 ? 7.474 6.440 -22.281 1.00 92.50 149 HIS A C 1
ATOM 1142 O O . HIS A 1 149 ? 7.275 5.839 -23.337 1.00 92.50 149 HIS A O 1
ATOM 1148 N N . PRO A 1 150 ? 7.895 7.721 -22.264 1.00 87.25 150 PRO A N 1
ATOM 1149 C CA . PRO A 1 150 ? 7.943 8.556 -23.473 1.00 87.25 150 PRO A CA 1
ATOM 1150 C C . PRO A 1 150 ? 8.968 8.073 -24.516 1.00 87.25 150 PRO A C 1
ATOM 1152 O O . PRO A 1 150 ? 8.756 8.196 -25.723 1.00 87.25 150 PRO A O 1
ATOM 1155 N N . MET A 1 151 ? 10.079 7.487 -24.053 1.00 94.50 151 MET A N 1
ATOM 1156 C CA . MET A 1 151 ? 11.186 7.035 -24.912 1.00 94.50 151 MET A CA 1
ATOM 1157 C C . MET A 1 151 ? 11.715 8.167 -25.801 1.00 94.50 151 MET A C 1
ATOM 1159 O O . MET A 1 151 ? 11.905 8.010 -27.007 1.00 94.50 151 MET A O 1
ATOM 1163 N N . ASP A 1 152 ? 11.919 9.339 -25.207 1.00 89.88 152 ASP A N 1
ATOM 1164 C CA . ASP A 1 152 ? 12.425 10.510 -25.903 1.00 89.88 152 ASP A CA 1
ATOM 1165 C C . ASP A 1 152 ? 13.870 10.278 -26.349 1.00 89.88 152 ASP A C 1
ATOM 1167 O O . ASP A 1 152 ? 14.754 9.959 -25.549 1.00 89.88 152 ASP A O 1
ATOM 1171 N N . THR A 1 153 ? 14.121 10.488 -27.639 1.00 89.94 153 THR A N 1
ATOM 1172 C CA . THR A 1 153 ? 15.436 10.275 -28.260 1.00 89.94 153 THR A CA 1
ATOM 1173 C C . THR A 1 153 ? 16.424 11.406 -27.988 1.00 89.94 153 THR A C 1
ATOM 1175 O O . THR A 1 153 ? 17.620 11.261 -28.227 1.00 89.94 153 THR A O 1
ATOM 1178 N N . GLY A 1 154 ? 15.925 12.562 -27.538 1.00 87.06 154 GLY A N 1
ATOM 1179 C CA . GLY A 1 154 ? 16.700 13.794 -27.410 1.00 87.06 154 GLY A CA 1
ATOM 1180 C C . GLY A 1 154 ? 16.948 14.541 -28.726 1.00 87.06 154 GLY A C 1
ATOM 1181 O O . GLY A 1 154 ? 17.667 15.538 -28.723 1.00 87.06 154 GLY A O 1
ATOM 1182 N N . LEU A 1 155 ? 16.392 14.077 -29.853 1.00 87.81 155 LEU A N 1
ATOM 1183 C CA . LEU A 1 155 ? 16.551 14.737 -31.158 1.00 87.81 155 LEU A CA 1
ATOM 1184 C C . LEU A 1 155 ? 15.483 15.810 -31.425 1.00 87.81 155 LEU A C 1
ATOM 1186 O O . LEU A 1 155 ? 15.697 16.696 -32.254 1.00 87.81 155 LEU A O 1
ATOM 1190 N N . ALA A 1 156 ? 14.345 15.745 -30.730 1.00 81.19 156 ALA A N 1
ATOM 1191 C CA . ALA A 1 156 ? 13.287 16.743 -30.825 1.00 81.19 156 ALA A CA 1
ATOM 1192 C C . ALA A 1 156 ? 13.689 18.055 -30.123 1.00 81.19 156 ALA A C 1
ATOM 1194 O O . ALA A 1 156 ? 14.299 18.061 -29.052 1.00 81.19 156 ALA A O 1
ATOM 1195 N N . VAL A 1 157 ? 13.328 19.196 -30.718 1.00 77.38 157 VAL A N 1
ATOM 1196 C CA . VAL A 1 157 ? 13.701 20.521 -30.195 1.00 77.38 157 VAL A CA 1
ATOM 1197 C C . VAL A 1 157 ? 13.117 20.734 -28.797 1.00 77.38 157 VAL A C 1
ATOM 1199 O O . VAL A 1 157 ? 11.904 20.732 -28.616 1.00 77.38 157 VAL A O 1
ATOM 1202 N N . GLY A 1 158 ? 13.992 20.981 -27.818 1.00 73.38 158 GLY A N 1
ATOM 1203 C CA . GLY A 1 158 ? 13.598 21.287 -26.439 1.00 73.38 158 GLY A CA 1
ATOM 1204 C C . GLY A 1 158 ? 13.249 20.069 -25.578 1.00 73.38 158 GLY A C 1
ATOM 1205 O O . GLY A 1 158 ? 12.854 20.260 -24.431 1.00 73.38 158 GLY A O 1
ATOM 1206 N N . ILE A 1 159 ? 13.420 18.847 -26.092 1.00 78.69 159 ILE A N 1
ATOM 1207 C CA . ILE A 1 159 ? 13.147 17.602 -25.367 1.00 78.69 159 ILE A CA 1
ATOM 1208 C C . ILE A 1 159 ? 14.468 16.857 -25.171 1.00 78.69 159 ILE A C 1
ATOM 1210 O O . ILE A 1 159 ? 15.147 16.512 -26.134 1.00 78.69 159 ILE A O 1
ATOM 1214 N N . SER A 1 160 ? 14.851 16.634 -23.915 1.00 79.69 160 SER A N 1
ATOM 1215 C CA . SER A 1 160 ? 16.045 15.856 -23.564 1.00 79.69 160 SER A CA 1
ATOM 1216 C C . SER A 1 160 ? 15.803 14.359 -23.756 1.00 79.69 160 SER A C 1
ATOM 1218 O O . SER A 1 160 ? 14.672 13.897 -23.654 1.00 79.69 160 SER A O 1
ATOM 1220 N N . ALA A 1 161 ? 16.869 13.584 -23.972 1.00 88.50 161 ALA A N 1
ATOM 1221 C CA . ALA A 1 161 ? 16.752 12.130 -24.036 1.00 88.50 161 ALA A CA 1
ATOM 1222 C C . ALA A 1 161 ? 16.238 11.560 -22.701 1.00 88.50 161 ALA A C 1
ATOM 1224 O O . ALA A 1 161 ? 16.857 11.764 -21.651 1.00 88.50 161 ALA A O 1
ATOM 1225 N N . HIS A 1 162 ? 15.135 10.816 -22.749 1.00 89.06 162 HIS A N 1
ATOM 1226 C CA . HIS A 1 162 ? 14.522 10.143 -21.605 1.00 89.06 162 HIS A CA 1
ATOM 1227 C C . HIS A 1 162 ? 13.988 8.790 -22.060 1.00 89.06 162 HIS A C 1
ATOM 1229 O O . HIS A 1 162 ? 12.923 8.687 -22.666 1.00 89.06 162 HIS A O 1
ATOM 1235 N N . TYR A 1 163 ? 14.741 7.733 -21.775 1.00 94.56 163 TYR A N 1
ATOM 1236 C CA . TYR A 1 163 ? 14.470 6.394 -22.291 1.00 94.56 163 TYR A CA 1
ATOM 1237 C C . TYR A 1 163 ? 14.802 5.314 -21.262 1.00 94.56 163 TYR A C 1
ATOM 1239 O O . TYR A 1 163 ? 15.640 5.497 -20.373 1.00 94.56 163 TYR A O 1
ATOM 1247 N N . LEU A 1 164 ? 14.141 4.166 -21.400 1.00 96.88 164 LEU A N 1
ATOM 1248 C CA . LEU A 1 164 ? 14.463 2.965 -20.644 1.00 96.88 164 LEU A CA 1
ATOM 1249 C C . LEU A 1 164 ? 15.870 2.502 -21.001 1.00 96.88 164 LEU A C 1
ATOM 1251 O O . LEU A 1 164 ? 16.182 2.336 -22.170 1.00 96.88 164 LEU A O 1
ATOM 1255 N N . THR A 1 165 ? 16.689 2.228 -19.997 1.00 97.81 165 THR A N 1
ATOM 1256 C CA . THR A 1 165 ? 18.029 1.657 -20.169 1.00 97.81 165 THR A CA 1
ATOM 1257 C C . THR A 1 165 ? 18.026 0.148 -19.992 1.00 97.81 165 THR A C 1
ATOM 1259 O O . THR A 1 165 ? 18.857 -0.550 -20.574 1.00 97.81 165 THR A O 1
ATOM 1262 N N . GLU A 1 166 ? 17.090 -0.381 -19.201 1.00 97.94 166 GLU A N 1
ATOM 1263 C CA . GLU A 1 166 ? 17.066 -1.795 -18.855 1.00 97.94 166 GLU A CA 1
ATOM 1264 C C . GLU A 1 166 ? 15.655 -2.314 -18.586 1.00 97.94 166 GLU A C 1
ATOM 1266 O O . GLU A 1 166 ? 14.851 -1.641 -17.943 1.00 97.94 166 GLU A O 1
ATOM 1271 N N . VAL A 1 167 ? 15.386 -3.550 -19.015 1.00 97.69 167 VAL A N 1
ATOM 1272 C CA . VAL A 1 167 ? 14.226 -4.349 -18.591 1.00 97.69 167 VAL A CA 1
ATOM 1273 C C . VAL A 1 167 ? 14.713 -5.731 -18.170 1.00 97.69 167 VAL A C 1
ATOM 1275 O O . VAL A 1 167 ? 15.474 -6.372 -18.894 1.00 97.69 167 VAL A O 1
ATOM 1278 N N . THR A 1 168 ? 14.276 -6.210 -17.008 1.00 97.38 168 THR A N 1
ATOM 1279 C CA . THR A 1 168 ? 14.684 -7.506 -16.454 1.00 97.38 168 THR A CA 1
ATOM 1280 C C . THR A 1 168 ? 13.471 -8.358 -16.098 1.00 97.38 168 THR A C 1
ATOM 1282 O O . THR A 1 168 ? 12.503 -7.878 -15.506 1.00 97.38 168 THR A O 1
ATOM 1285 N N . LEU A 1 169 ? 13.552 -9.646 -16.442 1.00 96.56 169 LEU A N 1
ATOM 1286 C CA . LEU A 1 169 ? 12.637 -10.687 -15.982 1.00 96.56 169 LEU A CA 1
ATOM 1287 C C . LEU A 1 169 ? 13.356 -11.556 -14.949 1.00 96.56 169 LEU A C 1
ATOM 1289 O O . LEU A 1 169 ? 14.469 -12.017 -15.213 1.00 96.56 169 LEU A O 1
ATOM 1293 N N . SER A 1 170 ? 12.727 -11.832 -13.810 1.00 95.25 170 SER A N 1
ATOM 1294 C CA . SER A 1 170 ? 13.279 -12.713 -12.772 1.00 95.25 170 SER A CA 1
ATOM 1295 C C . SER A 1 170 ? 12.223 -13.609 -12.128 1.00 95.25 170 SER A C 1
ATOM 1297 O O . SER A 1 170 ? 11.027 -13.330 -12.169 1.00 95.25 170 SER A O 1
ATOM 1299 N N . ASP A 1 171 ? 12.682 -14.692 -11.510 1.00 90.25 171 ASP A N 1
ATOM 1300 C CA . ASP A 1 171 ? 11.901 -15.556 -10.625 1.00 90.25 171 ASP A CA 1
ATOM 1301 C C . ASP A 1 171 ? 12.665 -15.791 -9.306 1.00 90.25 171 ASP A C 1
ATOM 1303 O O . ASP A 1 171 ? 13.719 -15.201 -9.060 1.00 90.25 171 ASP A O 1
ATOM 1307 N N . ALA A 1 172 ? 12.154 -16.680 -8.451 1.00 85.06 172 ALA A N 1
ATOM 1308 C CA . ALA A 1 172 ? 12.782 -17.020 -7.171 1.00 85.06 172 ALA A CA 1
ATOM 1309 C C . ALA A 1 172 ? 14.185 -17.654 -7.297 1.00 85.06 172 ALA A C 1
ATOM 1311 O O . ALA A 1 172 ? 14.933 -17.674 -6.324 1.00 85.06 172 ALA A O 1
ATOM 1312 N N . SER A 1 173 ? 14.543 -18.180 -8.471 1.00 91.06 173 SER A N 1
ATOM 1313 C CA . SER A 1 173 ? 15.860 -18.767 -8.752 1.00 91.06 173 SER A CA 1
ATOM 1314 C C . SER A 1 173 ? 16.841 -17.784 -9.403 1.00 91.06 173 SER A C 1
ATOM 1316 O O . SER A 1 173 ? 18.003 -18.131 -9.611 1.00 91.06 173 SER A O 1
ATOM 1318 N N . GLY A 1 174 ? 16.402 -16.554 -9.687 1.00 93.12 174 GLY A N 1
ATOM 1319 C CA . GLY A 1 174 ? 17.236 -15.465 -10.187 1.00 93.12 174 GLY A CA 1
ATOM 1320 C C . GLY A 1 17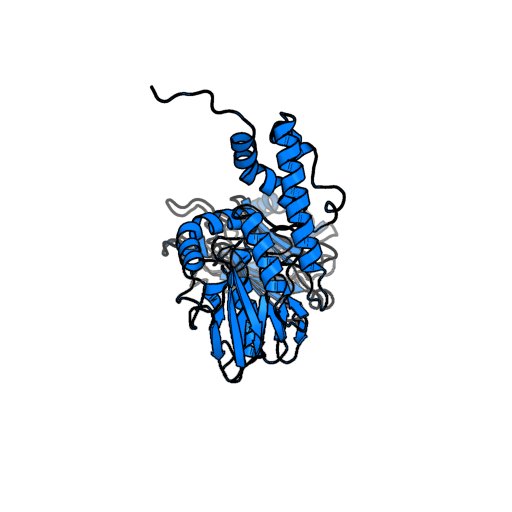4 ? 16.760 -14.904 -11.526 1.00 93.12 174 GLY A C 1
ATOM 1321 O O . GLY A 1 174 ? 15.593 -15.006 -11.905 1.00 93.12 174 GLY A O 1
ATOM 1322 N N . GLN A 1 175 ? 17.678 -14.280 -12.264 1.00 96.75 175 GLN A N 1
ATOM 1323 C CA . GLN A 1 175 ? 17.372 -13.648 -13.547 1.00 96.75 175 GLN A CA 1
ATOM 1324 C C . GLN A 1 175 ? 16.935 -14.690 -14.592 1.00 96.75 175 GLN A C 1
ATOM 1326 O O . GLN A 1 175 ? 17.541 -15.753 -14.736 1.00 96.75 175 GLN A O 1
ATOM 1331 N N . ILE A 1 176 ? 15.859 -14.395 -15.316 1.00 97.50 176 ILE A N 1
ATOM 1332 C CA . ILE A 1 176 ? 15.388 -15.161 -16.473 1.00 97.50 176 ILE A CA 1
ATOM 1333 C C . ILE A 1 176 ? 16.020 -14.588 -17.740 1.00 97.50 176 ILE A C 1
ATOM 1335 O O . ILE A 1 176 ? 16.704 -15.318 -18.451 1.00 97.50 176 ILE A O 1
ATOM 1339 N N . ALA A 1 177 ? 15.817 -13.293 -17.992 1.00 98.06 177 ALA A N 1
ATOM 1340 C CA . ALA A 1 177 ? 16.290 -12.593 -19.183 1.00 98.06 177 ALA A CA 1
ATOM 1341 C C . ALA A 1 177 ? 16.495 -11.097 -18.899 1.00 98.06 177 ALA A C 1
ATOM 1343 O O . ALA A 1 177 ? 15.923 -10.563 -17.944 1.00 98.06 177 ALA A O 1
ATOM 1344 N N . ARG A 1 178 ? 17.290 -10.427 -19.737 1.00 98.38 178 ARG A N 1
ATOM 1345 C CA . ARG A 1 178 ? 17.614 -8.997 -19.611 1.00 98.38 178 ARG A CA 1
ATOM 1346 C C . ARG A 1 178 ? 17.625 -8.317 -20.977 1.00 98.38 178 ARG A C 1
ATOM 1348 O O . ARG A 1 178 ? 18.077 -8.906 -21.955 1.00 98.38 178 ARG A O 1
ATOM 1355 N N . LEU A 1 179 ? 17.168 -7.074 -21.027 1.00 98.12 179 LEU A N 1
ATOM 1356 C CA . LEU A 1 179 ? 17.260 -6.195 -22.185 1.00 98.12 179 LEU A CA 1
ATOM 1357 C C . LEU A 1 179 ? 18.030 -4.954 -21.787 1.00 98.12 179 LEU A C 1
ATOM 1359 O O . LEU A 1 179 ? 17.710 -4.342 -20.774 1.00 98.12 179 LEU A O 1
ATOM 1363 N N . GLU A 1 180 ? 18.993 -4.580 -22.612 1.00 98.38 180 GLU A N 1
ATOM 1364 C CA . GLU A 1 180 ? 19.510 -3.218 -22.663 1.00 98.38 180 GLU A CA 1
ATOM 1365 C C . GLU A 1 180 ? 18.707 -2.482 -23.728 1.00 98.38 180 GLU A C 1
ATOM 1367 O O . GLU A 1 180 ? 18.634 -2.940 -24.872 1.00 98.38 180 GLU A O 1
ATOM 1372 N N . VAL A 1 181 ? 18.076 -1.382 -23.344 1.00 98.06 181 VAL A N 1
ATOM 1373 C CA . VAL A 1 181 ? 17.173 -0.617 -24.204 1.00 98.06 181 VAL A CA 1
ATOM 1374 C C . VAL A 1 181 ? 17.819 0.733 -24.510 1.00 98.06 181 VAL A C 1
ATOM 1376 O O . VAL A 1 181 ? 18.510 1.302 -23.665 1.00 98.06 181 VAL A O 1
ATOM 1379 N N . PHE A 1 182 ? 17.649 1.206 -25.743 1.00 97.25 182 PHE A N 1
ATOM 1380 C CA . PHE A 1 182 ? 18.166 2.491 -26.206 1.00 97.25 182 PHE A CA 1
ATOM 1381 C C . PHE A 1 182 ? 17.019 3.372 -26.709 1.00 97.25 182 PHE A C 1
ATOM 1383 O O . PHE A 1 182 ? 15.878 2.934 -26.871 1.00 97.25 182 PHE A O 1
ATOM 1390 N N . GLU A 1 183 ? 17.355 4.628 -26.962 1.00 94.56 183 GLU A N 1
ATOM 1391 C CA . GLU A 1 183 ? 16.490 5.709 -27.424 1.00 94.56 183 GLU A CA 1
ATOM 1392 C C . GLU A 1 183 ? 15.497 5.341 -28.552 1.00 94.56 183 GLU A C 1
ATOM 1394 O O . GLU A 1 183 ? 14.355 5.789 -28.478 1.00 94.56 183 GLU A O 1
ATOM 1399 N N . PRO A 1 184 ? 15.857 4.556 -29.595 1.00 95.50 184 PRO A N 1
ATOM 1400 C CA . PRO A 1 184 ? 14.998 4.365 -30.774 1.00 95.50 184 PRO A CA 1
ATOM 1401 C C . PRO A 1 184 ? 13.843 3.381 -30.583 1.00 95.50 184 PRO A C 1
ATOM 1403 O O . PRO A 1 184 ? 13.156 3.061 -31.549 1.00 95.50 184 PRO A O 1
ATOM 1406 N N . VAL A 1 185 ? 13.651 2.828 -29.389 1.00 96.81 185 VAL A N 1
ATOM 1407 C CA . VAL A 1 185 ? 12.468 2.009 -29.103 1.00 96.81 185 VAL A CA 1
ATOM 1408 C C . VAL A 1 185 ? 11.228 2.912 -29.036 1.00 96.81 185 VAL A C 1
ATOM 1410 O O . VAL A 1 185 ? 11.314 4.083 -28.666 1.00 96.81 185 VAL A O 1
ATOM 1413 N N . GLU A 1 186 ? 10.081 2.384 -29.465 1.00 94.56 186 GLU A N 1
ATOM 1414 C CA . GLU A 1 186 ? 8.820 3.135 -29.532 1.00 94.56 186 GLU A CA 1
ATOM 1415 C C . GLU A 1 186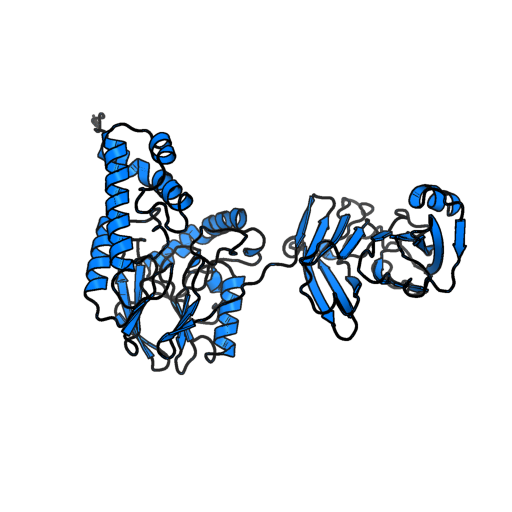 ? 8.379 3.715 -28.178 1.00 94.56 186 GLU A C 1
ATOM 1417 O O . GLU A 1 186 ? 8.754 3.210 -27.120 1.00 94.56 186 GLU A O 1
ATOM 1422 N N . GLU A 1 187 ? 7.560 4.769 -28.213 1.00 92.38 187 GLU A N 1
ATOM 1423 C CA . GLU A 1 187 ? 6.841 5.235 -27.021 1.00 92.38 187 GLU A CA 1
ATOM 1424 C C . GLU A 1 187 ? 5.941 4.117 -26.474 1.00 92.38 187 GLU A C 1
ATOM 1426 O O . GLU A 1 187 ? 5.399 3.311 -27.229 1.00 92.38 187 GLU A O 1
ATOM 1431 N N . ASP A 1 188 ? 5.795 4.075 -25.152 1.00 94.12 188 ASP A N 1
ATOM 1432 C CA . ASP A 1 188 ? 5.095 3.025 -24.418 1.00 94.12 188 ASP A CA 1
ATOM 1433 C C . ASP A 1 188 ? 5.495 1.586 -24.814 1.00 94.12 188 ASP A C 1
ATOM 1435 O O . ASP A 1 188 ? 4.638 0.790 -25.221 1.00 94.12 188 ASP A O 1
ATOM 1439 N N . PRO A 1 189 ? 6.787 1.213 -24.676 1.00 96.25 189 PRO A N 1
ATOM 1440 C CA . PRO A 1 189 ? 7.341 -0.003 -25.264 1.00 96.25 189 PRO A CA 1
ATOM 1441 C C . PRO A 1 189 ? 6.498 -1.261 -25.032 1.00 96.25 189 PRO A C 1
ATOM 1443 O O . PRO A 1 189 ? 6.276 -1.680 -23.888 1.00 96.25 189 PRO A O 1
ATOM 1446 N N . ALA A 1 190 ? 6.092 -1.916 -26.125 1.00 96.25 190 ALA A N 1
ATOM 1447 C CA . ALA A 1 190 ? 5.382 -3.189 -26.090 1.00 96.25 190 ALA A CA 1
ATOM 1448 C C . ALA A 1 190 ? 6.335 -4.367 -26.355 1.00 96.25 190 ALA A C 1
ATOM 1450 O O . ALA A 1 190 ? 6.674 -4.682 -27.492 1.00 96.25 190 ALA A O 1
ATOM 1451 N N . LEU A 1 191 ? 6.730 -5.080 -25.300 1.00 97.75 191 LEU A N 1
ATOM 1452 C CA . LEU A 1 191 ? 7.694 -6.179 -25.349 1.00 97.75 191 LEU A CA 1
ATOM 1453 C C . LEU A 1 191 ? 7.004 -7.549 -25.310 1.00 97.75 191 LEU A C 1
ATOM 1455 O O . LEU A 1 191 ? 6.067 -7.780 -24.543 1.00 97.75 191 LEU A O 1
ATOM 1459 N N . THR A 1 192 ? 7.484 -8.492 -26.119 1.00 98.31 192 THR A N 1
ATOM 1460 C CA . THR A 1 192 ? 7.013 -9.883 -26.147 1.00 98.31 192 THR A CA 1
ATOM 1461 C C . THR A 1 192 ? 8.171 -10.850 -25.959 1.00 98.31 192 THR A C 1
ATOM 1463 O O . THR A 1 192 ? 9.101 -10.846 -26.757 1.00 98.31 192 THR A O 1
ATOM 1466 N N . PHE A 1 193 ? 8.056 -11.737 -24.974 1.00 98.25 193 PHE A N 1
ATOM 1467 C CA . PHE A 1 193 ? 9.019 -12.799 -24.687 1.00 98.25 193 PHE A CA 1
ATOM 1468 C C . PHE A 1 193 ? 8.397 -14.175 -24.889 1.00 98.25 193 PHE A C 1
ATOM 1470 O O . PHE A 1 193 ? 7.195 -14.368 -24.664 1.00 98.25 193 PHE A O 1
ATOM 1477 N N . LEU A 1 194 ? 9.240 -15.142 -25.244 1.00 98.25 194 LEU A N 1
ATOM 1478 C CA . LEU A 1 194 ? 8.900 -16.558 -25.215 1.00 98.25 194 LEU A CA 1
ATOM 1479 C C . LEU A 1 194 ? 9.627 -17.245 -24.056 1.00 98.25 194 LEU A C 1
ATOM 1481 O O . LEU A 1 194 ? 10.849 -17.194 -23.935 1.00 98.25 194 LEU A O 1
ATOM 1485 N N . LEU A 1 195 ? 8.857 -17.900 -23.199 1.00 97.69 195 LEU A N 1
ATOM 1486 C CA . LEU A 1 195 ? 9.318 -18.580 -22.001 1.00 97.69 195 LEU A CA 1
ATOM 1487 C C . LEU A 1 195 ? 9.094 -20.087 -22.146 1.00 97.69 195 LEU A C 1
ATOM 1489 O O . LEU A 1 195 ? 7.987 -20.502 -22.505 1.00 97.69 195 LEU A O 1
ATOM 1493 N N . PRO A 1 196 ? 10.102 -20.913 -21.829 1.00 95.50 196 PRO A N 1
ATOM 1494 C CA . PRO A 1 196 ? 9.926 -22.353 -21.715 1.00 95.50 196 PRO A CA 1
ATOM 1495 C C . PRO A 1 196 ? 8.791 -22.742 -20.743 1.00 95.50 196 PRO A C 1
ATOM 1497 O O . PRO A 1 196 ? 8.510 -21.992 -19.797 1.00 95.50 196 PRO A O 1
ATOM 1500 N N . PRO A 1 197 ? 8.130 -23.903 -20.935 1.00 92.81 197 PRO A N 1
ATOM 1501 C CA . PRO A 1 197 ? 6.973 -24.322 -20.135 1.00 92.81 197 PRO A CA 1
ATOM 1502 C C . PRO A 1 197 ? 7.190 -24.315 -18.616 1.00 92.81 197 PRO A C 1
ATOM 1504 O O . PRO A 1 197 ? 6.246 -24.077 -17.863 1.00 92.81 197 PRO A O 1
ATOM 1507 N N . GLU A 1 198 ? 8.409 -24.582 -18.160 1.00 91.69 198 GLU A N 1
ATOM 1508 C CA . GLU A 1 198 ? 8.810 -24.569 -16.756 1.00 91.69 198 GLU A CA 1
ATOM 1509 C C . GLU A 1 198 ? 8.805 -23.160 -16.150 1.00 91.69 198 GLU A C 1
ATOM 1511 O O . GLU A 1 198 ? 8.365 -22.992 -15.013 1.00 91.69 198 GLU A O 1
ATOM 1516 N N . LEU A 1 199 ? 9.201 -22.139 -16.918 1.00 92.69 199 LEU A N 1
ATOM 1517 C CA . LEU A 1 199 ? 9.158 -20.739 -16.488 1.00 92.69 199 LEU A CA 1
ATOM 1518 C C . LEU A 1 199 ? 7.751 -20.156 -16.635 1.00 92.69 199 LEU A C 1
ATOM 1520 O O . LEU A 1 199 ? 7.308 -19.366 -15.805 1.00 92.69 199 LEU A O 1
ATOM 1524 N N . ALA A 1 200 ? 7.006 -20.592 -17.653 1.00 89.38 200 ALA A N 1
ATOM 1525 C CA . ALA A 1 200 ? 5.674 -20.082 -17.969 1.00 89.38 200 ALA A CA 1
ATOM 1526 C C . ALA A 1 200 ? 4.579 -20.459 -16.946 1.00 89.38 200 ALA A C 1
ATOM 1528 O O . ALA A 1 200 ? 3.437 -20.016 -17.078 1.00 89.38 200 ALA A O 1
ATOM 1529 N N . ARG A 1 201 ? 4.895 -21.289 -15.943 1.00 84.12 201 ARG A N 1
ATOM 1530 C CA . ARG A 1 201 ? 3.977 -21.698 -14.862 1.00 84.12 201 ARG A CA 1
ATOM 1531 C C . ARG A 1 201 ? 4.247 -20.998 -13.529 1.00 84.12 201 ARG A C 1
ATOM 1533 O O . ARG A 1 201 ? 3.412 -21.084 -12.632 1.00 84.12 201 ARG A O 1
ATOM 1540 N N . GLY A 1 202 ? 5.409 -20.365 -13.381 1.00 77.38 202 GLY A N 1
ATOM 1541 C CA . GLY A 1 202 ? 5.838 -19.721 -12.144 1.00 77.38 202 GLY A CA 1
ATOM 1542 C C . GLY A 1 202 ? 5.487 -18.231 -12.089 1.00 77.38 202 GLY A C 1
ATOM 1543 O O . GLY A 1 202 ? 5.168 -17.627 -13.115 1.00 77.38 202 GLY A O 1
ATOM 1544 N N . PRO A 1 203 ? 5.547 -17.611 -10.897 1.00 82.56 203 PRO A N 1
ATOM 1545 C CA . PRO A 1 203 ? 5.477 -16.161 -10.783 1.00 82.56 203 PRO A CA 1
ATOM 1546 C C . PRO A 1 203 ? 6.704 -15.522 -11.446 1.00 82.56 203 PRO A C 1
ATOM 1548 O O . PRO A 1 203 ? 7.832 -15.960 -11.224 1.00 82.56 203 PRO A O 1
ATOM 1551 N N . ILE A 1 204 ? 6.475 -14.461 -12.219 1.00 88.50 204 ILE A N 1
ATOM 1552 C CA . ILE A 1 204 ? 7.521 -13.687 -12.893 1.00 88.50 204 ILE A CA 1
ATOM 1553 C C . ILE A 1 204 ? 7.503 -12.274 -12.331 1.00 88.50 204 ILE A C 1
ATOM 1555 O O . ILE A 1 204 ? 6.455 -11.633 -12.267 1.00 88.50 204 ILE A O 1
ATOM 1559 N N . GLN A 1 205 ? 8.672 -11.794 -11.935 1.00 90.31 205 GLN A N 1
ATOM 1560 C CA . GLN A 1 205 ? 8.900 -10.409 -11.566 1.00 90.31 205 GLN A CA 1
ATOM 1561 C C . GLN A 1 205 ? 9.449 -9.650 -12.771 1.00 90.31 205 GLN A C 1
ATOM 1563 O O . GLN A 1 205 ? 10.293 -10.159 -13.509 1.00 90.31 205 GLN A O 1
ATOM 1568 N N . ILE A 1 206 ? 8.946 -8.432 -12.957 1.00 92.94 206 ILE A N 1
ATOM 1569 C CA . ILE A 1 206 ? 9.345 -7.524 -14.028 1.00 92.94 206 ILE A CA 1
ATOM 1570 C C . ILE A 1 206 ? 9.853 -6.246 -13.372 1.00 92.94 206 ILE A C 1
ATOM 1572 O O . ILE A 1 206 ? 9.157 -5.657 -12.536 1.00 92.94 206 ILE A O 1
ATOM 1576 N N . SER A 1 207 ? 11.053 -5.824 -13.758 1.00 93.38 207 SER A N 1
ATOM 1577 C CA . SER A 1 207 ? 11.600 -4.515 -13.422 1.00 93.38 207 SER A CA 1
ATOM 1578 C C . SER A 1 207 ? 12.105 -3.808 -14.674 1.00 93.38 207 SER A C 1
ATOM 1580 O O . SER A 1 207 ? 12.538 -4.447 -15.633 1.00 93.38 207 SER A O 1
ATOM 1582 N N . ALA A 1 208 ? 12.047 -2.484 -14.663 1.00 95.25 208 ALA A N 1
ATOM 1583 C CA . ALA A 1 208 ? 12.620 -1.633 -15.688 1.00 95.25 208 ALA A CA 1
ATOM 1584 C C . ALA A 1 208 ? 13.338 -0.445 -15.044 1.00 95.25 208 ALA A C 1
ATOM 1586 O O . ALA A 1 208 ? 13.012 -0.045 -13.926 1.00 95.25 208 ALA A O 1
ATOM 1587 N N . ARG A 1 209 ? 14.322 0.111 -15.741 1.00 95.00 209 ARG A N 1
ATOM 1588 C CA . ARG A 1 209 ? 15.081 1.288 -15.314 1.00 95.00 209 ARG A CA 1
ATOM 1589 C C . ARG A 1 209 ? 15.196 2.261 -16.475 1.00 95.00 209 ARG A C 1
ATOM 1591 O O . ARG A 1 209 ? 15.377 1.816 -17.605 1.00 95.00 209 ARG A O 1
ATOM 1598 N N . ASP A 1 210 ? 15.157 3.559 -16.198 1.00 94.44 210 ASP A N 1
ATOM 1599 C CA . ASP A 1 210 ? 15.439 4.606 -17.185 1.00 94.44 210 ASP A CA 1
ATOM 1600 C C . ASP A 1 210 ? 16.794 5.298 -16.975 1.00 94.44 210 ASP A C 1
ATOM 1602 O O . ASP A 1 210 ? 17.527 5.033 -16.016 1.00 94.44 210 ASP A O 1
ATOM 1606 N N . ASN A 1 211 ? 17.162 6.159 -17.921 1.00 92.62 211 ASN A N 1
ATOM 1607 C CA . ASN A 1 211 ? 18.411 6.920 -17.902 1.00 92.62 211 ASN A CA 1
ATOM 1608 C C . ASN A 1 211 ? 18.436 8.054 -16.857 1.00 92.62 211 ASN A C 1
ATOM 1610 O O . ASN A 1 211 ? 19.506 8.603 -16.596 1.00 92.62 211 ASN A O 1
ATOM 1614 N N . LEU A 1 212 ? 17.298 8.381 -16.233 1.00 83.38 212 LEU A N 1
ATOM 1615 C CA . LEU A 1 212 ? 17.204 9.325 -15.112 1.00 83.38 212 LEU A CA 1
ATOM 1616 C C . LEU A 1 212 ? 17.345 8.630 -13.746 1.00 83.38 212 LEU A C 1
ATOM 1618 O O . LEU A 1 212 ? 17.448 9.291 -12.713 1.00 83.38 212 LEU A O 1
ATOM 1622 N N . GLY A 1 213 ? 17.411 7.296 -13.735 1.00 79.94 213 GLY A N 1
ATOM 1623 C CA . GLY A 1 213 ? 17.635 6.480 -12.547 1.00 79.94 213 GLY A CA 1
ATOM 1624 C C . GLY A 1 213 ? 16.358 5.979 -11.875 1.00 79.94 213 GLY A C 1
ATOM 1625 O O . GLY A 1 213 ? 16.466 5.292 -10.852 1.00 79.94 213 GLY A O 1
ATOM 1626 N N . TYR A 1 214 ? 15.176 6.258 -12.437 1.00 77.25 214 TYR A N 1
ATOM 1627 C CA . TYR A 1 214 ? 13.928 5.678 -11.954 1.00 77.25 214 TYR A CA 1
ATOM 1628 C C . TYR A 1 214 ? 13.944 4.166 -12.161 1.00 77.25 214 TYR A C 1
ATOM 1630 O O . TYR A 1 214 ? 14.474 3.648 -13.145 1.00 77.25 214 TYR A O 1
ATOM 1638 N N . VAL A 1 215 ? 13.378 3.450 -11.191 1.00 87.19 215 VAL A N 1
ATOM 1639 C CA . VAL A 1 215 ? 13.197 2.001 -11.249 1.00 87.19 215 VAL A CA 1
ATOM 1640 C C . VAL A 1 215 ? 11.712 1.720 -11.143 1.00 87.19 215 VAL A C 1
ATOM 1642 O O . VAL A 1 215 ? 11.081 2.028 -10.133 1.00 87.19 215 VAL A O 1
ATOM 1645 N N . PHE A 1 216 ? 11.176 1.111 -12.187 1.00 86.44 216 PHE A N 1
ATOM 1646 C CA . PHE A 1 216 ? 9.795 0.684 -12.285 1.00 86.44 216 PHE A CA 1
ATOM 1647 C C . PHE A 1 216 ? 9.733 -0.810 -11.976 1.00 86.44 216 PHE A C 1
ATOM 1649 O O . PHE A 1 216 ? 10.544 -1.593 -12.470 1.00 86.44 216 PHE A O 1
ATOM 1656 N N . THR A 1 217 ? 8.776 -1.234 -11.165 1.00 83.00 217 THR A N 1
ATOM 1657 C CA . THR A 1 217 ? 8.507 -2.650 -10.896 1.00 83.00 217 THR A CA 1
ATOM 1658 C C . THR A 1 217 ? 7.015 -2.899 -11.008 1.00 83.00 217 THR A C 1
ATOM 1660 O O . THR A 1 217 ? 6.222 -1.981 -10.789 1.00 83.00 217 THR A O 1
ATOM 1663 N N . ALA A 1 218 ? 6.625 -4.137 -11.335 1.00 68.19 218 ALA A N 1
ATOM 1664 C CA . ALA A 1 218 ? 5.223 -4.537 -11.265 1.00 68.19 218 ALA A CA 1
ATOM 1665 C C . ALA A 1 218 ? 4.662 -4.130 -9.897 1.00 68.19 218 ALA A C 1
ATOM 1667 O O . ALA A 1 218 ? 5.226 -4.480 -8.853 1.00 68.19 218 ALA A O 1
ATOM 1668 N N . ALA A 1 219 ? 3.608 -3.317 -9.919 1.00 61.16 219 ALA A N 1
ATOM 1669 C CA . ALA A 1 219 ? 3.138 -2.691 -8.706 1.00 61.16 219 ALA A CA 1
ATOM 1670 C C . ALA A 1 219 ? 2.614 -3.779 -7.749 1.00 61.16 219 ALA A C 1
ATOM 1672 O O . ALA A 1 219 ? 1.869 -4.658 -8.180 1.00 61.16 219 ALA A O 1
ATOM 1673 N N . PRO A 1 220 ? 3.033 -3.771 -6.479 1.00 64.62 220 PRO A N 1
ATOM 1674 C CA . PRO A 1 220 ? 2.739 -4.865 -5.567 1.00 64.62 220 PRO A CA 1
ATOM 1675 C C . PRO A 1 220 ? 1.252 -4.873 -5.174 1.00 64.62 220 PRO A C 1
ATOM 1677 O O . PRO A 1 220 ? 0.667 -3.821 -4.941 1.00 64.62 220 PRO A O 1
ATOM 1680 N N . ASP A 1 221 ? 0.632 -6.052 -5.102 1.00 71.62 221 ASP A N 1
ATOM 1681 C CA . ASP A 1 221 ? -0.793 -6.201 -4.771 1.00 71.62 221 ASP A CA 1
ATOM 1682 C C . ASP A 1 221 ? -1.008 -6.772 -3.370 1.00 71.62 221 ASP A C 1
ATOM 1684 O O . ASP A 1 221 ? -0.230 -7.602 -2.889 1.00 71.62 221 ASP A O 1
ATOM 1688 N N . TYR A 1 222 ? -2.103 -6.360 -2.721 1.00 86.44 222 TYR A N 1
ATOM 1689 C CA . TYR A 1 222 ? -2.513 -6.941 -1.445 1.00 86.44 222 TYR A CA 1
ATOM 1690 C C . TYR A 1 222 ? -3.100 -8.329 -1.668 1.00 86.44 222 TYR A C 1
ATOM 1692 O O . TYR A 1 222 ? -4.123 -8.501 -2.329 1.00 86.44 222 TYR A O 1
ATOM 1700 N N . ARG A 1 223 ? -2.473 -9.332 -1.057 1.00 84.56 223 ARG A N 1
ATOM 1701 C CA . ARG A 1 223 ? -3.057 -10.666 -0.923 1.00 84.56 223 ARG A CA 1
ATOM 1702 C C . ARG A 1 223 ? -3.816 -10.723 0.391 1.00 84.56 223 ARG A C 1
ATOM 1704 O O . ARG A 1 223 ? -3.222 -10.965 1.437 1.00 84.56 223 ARG A O 1
ATOM 1711 N N . LEU A 1 224 ? -5.116 -10.464 0.324 1.00 90.88 224 LEU A N 1
ATOM 1712 C CA . LEU A 1 224 ? -5.991 -10.551 1.487 1.00 90.88 224 LEU A CA 1
ATOM 1713 C C . LEU A 1 224 ? -6.035 -11.991 2.019 1.00 90.88 224 LEU A C 1
ATOM 1715 O O . LEU A 1 224 ? -6.136 -12.941 1.242 1.00 90.88 224 LEU A O 1
ATOM 1719 N N . ASN A 1 225 ? -6.006 -12.141 3.343 1.00 93.88 225 ASN A N 1
ATOM 1720 C CA . ASN A 1 225 ? -6.201 -13.414 4.037 1.00 93.88 225 ASN A CA 1
ATOM 1721 C C . ASN A 1 225 ? -7.435 -13.323 4.957 1.00 93.88 225 ASN A C 1
ATOM 1723 O O . ASN A 1 225 ? -7.283 -13.160 6.167 1.00 93.88 225 ASN A O 1
ATOM 1727 N N . PRO A 1 226 ? -8.655 -13.336 4.390 1.00 97.00 226 PRO A N 1
ATOM 1728 C CA . PRO A 1 226 ? -9.886 -13.169 5.156 1.00 97.00 226 PRO A CA 1
ATOM 1729 C C . PRO A 1 226 ? -10.131 -14.353 6.099 1.00 97.00 226 PRO A C 1
ATOM 1731 O O . PRO A 1 226 ? -10.136 -15.508 5.669 1.00 97.00 226 PRO A O 1
ATOM 1734 N N . GLN A 1 227 ? -10.428 -14.062 7.363 1.00 98.19 227 GLN A N 1
ATOM 1735 C CA . GLN A 1 227 ? -10.859 -15.034 8.364 1.00 98.19 227 GLN A CA 1
ATOM 1736 C C . GLN A 1 227 ? -12.289 -14.731 8.816 1.00 98.19 227 GLN A C 1
ATOM 1738 O O . GLN A 1 227 ? -12.561 -13.647 9.323 1.00 98.19 227 GLN A O 1
ATOM 1743 N N . GLU A 1 228 ? -13.198 -15.700 8.717 1.00 98.44 228 GLU A N 1
ATOM 1744 C CA . GLU A 1 228 ? -14.507 -15.595 9.368 1.00 98.44 228 GLU A CA 1
ATOM 1745 C C . GLU A 1 228 ? -14.353 -15.884 10.872 1.00 98.44 228 GLU A C 1
ATOM 1747 O O . GLU A 1 228 ? -14.099 -17.017 11.286 1.00 98.44 228 GLU A O 1
ATOM 1752 N N . ILE A 1 229 ? -14.438 -14.842 11.701 1.00 98.50 229 ILE A N 1
ATOM 1753 C CA . ILE A 1 229 ? -14.193 -14.911 13.155 1.00 98.50 229 ILE A CA 1
ATOM 1754 C C . ILE A 1 229 ? -15.476 -15.164 13.964 1.00 98.50 229 ILE A C 1
ATOM 1756 O O . ILE A 1 229 ? -15.420 -15.631 15.108 1.00 98.50 229 ILE A O 1
ATOM 1760 N N . ALA A 1 230 ? -16.629 -14.864 13.366 1.00 98.50 230 ALA A N 1
ATOM 1761 C CA . ALA A 1 230 ? -17.974 -15.150 13.854 1.00 98.50 230 ALA A CA 1
ATOM 1762 C C . ALA A 1 230 ? -18.954 -15.158 12.665 1.00 98.50 230 ALA A C 1
ATOM 1764 O O . ALA A 1 230 ? -18.583 -14.753 11.571 1.00 98.50 230 ALA A O 1
ATOM 1765 N N . ASP A 1 231 ? -20.202 -15.588 12.876 1.00 98.19 231 ASP A N 1
ATOM 1766 C CA . ASP A 1 231 ? -21.202 -15.731 11.803 1.00 98.19 231 ASP A CA 1
ATOM 1767 C C . ASP A 1 231 ? -21.415 -14.430 11.000 1.00 98.19 231 ASP A C 1
ATOM 1769 O O . ASP A 1 231 ? -21.993 -13.443 11.491 1.00 98.19 231 ASP A O 1
ATOM 1773 N N . GLY A 1 232 ? -20.930 -14.432 9.754 1.00 98.12 232 GLY A N 1
ATOM 1774 C CA . GLY A 1 232 ? -20.957 -13.282 8.858 1.00 98.12 232 GLY A CA 1
ATOM 1775 C C . GLY A 1 232 ? -20.057 -12.122 9.291 1.00 98.12 232 GLY A C 1
ATOM 1776 O O . GLY A 1 232 ? -20.308 -10.997 8.870 1.00 98.12 232 GLY A O 1
ATOM 1777 N N . VAL A 1 233 ? -19.053 -12.355 10.140 1.00 98.81 233 VAL A N 1
ATOM 1778 C CA . VAL A 1 233 ? -18.052 -11.360 10.552 1.00 98.81 233 VAL A CA 1
ATOM 1779 C C . VAL A 1 233 ? -16.683 -11.825 10.075 1.00 98.81 233 VAL A C 1
ATOM 1781 O O . VAL A 1 233 ? -16.122 -12.792 10.591 1.00 98.81 233 VAL A O 1
ATOM 1784 N N . TRP A 1 234 ? -16.147 -11.111 9.094 1.00 98.88 234 TRP A N 1
ATOM 1785 C CA . TRP A 1 234 ? -14.861 -11.381 8.468 1.00 98.88 234 TRP A CA 1
ATOM 1786 C C . TRP A 1 234 ? -13.823 -10.387 8.962 1.00 98.88 234 TRP A C 1
ATOM 1788 O O . TRP A 1 234 ? -14.114 -9.201 9.069 1.00 98.88 234 TRP A O 1
ATOM 1798 N N . MET A 1 235 ? -12.618 -10.863 9.235 1.00 98.62 235 MET A N 1
ATOM 1799 C CA . MET A 1 235 ? -11.478 -10.056 9.638 1.00 98.62 235 MET A CA 1
ATOM 1800 C C . MET A 1 235 ? -10.334 -10.247 8.648 1.00 98.62 235 MET A C 1
ATOM 1802 O O . MET A 1 235 ? -10.064 -11.361 8.199 1.00 98.62 235 MET A O 1
ATOM 1806 N N . PHE A 1 236 ? -9.644 -9.156 8.352 1.00 98.44 236 PHE A N 1
ATOM 1807 C CA . PHE A 1 236 ? -8.387 -9.125 7.624 1.00 98.44 236 PHE A CA 1
ATOM 1808 C C . PHE A 1 236 ? -7.336 -8.655 8.623 1.00 98.44 236 PHE A C 1
ATOM 1810 O O . PHE A 1 236 ? -7.332 -7.486 9.005 1.00 98.44 236 PHE A O 1
ATOM 1817 N N . GLU A 1 237 ? -6.524 -9.588 9.120 1.00 98.19 237 GLU A N 1
ATOM 1818 C CA . GLU A 1 237 ? -5.513 -9.273 10.130 1.00 98.19 237 GLU A CA 1
ATOM 1819 C C . GLU A 1 237 ? -4.365 -8.474 9.508 1.00 98.19 237 GLU A C 1
ATOM 1821 O O . GLU A 1 237 ? -3.804 -8.862 8.479 1.00 98.19 237 GLU A O 1
ATOM 1826 N N . GLY A 1 238 ? -4.034 -7.352 10.142 1.00 97.19 238 GLY A N 1
ATOM 1827 C CA . GLY A 1 238 ? -2.926 -6.497 9.754 1.00 97.19 238 GLY A CA 1
ATOM 1828 C C . GLY A 1 238 ? -1.579 -7.019 10.249 1.00 97.19 238 GLY A C 1
ATOM 1829 O O . GLY A 1 238 ? -1.472 -7.708 11.265 1.00 97.19 238 GLY A O 1
ATOM 1830 N N . ALA A 1 239 ? -0.521 -6.662 9.528 1.00 96.75 239 ALA A N 1
ATOM 1831 C CA . ALA A 1 239 ? 0.849 -6.965 9.909 1.00 96.75 239 ALA A CA 1
ATOM 1832 C C . ALA A 1 239 ? 1.218 -6.267 11.235 1.00 96.75 239 ALA A C 1
ATOM 1834 O O . ALA A 1 239 ? 0.910 -5.093 11.447 1.00 96.75 239 ALA A O 1
ATOM 1835 N N . THR A 1 240 ? 1.899 -6.975 12.139 1.00 96.62 240 THR A N 1
ATOM 1836 C CA . THR A 1 240 ? 2.253 -6.421 13.463 1.00 96.62 240 THR A CA 1
ATOM 1837 C C . THR A 1 240 ? 3.453 -5.469 13.431 1.00 96.62 240 THR A C 1
ATOM 1839 O O . THR A 1 240 ? 3.719 -4.781 14.415 1.00 96.62 240 THR A O 1
ATOM 1842 N N . GLU A 1 241 ? 4.188 -5.417 12.322 1.00 95.06 241 GLU A N 1
ATOM 1843 C CA . GLU A 1 241 ? 5.309 -4.511 12.092 1.00 95.06 241 GLU A CA 1
ATOM 1844 C C . GLU A 1 241 ? 4.862 -3.039 11.951 1.00 95.06 241 GLU A C 1
ATOM 1846 O O . GLU A 1 241 ? 3.678 -2.696 11.925 1.00 95.06 241 GLU A O 1
ATOM 1851 N N . SER A 1 242 ? 5.826 -2.119 11.861 1.00 94.19 242 SER A N 1
ATOM 1852 C CA . SER A 1 242 ? 5.553 -0.745 11.422 1.00 94.19 242 SER A CA 1
ATOM 1853 C C . SER A 1 242 ? 5.243 -0.686 9.921 1.00 94.19 242 SER A C 1
ATOM 1855 O O . SER A 1 242 ? 5.498 -1.637 9.178 1.00 94.19 242 SER A O 1
ATOM 1857 N N . PHE A 1 243 ? 4.742 0.461 9.450 1.00 89.75 243 PHE A N 1
ATOM 1858 C CA . PHE A 1 243 ? 4.635 0.748 8.017 1.00 89.75 243 PHE A CA 1
ATOM 1859 C C . PHE A 1 243 ? 5.942 0.425 7.288 1.00 89.75 243 PHE A C 1
ATOM 1861 O O . PHE A 1 243 ? 7.009 0.925 7.652 1.00 89.75 243 PHE A O 1
ATOM 1868 N N . GLY A 1 244 ? 5.850 -0.369 6.226 1.00 87.50 244 GLY A N 1
ATOM 1869 C CA . GLY A 1 244 ? 7.002 -0.709 5.412 1.00 87.50 244 GLY A CA 1
ATOM 1870 C C . GLY A 1 244 ? 6.614 -1.155 4.012 1.00 87.50 244 GLY A C 1
ATOM 1871 O O . GLY A 1 244 ? 5.511 -1.623 3.748 1.00 87.50 244 GLY A O 1
ATOM 1872 N N . ARG A 1 245 ? 7.565 -1.063 3.083 1.00 84.25 245 ARG A N 1
ATOM 1873 C CA . ARG A 1 245 ? 7.353 -1.515 1.698 1.00 84.25 245 ARG A CA 1
ATOM 1874 C C . ARG A 1 245 ? 7.052 -3.012 1.607 1.00 84.25 245 ARG A C 1
ATOM 1876 O O . ARG A 1 245 ? 6.383 -3.429 0.671 1.00 84.25 245 ARG A O 1
ATOM 1883 N N . GLY A 1 246 ? 7.521 -3.802 2.577 1.00 84.31 246 GLY A N 1
ATOM 1884 C CA . GLY A 1 246 ? 7.278 -5.245 2.639 1.00 84.31 246 GLY A CA 1
ATOM 1885 C C . GLY A 1 246 ? 5.837 -5.626 2.993 1.00 84.31 246 GLY A C 1
ATOM 1886 O O . GLY A 1 246 ? 5.363 -6.646 2.510 1.00 84.31 246 GLY A O 1
ATOM 1887 N N . ASN A 1 247 ? 5.135 -4.806 3.783 1.00 90.50 247 ASN A N 1
ATOM 1888 C CA . ASN A 1 247 ? 3.734 -5.043 4.163 1.00 90.50 247 ASN A CA 1
ATOM 1889 C C . ASN A 1 247 ? 2.749 -4.101 3.452 1.00 90.50 247 ASN A C 1
ATOM 1891 O O . ASN A 1 247 ? 1.550 -4.152 3.711 1.00 90.50 247 ASN A O 1
ATOM 1895 N N . GLY A 1 248 ? 3.242 -3.208 2.588 1.00 89.81 248 GLY A N 1
ATOM 1896 C CA . GLY A 1 248 ? 2.427 -2.209 1.899 1.00 89.81 248 GLY A CA 1
ATOM 1897 C C . GLY A 1 248 ? 1.671 -1.268 2.835 1.00 89.81 248 GLY A C 1
ATOM 1898 O O . GLY A 1 248 ? 0.720 -0.630 2.410 1.00 89.81 248 GLY A O 1
ATOM 1899 N N . GLY A 1 249 ? 2.032 -1.199 4.117 1.00 93.00 249 GLY A N 1
ATOM 1900 C CA . GLY A 1 249 ? 1.256 -0.474 5.120 1.00 93.00 249 GLY A CA 1
ATOM 1901 C C . GLY A 1 249 ? -0.065 -1.136 5.526 1.00 93.00 249 GLY A C 1
ATOM 1902 O O . GLY A 1 249 ? -0.863 -0.489 6.196 1.00 93.00 249 GLY A O 1
ATOM 1903 N N . ALA A 1 250 ? -0.312 -2.402 5.168 1.00 96.19 250 ALA A N 1
ATOM 1904 C CA . ALA A 1 250 ? -1.432 -3.180 5.707 1.00 96.19 250 ALA A CA 1
ATOM 1905 C C . ALA A 1 250 ? -1.116 -3.647 7.133 1.00 96.19 250 ALA A C 1
ATOM 1907 O O . ALA A 1 250 ? -0.777 -4.806 7.361 1.00 96.19 250 ALA A O 1
ATOM 1908 N N . ILE A 1 251 ? -1.169 -2.711 8.080 1.00 97.00 251 ILE A N 1
ATOM 1909 C CA . ILE A 1 251 ? -0.858 -2.960 9.491 1.00 97.00 251 ILE A CA 1
ATOM 1910 C C . ILE A 1 251 ? -2.105 -2.999 10.379 1.00 97.00 251 ILE A C 1
ATOM 1912 O O . ILE A 1 251 ? -2.063 -3.655 11.416 1.00 97.00 251 ILE A O 1
ATOM 1916 N N . CYS A 1 252 ? -3.203 -2.346 9.990 1.00 97.31 252 CYS A N 1
ATOM 1917 C CA . CYS A 1 252 ? -4.457 -2.340 10.741 1.00 97.31 252 CYS A CA 1
ATOM 1918 C C . CYS A 1 252 ? -5.294 -3.592 10.460 1.00 97.31 252 CYS A C 1
ATOM 1920 O O . CYS A 1 252 ? -5.217 -4.205 9.391 1.00 97.31 252 CYS A O 1
ATOM 1922 N N . ASN A 1 253 ? -6.128 -3.942 11.428 1.00 98.69 253 ASN A N 1
ATOM 1923 C CA . ASN A 1 253 ? -7.182 -4.918 11.260 1.00 98.69 253 ASN A CA 1
ATOM 1924 C C . ASN A 1 253 ? -8.399 -4.277 10.614 1.00 98.69 253 ASN A C 1
ATOM 1926 O O . ASN A 1 253 ? -8.869 -3.230 11.051 1.00 98.69 253 ASN A O 1
ATOM 1930 N N . ILE A 1 254 ? -8.951 -4.967 9.625 1.00 98.81 254 ILE A N 1
ATOM 1931 C CA . ILE A 1 254 ? -10.157 -4.537 8.922 1.00 98.81 254 ILE A CA 1
ATOM 1932 C C . ILE A 1 254 ? -11.241 -5.577 9.152 1.00 98.81 254 ILE A C 1
ATOM 1934 O O . ILE A 1 254 ? -10.964 -6.779 9.143 1.00 98.81 254 ILE A O 1
ATOM 1938 N N . VAL A 1 255 ? -12.476 -5.132 9.371 1.00 98.94 255 VAL A N 1
ATOM 1939 C CA . VAL A 1 255 ? -13.613 -6.027 9.618 1.00 98.94 255 VAL A CA 1
ATOM 1940 C C . VAL A 1 255 ? -14.710 -5.784 8.593 1.00 98.94 255 VAL A C 1
ATOM 1942 O O . VAL A 1 255 ? -15.020 -4.651 8.254 1.00 98.94 255 VAL A O 1
ATOM 1945 N N . MET A 1 256 ? -15.336 -6.853 8.110 1.00 98.88 256 MET A N 1
ATOM 1946 C CA . MET A 1 256 ? -16.548 -6.780 7.300 1.00 98.88 256 MET A CA 1
ATOM 1947 C C . MET A 1 256 ? -17.663 -7.582 7.953 1.00 98.88 256 MET A C 1
ATOM 1949 O O . MET A 1 256 ? -17.502 -8.770 8.235 1.00 98.88 256 MET A O 1
ATOM 1953 N N . ILE A 1 257 ? -18.811 -6.944 8.162 1.00 98.88 257 ILE A N 1
ATOM 1954 C CA . ILE A 1 257 ? -20.010 -7.595 8.689 1.00 98.88 257 ILE A CA 1
ATOM 1955 C C . ILE A 1 257 ? -21.018 -7.756 7.554 1.00 98.88 257 ILE A C 1
ATOM 1957 O O . ILE A 1 257 ? -21.500 -6.774 6.990 1.00 98.88 257 ILE A O 1
ATOM 1961 N N . ALA A 1 258 ? -21.348 -9.001 7.224 1.00 98.62 258 ALA A N 1
ATOM 1962 C CA . ALA A 1 258 ? -22.323 -9.347 6.204 1.00 98.62 258 ALA A CA 1
ATOM 1963 C C . ALA A 1 258 ? -23.749 -8.988 6.651 1.00 98.62 258 ALA A C 1
ATOM 1965 O O . ALA A 1 258 ? -24.185 -9.326 7.762 1.00 98.62 258 ALA A O 1
ATOM 1966 N N . THR A 1 259 ? -24.492 -8.343 5.752 1.00 98.38 259 THR A N 1
ATOM 1967 C CA . THR A 1 259 ? -25.904 -7.980 5.928 1.00 98.38 259 THR A CA 1
ATOM 1968 C C . THR A 1 259 ? -26.703 -8.354 4.677 1.00 98.38 259 THR A C 1
ATOM 1970 O O . THR A 1 259 ? -26.131 -8.754 3.665 1.00 98.38 259 THR A O 1
ATOM 1973 N N . GLN A 1 260 ? -28.028 -8.201 4.709 1.00 96.50 260 GLN A N 1
ATOM 1974 C CA . GLN A 1 260 ? -28.872 -8.413 3.525 1.00 96.50 260 GLN A CA 1
ATOM 1975 C C . GLN A 1 260 ? -28.675 -7.339 2.436 1.00 96.50 260 GLN A C 1
ATOM 1977 O O . GLN A 1 260 ? -29.096 -7.548 1.303 1.00 96.50 260 GLN A O 1
ATOM 1982 N N . GLY A 1 261 ? -28.067 -6.194 2.769 1.00 95.38 261 GLY A N 1
ATOM 1983 C CA . GLY A 1 261 ? -27.859 -5.060 1.859 1.00 95.38 261 GLY A CA 1
ATOM 1984 C C . GLY A 1 261 ? -26.409 -4.858 1.408 1.00 95.38 261 GLY A C 1
ATOM 1985 O O . GLY A 1 261 ? -26.094 -3.781 0.909 1.00 95.38 261 GLY A O 1
ATOM 1986 N N . GLY A 1 262 ? -25.532 -5.842 1.626 1.00 98.19 262 GLY A N 1
ATOM 1987 C CA . GLY A 1 262 ? -24.083 -5.719 1.438 1.00 98.19 262 GLY A CA 1
ATOM 1988 C C . GLY A 1 262 ? -23.316 -5.639 2.762 1.00 98.19 262 GLY A C 1
ATOM 1989 O O . GLY A 1 262 ? -23.901 -5.638 3.847 1.00 98.19 262 GLY A O 1
ATOM 1990 N N . ALA A 1 263 ? -21.993 -5.587 2.692 1.00 98.69 263 ALA A N 1
ATOM 1991 C CA . ALA A 1 263 ? -21.121 -5.536 3.857 1.00 98.69 263 ALA A CA 1
ATOM 1992 C C . ALA A 1 263 ? -21.117 -4.156 4.535 1.00 98.69 263 ALA A C 1
ATOM 1994 O O . ALA A 1 263 ? -21.061 -3.123 3.866 1.00 98.69 263 ALA A O 1
ATOM 1995 N N . VAL A 1 264 ? -21.095 -4.148 5.868 1.00 98.88 264 VAL A N 1
ATOM 1996 C CA . VAL A 1 264 ? -20.584 -3.019 6.656 1.00 98.88 264 VAL A CA 1
ATOM 1997 C C . VAL A 1 264 ? -19.078 -3.196 6.770 1.00 98.88 264 VAL A C 1
ATOM 1999 O O . VAL A 1 264 ? -18.630 -4.171 7.372 1.00 98.88 264 VAL A O 1
ATOM 2002 N N . VAL A 1 265 ? -18.311 -2.283 6.185 1.00 98.88 265 VAL A N 1
ATOM 2003 C CA . VAL A 1 265 ? -16.842 -2.296 6.231 1.00 98.88 265 VAL A CA 1
ATOM 2004 C C . VAL A 1 265 ? -16.383 -1.440 7.409 1.00 98.88 265 VAL A C 1
ATOM 2006 O O . VAL A 1 265 ? -16.839 -0.314 7.555 1.00 98.88 265 VAL A O 1
ATOM 2009 N N . ILE A 1 266 ? -15.516 -1.952 8.271 1.00 98.94 266 ILE A N 1
ATOM 2010 C CA . ILE A 1 266 ? -14.947 -1.232 9.412 1.00 98.94 266 ILE A CA 1
ATOM 2011 C C . ILE A 1 266 ? -13.451 -1.111 9.156 1.00 98.94 266 ILE A C 1
ATOM 2013 O O . ILE A 1 266 ? -12.747 -2.123 9.144 1.00 98.94 266 ILE A O 1
ATOM 2017 N N . ASP A 1 267 ? -13.024 0.132 8.950 1.00 98.88 267 ASP A N 1
ATOM 2018 C CA . ASP A 1 267 ? -11.731 0.560 8.421 1.00 98.88 267 ASP A CA 1
ATOM 2019 C C . ASP A 1 267 ? -11.461 0.102 6.977 1.00 98.88 267 ASP A C 1
ATOM 2021 O O . ASP A 1 267 ? -11.965 -0.913 6.504 1.00 98.88 267 ASP A O 1
ATOM 2025 N N . THR A 1 268 ? -10.712 0.902 6.215 1.00 98.44 268 THR A N 1
ATOM 2026 C CA . THR A 1 268 ? -10.557 0.725 4.754 1.00 98.44 268 THR A CA 1
ATOM 2027 C C . THR A 1 268 ? -9.109 0.537 4.307 1.00 98.44 268 THR A C 1
ATOM 2029 O O . THR A 1 268 ? -8.841 0.389 3.113 1.00 98.44 268 THR A O 1
ATOM 2032 N N . GLY A 1 269 ? -8.171 0.481 5.255 1.00 97.12 269 GLY A N 1
ATOM 2033 C CA . GLY A 1 269 ? -6.752 0.287 4.987 1.00 97.12 269 GLY A CA 1
ATOM 2034 C C . GLY A 1 269 ? -6.003 1.580 4.648 1.00 97.12 269 GLY A C 1
ATOM 2035 O O . GLY A 1 269 ? -6.587 2.646 4.457 1.00 97.12 269 GLY A O 1
ATOM 2036 N N . GLY A 1 270 ? -4.674 1.468 4.561 1.00 94.94 270 GLY A N 1
ATOM 2037 C CA . GLY A 1 270 ? -3.762 2.609 4.416 1.00 94.94 270 GLY A CA 1
ATOM 2038 C C . GLY A 1 270 ? -3.500 3.125 3.000 1.00 94.94 270 GLY A C 1
ATOM 2039 O O . GLY A 1 270 ? -2.719 4.060 2.848 1.00 94.94 270 GLY A O 1
ATOM 2040 N N . THR A 1 271 ? -4.089 2.527 1.959 1.00 94.94 271 THR A N 1
ATOM 2041 C CA . THR A 1 271 ? -3.856 2.922 0.555 1.00 94.94 271 THR A CA 1
ATOM 2042 C C . THR A 1 271 ? -5.102 2.701 -0.301 1.00 94.94 271 THR A C 1
ATOM 2044 O O . THR A 1 271 ? -5.937 1.849 0.023 1.00 94.94 271 THR A O 1
ATOM 2047 N N . HIS A 1 272 ? -5.189 3.384 -1.452 1.00 93.44 272 HIS A N 1
ATOM 2048 C CA . HIS A 1 272 ? -6.238 3.128 -2.448 1.00 93.44 272 HIS A CA 1
ATOM 2049 C C . HIS A 1 272 ? -6.331 1.648 -2.802 1.00 93.44 272 HIS A C 1
ATOM 2051 O O . HIS A 1 272 ? -7.413 1.068 -2.831 1.00 93.44 272 HIS A O 1
ATOM 2057 N N . ARG A 1 273 ? -5.175 1.038 -3.070 1.00 91.50 273 ARG A N 1
ATOM 2058 C CA . ARG A 1 273 ? -5.075 -0.340 -3.534 1.00 91.50 273 ARG A CA 1
ATOM 2059 C C . ARG A 1 273 ? -5.558 -1.329 -2.476 1.00 91.50 273 ARG A C 1
ATOM 2061 O O . ARG A 1 273 ? -6.168 -2.333 -2.838 1.00 91.50 273 ARG A O 1
ATOM 2068 N N . HIS A 1 274 ? -5.329 -1.041 -1.192 1.00 96.19 274 HIS A N 1
ATOM 2069 C CA . HIS A 1 274 ? -5.864 -1.862 -0.108 1.00 96.19 274 HIS A CA 1
ATOM 2070 C C . HIS A 1 274 ? -7.392 -1.788 -0.107 1.00 96.19 274 HIS A C 1
ATOM 2072 O O . HIS A 1 274 ? -8.053 -2.824 -0.171 1.00 96.19 274 HIS A O 1
ATOM 2078 N N . GLY A 1 275 ? -7.938 -0.567 -0.161 1.00 97.56 275 GLY A N 1
ATOM 2079 C CA . GLY A 1 275 ? -9.375 -0.325 -0.282 1.00 97.56 275 GLY A CA 1
ATOM 2080 C C . GLY A 1 275 ? -10.003 -1.043 -1.481 1.00 97.56 275 GLY A C 1
ATOM 2081 O O . GLY A 1 275 ? -11.029 -1.698 -1.334 1.00 97.56 275 GLY A O 1
ATOM 2082 N N . THR A 1 276 ? -9.366 -1.000 -2.654 1.00 96.31 276 THR A N 1
ATOM 2083 C CA . THR A 1 276 ? -9.850 -1.673 -3.872 1.00 96.31 276 THR A CA 1
ATOM 2084 C C . THR A 1 276 ? -9.887 -3.194 -3.717 1.00 96.31 276 THR A C 1
ATOM 2086 O O . THR A 1 276 ? -10.879 -3.818 -4.089 1.00 96.31 276 THR A O 1
ATOM 2089 N N . ALA A 1 277 ? -8.852 -3.801 -3.125 1.00 95.75 277 ALA A N 1
ATOM 2090 C CA . ALA A 1 277 ? -8.839 -5.242 -2.864 1.00 95.75 277 ALA A CA 1
ATOM 2091 C C . ALA A 1 277 ? -9.956 -5.655 -1.886 1.00 95.75 277 ALA A C 1
ATOM 2093 O O . ALA A 1 277 ? -10.623 -6.672 -2.080 1.00 95.75 277 ALA A O 1
ATOM 2094 N N . LEU A 1 278 ? -10.193 -4.847 -0.848 1.00 98.31 278 LEU A N 1
ATOM 2095 C CA . LEU A 1 278 ? -11.264 -5.062 0.128 1.00 98.31 278 LEU A CA 1
ATOM 2096 C C . LEU A 1 278 ? -12.648 -4.912 -0.515 1.00 98.31 278 LEU A C 1
ATOM 2098 O O . LEU A 1 278 ? -13.526 -5.749 -0.303 1.00 98.31 278 LEU A O 1
ATOM 2102 N N . ARG A 1 279 ? -12.836 -3.881 -1.347 1.00 98.06 279 ARG A N 1
ATOM 2103 C CA . ARG A 1 279 ? -14.062 -3.666 -2.120 1.00 98.06 279 ARG A CA 1
ATOM 2104 C C . ARG A 1 279 ? -14.370 -4.863 -3.014 1.00 98.06 279 ARG A C 1
ATOM 2106 O O . ARG A 1 279 ? -15.491 -5.362 -2.982 1.00 98.06 279 ARG A O 1
ATOM 2113 N N . GLN A 1 280 ? -13.369 -5.368 -3.733 1.00 97.25 280 GLN A N 1
ATOM 2114 C CA . GLN A 1 280 ? -13.521 -6.556 -4.569 1.00 97.25 280 GLN A CA 1
ATOM 2115 C C . GLN A 1 280 ? -14.001 -7.765 -3.754 1.00 97.25 280 GLN A C 1
ATOM 2117 O O . GLN A 1 280 ? -14.944 -8.441 -4.161 1.00 97.25 280 GLN A O 1
ATOM 2122 N N . PHE A 1 281 ? -13.412 -8.018 -2.579 1.00 97.62 281 PHE A N 1
ATOM 2123 C CA . PHE A 1 281 ? -13.877 -9.100 -1.708 1.00 97.62 281 PHE A CA 1
ATOM 2124 C C . PHE A 1 281 ? -15.348 -8.922 -1.303 1.00 97.62 281 PHE A C 1
ATOM 2126 O O . PHE A 1 281 ? -16.119 -9.882 -1.362 1.00 97.62 281 PHE A O 1
ATOM 2133 N N . ALA A 1 282 ? -15.755 -7.710 -0.912 1.00 98.38 282 ALA A N 1
ATOM 2134 C CA . ALA A 1 282 ? -17.136 -7.428 -0.526 1.00 98.38 282 ALA A CA 1
ATOM 2135 C C . ALA A 1 282 ? -18.121 -7.643 -1.692 1.00 98.38 282 ALA A C 1
ATOM 2137 O O . ALA A 1 282 ? -19.154 -8.292 -1.510 1.00 98.38 282 ALA A O 1
ATOM 2138 N N . ASP A 1 283 ? -17.786 -7.164 -2.892 1.00 97.56 283 ASP A N 1
ATOM 2139 C CA . ASP A 1 283 ? -18.599 -7.337 -4.102 1.00 97.56 283 ASP A CA 1
ATOM 2140 C C . ASP A 1 283 ? -18.743 -8.821 -4.488 1.00 97.56 283 ASP A C 1
ATOM 2142 O O . ASP A 1 283 ? -19.844 -9.280 -4.792 1.00 97.56 283 ASP A O 1
ATOM 2146 N N . GLU A 1 284 ? -17.660 -9.598 -4.411 1.00 96.31 284 GLU A N 1
ATOM 2147 C CA . GLU A 1 284 ? -17.654 -11.013 -4.801 1.00 96.31 284 GLU A CA 1
ATOM 2148 C C . GLU A 1 284 ? -18.283 -11.949 -3.759 1.00 96.31 284 GLU A C 1
ATOM 2150 O O . GLU A 1 284 ? -18.860 -12.978 -4.122 1.00 96.31 284 GLU A O 1
ATOM 2155 N N . ARG A 1 285 ? -18.138 -11.649 -2.461 1.00 97.00 285 ARG A N 1
ATOM 2156 C CA . ARG A 1 285 ? -18.494 -12.583 -1.375 1.00 97.00 285 ARG A CA 1
ATOM 2157 C C . ARG A 1 285 ? -19.682 -12.144 -0.535 1.00 97.00 285 ARG A C 1
ATOM 2159 O O . ARG A 1 285 ? -20.355 -13.007 0.021 1.00 97.00 285 ARG A O 1
ATOM 2166 N N . LEU A 1 286 ? -19.923 -10.841 -0.407 1.00 98.00 286 LEU A N 1
ATOM 2167 C CA . LEU A 1 286 ? -20.836 -10.280 0.595 1.00 98.00 286 LEU A CA 1
ATOM 2168 C C . LEU A 1 286 ? -21.989 -9.466 -0.013 1.00 98.00 286 LEU A C 1
ATOM 2170 O O . LEU A 1 286 ? -22.725 -8.812 0.723 1.00 98.00 286 LEU A O 1
ATOM 2174 N N . GLY A 1 287 ? -22.171 -9.519 -1.336 1.00 96.38 287 GLY A N 1
ATOM 2175 C CA . GLY A 1 287 ? -23.246 -8.803 -2.030 1.00 96.38 287 GLY A CA 1
ATOM 2176 C C . GLY A 1 287 ? -22.988 -7.302 -2.185 1.00 96.38 287 GLY A C 1
ATOM 2177 O O . GLY A 1 287 ? -23.936 -6.532 -2.331 1.00 96.38 287 GLY A O 1
ATOM 2178 N N . GLY A 1 288 ? -21.721 -6.887 -2.142 1.00 98.12 288 GLY A N 1
ATOM 2179 C CA . GLY A 1 288 ? -21.297 -5.494 -2.247 1.00 98.12 288 GLY A CA 1
ATOM 2180 C C . GLY A 1 288 ? -21.116 -4.808 -0.902 1.00 98.12 288 GLY A C 1
ATOM 2181 O O . GLY A 1 288 ? -20.935 -5.460 0.124 1.00 98.12 288 GLY A O 1
ATOM 2182 N N . VAL A 1 289 ? -21.146 -3.475 -0.909 1.00 98.69 289 VAL A N 1
ATOM 2183 C CA . VAL A 1 289 ? -20.930 -2.630 0.275 1.00 98.69 289 VAL A CA 1
ATOM 2184 C C . VAL A 1 289 ? -22.197 -1.843 0.598 1.00 98.69 289 VAL A C 1
ATOM 2186 O O . VAL A 1 289 ? -22.763 -1.174 -0.267 1.00 98.69 289 VAL A O 1
ATOM 2189 N N . ALA A 1 290 ? -22.622 -1.910 1.859 1.00 98.44 290 ALA A N 1
ATOM 2190 C CA . ALA A 1 290 ? -23.732 -1.130 2.391 1.00 98.44 290 ALA A CA 1
ATOM 2191 C C . ALA A 1 290 ? -23.259 0.252 2.873 1.00 98.44 290 ALA A C 1
ATOM 2193 O O . ALA A 1 290 ? -23.843 1.266 2.495 1.00 98.44 290 ALA A O 1
ATOM 2194 N N . LEU A 1 291 ? -22.196 0.279 3.686 1.00 98.56 291 LEU A N 1
ATOM 2195 C CA . LEU A 1 291 ? -21.512 1.478 4.184 1.00 98.56 291 LEU A CA 1
ATOM 2196 C C . LEU A 1 291 ? -20.115 1.112 4.705 1.00 98.56 291 LEU A C 1
ATOM 2198 O O . LEU A 1 291 ? -19.843 -0.065 4.966 1.00 98.56 291 LEU A O 1
ATOM 2202 N N . SER A 1 292 ? -19.271 2.117 4.934 1.00 98.75 292 SER A N 1
ATOM 2203 C CA . SER A 1 292 ? -18.027 1.967 5.696 1.00 98.75 292 SER A CA 1
ATOM 2204 C C . SER A 1 292 ? -18.005 2.839 6.956 1.00 98.75 292 SER A C 1
ATOM 2206 O O . SER A 1 292 ? -18.520 3.953 6.948 1.00 98.75 292 SER A O 1
ATOM 2208 N N . LEU A 1 293 ? -17.389 2.343 8.027 1.00 98.94 293 LEU A N 1
ATOM 2209 C CA . LEU A 1 293 ? -17.142 3.031 9.294 1.00 98.94 293 LEU A CA 1
ATOM 2210 C C . LEU A 1 293 ? -15.631 3.160 9.490 1.00 98.94 293 LEU A C 1
ATOM 2212 O O . LEU A 1 293 ? -14.939 2.147 9.445 1.00 98.94 293 LEU A O 1
ATOM 2216 N N . ASN A 1 294 ? -15.117 4.362 9.735 1.00 98.81 294 ASN A N 1
ATOM 2217 C CA . ASN A 1 294 ? -13.739 4.535 10.196 1.00 98.81 294 ASN A CA 1
ATOM 2218 C C . ASN A 1 294 ? -13.722 4.605 11.724 1.00 98.81 294 ASN A C 1
ATOM 2220 O O . ASN A 1 294 ? -14.507 5.340 12.327 1.00 98.81 294 ASN A O 1
ATOM 2224 N N . THR A 1 295 ? -12.824 3.848 12.348 1.00 98.75 295 THR A N 1
ATOM 2225 C CA . THR A 1 295 ? -12.697 3.811 13.805 1.00 98.75 295 THR A CA 1
ATOM 2226 C C . THR A 1 295 ? -12.124 5.115 14.351 1.00 98.75 295 THR A C 1
ATOM 2228 O O . THR A 1 295 ? -12.600 5.603 15.372 1.00 98.75 295 THR A O 1
ATOM 2231 N N . HIS A 1 296 ? -11.134 5.695 13.664 1.00 98.44 296 HIS A N 1
ATOM 2232 C CA . HIS A 1 296 ? -10.507 6.972 14.015 1.00 98.44 296 HIS A CA 1
ATOM 2233 C C . HIS A 1 296 ? -9.700 7.559 12.830 1.00 98.44 296 HIS A C 1
ATOM 2235 O O . HIS A 1 296 ? -9.824 7.111 11.688 1.00 98.44 296 HIS A O 1
ATOM 2241 N N . HIS A 1 297 ? -8.910 8.621 13.065 1.00 97.31 297 HIS A N 1
ATOM 2242 C CA . HIS A 1 297 ? -8.276 9.422 12.001 1.00 97.31 297 HIS A CA 1
ATOM 2243 C C . HIS A 1 297 ? -6.878 8.956 11.560 1.00 97.31 297 HIS A C 1
ATOM 2245 O O . HIS A 1 297 ? -6.296 9.591 10.675 1.00 97.31 297 HIS A O 1
ATOM 2251 N N . HIS A 1 298 ? -6.304 7.893 12.136 1.00 97.12 298 HIS A N 1
ATOM 2252 C CA . HIS A 1 298 ? -4.974 7.424 11.715 1.00 97.12 298 HIS A CA 1
ATOM 2253 C C . HIS A 1 298 ? -5.013 6.792 10.320 1.00 97.12 298 HIS A C 1
ATOM 2255 O O . HIS A 1 298 ? -5.989 6.135 9.957 1.00 97.12 298 HIS A O 1
ATOM 2261 N N . PRO A 1 299 ? -3.987 7.041 9.487 1.00 95.50 299 PRO A N 1
ATOM 2262 C CA . PRO A 1 299 ? -4.099 6.895 8.038 1.00 95.50 299 PRO A CA 1
ATOM 2263 C C . PRO A 1 299 ? -4.276 5.448 7.566 1.00 95.50 299 PRO A C 1
ATOM 2265 O O . PRO A 1 299 ? -4.901 5.217 6.535 1.00 95.50 299 PRO A O 1
ATOM 2268 N N . ASP A 1 300 ? -3.793 4.462 8.319 1.00 97.06 300 ASP A N 1
ATOM 2269 C CA . ASP A 1 300 ? -4.025 3.044 8.047 1.00 97.06 300 ASP A CA 1
ATOM 2270 C C . ASP A 1 300 ? -5.491 2.621 8.167 1.00 97.06 300 ASP A C 1
ATOM 2272 O O . ASP A 1 300 ? -5.859 1.603 7.590 1.00 97.06 300 ASP A O 1
ATOM 2276 N N . HIS A 1 301 ? -6.348 3.402 8.822 1.00 98.38 301 HIS A N 1
ATOM 2277 C CA . HIS A 1 301 ? -7.753 3.051 9.028 1.00 98.38 301 HIS A CA 1
ATOM 2278 C C . HIS A 1 301 ? -8.696 3.602 7.948 1.00 98.38 301 HIS A C 1
ATOM 2280 O O . HIS A 1 301 ? -9.822 3.118 7.822 1.00 98.38 301 HIS A O 1
ATOM 2286 N N . TRP A 1 302 ? -8.276 4.593 7.151 1.00 98.06 302 TRP A N 1
ATOM 2287 C CA . TRP A 1 302 ? -9.210 5.309 6.268 1.00 98.06 302 TRP A CA 1
ATOM 2288 C C . TRP A 1 302 ? -8.671 5.738 4.898 1.00 98.06 302 TRP A C 1
ATOM 2290 O O . TRP A 1 302 ? -9.448 6.178 4.054 1.00 98.06 302 TRP A O 1
ATOM 2300 N N . PHE A 1 303 ? -7.374 5.621 4.609 1.00 97.50 303 PHE A N 1
ATOM 2301 C CA . PHE A 1 303 ? -6.842 6.071 3.313 1.00 97.50 303 PHE A CA 1
ATOM 2302 C C . PHE A 1 303 ? -7.385 5.276 2.114 1.00 97.50 303 PHE A C 1
ATOM 2304 O O . PHE A 1 303 ? -7.402 5.784 0.994 1.00 97.50 303 PHE A O 1
ATOM 2311 N N . GLY A 1 304 ? -7.892 4.063 2.334 1.00 97.44 304 GLY A N 1
ATOM 2312 C CA . GLY A 1 304 ? -8.603 3.285 1.321 1.00 97.44 304 GLY A CA 1
ATOM 2313 C C . GLY A 1 304 ? -10.035 3.750 1.030 1.00 97.44 304 GLY A C 1
ATOM 2314 O O . GLY A 1 304 ? -10.666 3.192 0.132 1.00 97.44 304 GLY A O 1
ATOM 2315 N N . ASN A 1 305 ? -10.553 4.772 1.725 1.00 98.50 305 ASN A N 1
ATOM 2316 C CA . ASN A 1 305 ? -11.930 5.270 1.594 1.00 98.50 305 ASN A CA 1
ATOM 2317 C C . ASN A 1 305 ? -12.341 5.581 0.148 1.00 98.50 305 ASN A C 1
ATOM 2319 O O . ASN A 1 305 ? -13.493 5.370 -0.219 1.00 98.50 305 ASN A O 1
ATOM 2323 N N . GLN A 1 306 ? -11.412 6.026 -0.702 1.00 95.88 306 GLN A N 1
ATOM 2324 C CA . GLN A 1 306 ? -11.698 6.327 -2.109 1.00 95.88 306 GLN A CA 1
ATOM 2325 C C . GLN A 1 306 ? -12.275 5.132 -2.898 1.00 95.88 306 GLN A C 1
ATOM 2327 O O . GLN A 1 306 ? -12.999 5.336 -3.867 1.00 95.88 306 GLN A O 1
ATOM 2332 N N . ALA A 1 307 ? -12.009 3.886 -2.480 1.00 97.12 307 ALA A N 1
ATOM 2333 C CA . ALA A 1 307 ? -12.585 2.682 -3.095 1.00 97.12 307 ALA A CA 1
ATOM 2334 C C . ALA A 1 307 ? -14.069 2.446 -2.728 1.00 97.12 307 ALA A C 1
ATOM 2336 O O . ALA A 1 307 ? -14.727 1.563 -3.287 1.00 97.12 307 ALA A O 1
ATOM 2337 N N . PHE A 1 308 ? -14.592 3.232 -1.786 1.00 98.25 308 PHE A N 1
ATOM 2338 C CA . PHE A 1 308 ? -15.944 3.143 -1.235 1.00 98.25 308 PHE A CA 1
ATOM 2339 C C . PHE A 1 308 ? -16.735 4.448 -1.420 1.00 98.25 308 PHE A C 1
ATOM 2341 O O . PHE A 1 308 ? -17.803 4.601 -0.838 1.00 98.25 308 PHE A O 1
ATOM 2348 N N . ALA A 1 309 ? -16.232 5.385 -2.232 1.00 96.88 309 ALA A N 1
ATOM 2349 C CA . ALA A 1 309 ? -16.796 6.727 -2.407 1.00 96.88 309 ALA A CA 1
ATOM 2350 C C . ALA A 1 309 ? -18.231 6.754 -2.978 1.00 96.88 309 ALA A C 1
ATOM 2352 O O . ALA A 1 309 ? -18.912 7.772 -2.894 1.00 96.88 309 ALA A O 1
ATOM 2353 N N . ASP A 1 310 ? -18.700 5.648 -3.562 1.00 97.12 310 ASP A N 1
ATOM 2354 C CA . ASP A 1 310 ? -20.075 5.456 -4.039 1.00 97.12 310 ASP A CA 1
ATOM 2355 C C . ASP A 1 310 ? -21.057 5.044 -2.926 1.00 97.12 310 ASP A C 1
ATOM 2357 O O . ASP A 1 310 ? -22.244 4.836 -3.192 1.00 97.12 310 ASP A O 1
ATOM 2361 N N . ARG A 1 311 ? -20.582 4.902 -1.683 1.00 97.94 311 ARG A N 1
ATOM 2362 C CA . ARG A 1 311 ? -21.360 4.495 -0.507 1.00 97.94 311 ARG A CA 1
ATOM 2363 C C . ARG A 1 311 ? -21.123 5.451 0.666 1.00 97.94 311 ARG A C 1
ATOM 2365 O O . ARG A 1 311 ? -20.123 6.162 0.677 1.00 97.94 311 ARG A O 1
ATOM 2372 N N . PRO A 1 312 ? -22.024 5.478 1.666 1.00 98.38 312 PRO A N 1
ATOM 2373 C CA . PRO A 1 312 ? -21.807 6.271 2.871 1.00 98.38 312 PRO A CA 1
ATOM 2374 C C . PRO A 1 312 ? -20.536 5.842 3.611 1.00 98.38 312 PRO A C 1
ATOM 2376 O O . PRO A 1 312 ? -20.338 4.650 3.874 1.00 98.38 312 PRO A O 1
ATOM 2379 N N . ILE A 1 313 ? -19.714 6.822 3.984 1.00 98.81 313 ILE A N 1
ATOM 2380 C CA . ILE A 1 313 ? -18.506 6.642 4.791 1.00 98.81 313 ILE A CA 1
ATOM 2381 C C . ILE A 1 313 ? -18.689 7.438 6.079 1.00 98.81 313 ILE A C 1
ATOM 2383 O O . ILE A 1 313 ? -18.790 8.661 6.043 1.00 98.81 313 ILE A O 1
ATOM 2387 N N . LEU A 1 314 ? -18.755 6.749 7.211 1.00 98.81 314 LEU A N 1
ATOM 2388 C CA . LEU A 1 314 ? -19.103 7.332 8.500 1.00 98.81 314 LEU A CA 1
ATOM 2389 C C . LEU A 1 314 ? -17.883 7.343 9.425 1.00 98.81 314 LEU A C 1
ATOM 2391 O O . LEU A 1 314 ? -17.171 6.348 9.542 1.00 98.81 314 LEU A O 1
ATOM 2395 N N . SER A 1 315 ? -17.669 8.449 10.131 1.00 98.75 315 SER A N 1
ATOM 2396 C CA . SER A 1 315 ? -16.682 8.553 11.215 1.00 98.75 315 SER A CA 1
ATOM 2397 C C . SER A 1 315 ? -17.205 9.478 12.311 1.00 98.75 315 SER A C 1
ATOM 2399 O O . SER A 1 315 ? -18.105 10.279 12.069 1.00 98.75 315 SER A O 1
ATOM 2401 N N . LEU A 1 316 ? -16.684 9.386 13.535 1.00 98.75 316 LEU A N 1
ATOM 2402 C CA . LEU A 1 316 ? -17.056 10.340 14.585 1.00 98.75 316 LEU A CA 1
ATOM 2403 C C . LEU A 1 316 ? -16.656 11.769 14.164 1.00 98.75 316 LEU A C 1
ATOM 2405 O O . LEU A 1 316 ? -15.572 11.936 13.602 1.00 98.75 316 LEU A O 1
ATOM 2409 N N . PRO A 1 317 ? -17.451 12.813 14.476 1.00 98.38 317 PRO A N 1
ATOM 2410 C CA . PRO A 1 317 ? -17.203 14.164 13.963 1.00 98.38 317 PRO A CA 1
ATOM 2411 C C . PRO A 1 317 ? -15.776 14.703 14.199 1.00 98.38 317 PRO A C 1
ATOM 2413 O O . PRO A 1 317 ? -15.186 15.218 13.248 1.00 98.38 317 PRO A O 1
ATOM 2416 N N . PRO A 1 318 ? -15.151 14.544 15.392 1.00 98.06 318 PRO A N 1
ATOM 2417 C CA . PRO A 1 318 ? -13.770 14.994 15.590 1.00 98.06 318 PRO A CA 1
ATOM 2418 C C . PRO A 1 318 ? -12.758 14.215 14.741 1.00 98.06 318 PRO A C 1
ATOM 2420 O O . PRO A 1 318 ? -11.792 14.792 14.248 1.00 98.06 318 PRO A O 1
ATOM 2423 N N . SER A 1 319 ? -12.990 12.915 14.530 1.00 98.06 319 SER A N 1
ATOM 2424 C CA . SER A 1 319 ? -12.142 12.096 13.664 1.00 98.06 319 SER A CA 1
ATOM 2425 C C . SER A 1 319 ? -12.293 12.520 12.203 1.00 98.06 319 SER A C 1
ATOM 2427 O O . SER A 1 319 ? -11.288 12.764 11.544 1.00 98.06 319 SER A O 1
ATOM 2429 N N . ARG A 1 320 ? -13.523 12.711 11.713 1.00 98.00 320 ARG A N 1
ATOM 2430 C CA . ARG A 1 320 ? -13.796 13.219 10.360 1.00 98.00 320 ARG A CA 1
ATOM 2431 C C . ARG A 1 320 ? -13.143 14.581 10.104 1.00 98.00 320 ARG A C 1
ATOM 2433 O O . ARG A 1 320 ? -12.570 14.794 9.038 1.00 98.00 320 ARG A O 1
ATOM 2440 N N . GLN A 1 321 ? -13.187 15.487 11.082 1.00 97.69 321 GLN A N 1
ATOM 2441 C CA . GLN A 1 321 ? -12.483 16.766 10.993 1.00 97.69 321 GLN A CA 1
ATOM 2442 C C . GLN A 1 321 ? -10.962 16.558 10.886 1.00 97.69 321 GLN A C 1
ATOM 2444 O O . GLN A 1 321 ? -10.338 17.075 9.962 1.00 97.69 321 GLN A O 1
ATOM 2449 N N . ALA A 1 322 ? -10.374 15.740 11.765 1.00 96.25 322 ALA A N 1
ATOM 2450 C CA . ALA A 1 322 ? -8.938 15.453 11.752 1.00 96.25 322 ALA A CA 1
ATOM 2451 C C . ALA A 1 322 ? -8.466 14.761 10.457 1.00 96.25 322 ALA A C 1
ATOM 2453 O O . ALA A 1 322 ? -7.363 15.041 9.979 1.00 96.25 322 ALA A O 1
ATOM 2454 N N . GLN A 1 323 ? -9.304 13.902 9.861 1.00 96.38 323 GLN A N 1
ATOM 2455 C CA . GLN A 1 323 ? -9.068 13.323 8.535 1.00 96.38 323 GLN A CA 1
ATOM 2456 C C . GLN A 1 323 ? -8.905 14.433 7.487 1.00 96.38 323 GLN A C 1
ATOM 2458 O O . GLN A 1 323 ? -7.927 14.422 6.743 1.00 96.38 323 GLN A O 1
ATOM 2463 N N . GLY A 1 324 ? -9.816 15.413 7.460 1.00 91.75 324 GLY A N 1
ATOM 2464 C CA . GLY A 1 324 ? -9.752 16.556 6.543 1.00 91.75 324 GLY A CA 1
ATOM 2465 C C . GLY A 1 324 ? -8.536 17.459 6.766 1.00 91.75 324 GLY A C 1
ATOM 2466 O O . GLY A 1 324 ? -7.877 17.844 5.802 1.00 91.75 324 GLY A O 1
ATOM 2467 N N . ASP A 1 325 ? -8.197 17.744 8.024 1.00 90.19 325 ASP A N 1
ATOM 2468 C CA . ASP A 1 325 ? -7.122 18.682 8.378 1.00 90.19 325 ASP A CA 1
ATOM 2469 C C . ASP A 1 325 ? -5.715 18.139 8.058 1.00 90.19 325 ASP A C 1
ATOM 2471 O O . ASP A 1 325 ? -4.802 18.910 7.759 1.00 90.19 325 ASP A O 1
ATOM 2475 N N . SER A 1 326 ? -5.519 16.815 8.127 1.00 83.19 326 SER A N 1
ATOM 2476 C CA . SER A 1 326 ? -4.185 16.188 8.064 1.00 83.19 326 SER A CA 1
ATOM 2477 C C . SER A 1 326 ? -3.956 15.263 6.861 1.00 83.19 326 SER A C 1
ATOM 2479 O O . SER A 1 326 ? -2.839 14.763 6.696 1.00 83.19 326 SER A O 1
ATOM 2481 N N . ALA A 1 327 ? -4.973 15.046 6.016 1.00 82.38 327 ALA A N 1
ATOM 2482 C CA . ALA A 1 327 ? -4.965 14.112 4.883 1.00 82.38 327 ALA A CA 1
ATOM 2483 C C . ALA A 1 327 ? -3.669 14.154 4.057 1.00 82.38 327 ALA A C 1
ATOM 2485 O O . ALA A 1 327 ? -2.945 13.160 3.961 1.00 82.38 327 ALA A O 1
ATOM 2486 N N . GLN A 1 328 ? -3.363 15.324 3.487 1.00 79.62 328 GLN A N 1
ATOM 2487 C CA . GLN A 1 328 ? -2.267 15.471 2.532 1.00 79.62 328 GLN A CA 1
ATOM 2488 C C . GLN A 1 328 ? -0.900 15.276 3.193 1.00 79.62 328 GLN A C 1
ATOM 2490 O O . GLN A 1 328 ? -0.060 14.546 2.678 1.00 79.62 328 GLN A O 1
ATOM 2495 N N . ALA A 1 329 ? -0.683 15.875 4.366 1.00 75.19 329 ALA A N 1
ATOM 2496 C CA . ALA A 1 329 ? 0.595 15.771 5.067 1.00 75.19 329 ALA A CA 1
ATOM 2497 C C . ALA A 1 329 ? 0.916 14.318 5.466 1.00 75.19 329 ALA A C 1
ATOM 2499 O O . ALA A 1 329 ? 2.066 13.875 5.368 1.00 75.19 329 ALA A O 1
ATOM 2500 N N . LEU A 1 330 ? -0.103 13.563 5.889 1.00 83.94 330 LEU A N 1
ATOM 2501 C CA . LEU A 1 330 ? 0.023 12.141 6.199 1.00 83.94 330 LEU A CA 1
ATOM 2502 C C . LEU A 1 330 ? 0.258 11.301 4.932 1.00 83.94 330 LEU A C 1
ATOM 2504 O O . LEU A 1 330 ? 1.106 10.408 4.960 1.00 83.94 330 LEU A O 1
ATOM 2508 N N . ALA A 1 331 ? -0.405 11.618 3.814 1.00 77.81 331 ALA A N 1
ATOM 2509 C CA . ALA A 1 331 ? -0.165 10.974 2.519 1.00 77.81 331 ALA A CA 1
ATOM 2510 C C . ALA A 1 331 ? 1.258 11.189 2.006 1.00 77.81 331 ALA A C 1
ATOM 2512 O O . ALA A 1 331 ? 1.918 10.215 1.646 1.00 77.81 331 ALA A O 1
ATOM 2513 N N . ASP A 1 332 ? 1.783 12.411 2.074 1.00 73.12 332 ASP A N 1
ATOM 2514 C CA . ASP A 1 332 ? 3.170 12.709 1.704 1.00 73.12 332 ASP A CA 1
ATOM 2515 C C . ASP A 1 332 ? 4.163 11.936 2.592 1.00 73.12 332 ASP A C 1
ATOM 2517 O O . ASP A 1 332 ? 5.199 11.438 2.136 1.00 73.12 332 ASP A O 1
ATOM 2521 N N . GLY A 1 333 ? 3.851 11.820 3.888 1.00 75.00 333 GLY A N 1
ATOM 2522 C CA . GLY A 1 333 ? 4.601 11.007 4.843 1.00 75.00 333 GLY A CA 1
ATOM 2523 C C . GLY A 1 333 ? 4.628 9.530 4.455 1.00 75.00 333 GLY A C 1
ATOM 2524 O O . GLY A 1 333 ? 5.708 8.940 4.352 1.00 75.00 333 GLY A O 1
ATOM 2525 N N . LEU A 1 334 ? 3.459 8.946 4.194 1.00 79.25 334 LEU A N 1
ATOM 2526 C CA . LEU A 1 334 ? 3.333 7.548 3.794 1.00 79.25 334 LEU A CA 1
ATOM 2527 C C . LEU A 1 334 ? 3.920 7.277 2.410 1.00 79.25 334 LEU A C 1
ATOM 2529 O O . LEU A 1 334 ? 4.527 6.225 2.233 1.00 79.25 334 LEU A O 1
ATOM 2533 N N . TYR A 1 335 ? 3.856 8.214 1.462 1.00 72.06 335 TYR A N 1
ATOM 2534 C CA . TYR A 1 335 ? 4.496 8.071 0.151 1.00 72.06 335 TYR A CA 1
ATOM 2535 C C . TYR A 1 335 ? 6.012 7.877 0.285 1.00 72.06 335 TYR A C 1
ATOM 2537 O O . TYR A 1 335 ? 6.591 6.987 -0.338 1.00 72.06 335 TYR A O 1
ATOM 2545 N N . ARG A 1 336 ? 6.671 8.628 1.177 1.00 75.44 336 ARG A N 1
ATOM 2546 C CA . ARG A 1 336 ? 8.109 8.442 1.453 1.00 75.44 336 ARG A CA 1
ATOM 2547 C C . ARG A 1 336 ? 8.422 7.054 2.028 1.00 75.44 336 ARG A C 1
ATOM 2549 O O . ARG A 1 336 ? 9.438 6.455 1.669 1.00 75.44 336 ARG A O 1
ATOM 2556 N N . ILE A 1 337 ? 7.544 6.527 2.883 1.00 78.56 337 ILE A N 1
ATOM 2557 C CA . ILE A 1 337 ? 7.730 5.232 3.558 1.00 78.56 337 ILE A CA 1
ATOM 2558 C C . ILE A 1 337 ? 7.421 4.062 2.609 1.00 78.56 337 ILE A C 1
ATOM 2560 O O . ILE A 1 337 ? 8.232 3.144 2.464 1.00 78.56 337 ILE A O 1
ATOM 2564 N N . LEU A 1 338 ? 6.271 4.107 1.939 1.00 80.12 338 LEU A N 1
ATOM 2565 C CA . LEU A 1 338 ? 5.676 3.000 1.190 1.00 80.12 338 LEU A CA 1
ATOM 2566 C C . LEU A 1 338 ? 5.974 3.053 -0.320 1.00 80.12 338 LEU A C 1
ATOM 2568 O O . LEU A 1 338 ? 5.950 2.016 -0.981 1.00 80.12 338 LEU A O 1
ATOM 2572 N N . GLY A 1 339 ? 6.315 4.220 -0.872 1.00 77.31 339 GLY A N 1
ATOM 2573 C CA . GLY A 1 339 ? 6.583 4.401 -2.300 1.00 77.31 339 GLY A CA 1
ATOM 2574 C C . GLY A 1 339 ? 5.382 4.044 -3.171 1.00 77.31 339 GLY A C 1
ATOM 2575 O O . GLY A 1 339 ? 4.276 4.504 -2.911 1.00 77.31 339 GLY A O 1
ATOM 2576 N N . SER A 1 340 ? 5.592 3.189 -4.177 1.00 77.62 340 SER A N 1
ATOM 2577 C CA . SER A 1 340 ? 4.589 2.859 -5.202 1.00 77.62 340 SER A CA 1
ATOM 2578 C C . SER A 1 340 ? 3.305 2.208 -4.676 1.00 77.62 340 SER A C 1
ATOM 2580 O O . SER A 1 340 ? 2.292 2.218 -5.372 1.00 77.62 340 SER A O 1
ATOM 2582 N N . TRP A 1 341 ? 3.294 1.696 -3.441 1.00 79.88 341 TRP A N 1
ATOM 2583 C CA . TRP A 1 341 ? 2.060 1.285 -2.758 1.00 79.88 341 TRP A CA 1
ATOM 2584 C C . TRP A 1 341 ? 1.048 2.431 -2.606 1.00 79.88 341 TRP A C 1
ATOM 2586 O O . TRP A 1 341 ? -0.154 2.180 -2.609 1.00 79.88 341 TRP A O 1
ATOM 2596 N N . MET A 1 342 ? 1.526 3.675 -2.500 1.00 81.50 342 MET A N 1
ATOM 2597 C CA . MET A 1 342 ? 0.697 4.879 -2.390 1.00 81.50 342 MET A CA 1
ATOM 2598 C C . MET A 1 342 ? 0.252 5.435 -3.750 1.00 81.50 342 MET A C 1
ATOM 2600 O O . MET A 1 342 ? -0.520 6.390 -3.769 1.00 81.50 342 MET A O 1
ATOM 2604 N N . ASN A 1 343 ? 0.680 4.861 -4.884 1.00 78.69 343 ASN A N 1
ATOM 2605 C CA . ASN A 1 343 ? 0.254 5.336 -6.205 1.00 78.69 343 ASN A CA 1
ATOM 2606 C C . ASN A 1 343 ? -1.275 5.298 -6.329 1.00 78.69 343 ASN A C 1
ATOM 2608 O O . ASN A 1 343 ? -1.912 4.295 -5.997 1.00 78.69 343 ASN A O 1
ATOM 2612 N N . GLY A 1 344 ? -1.851 6.408 -6.790 1.00 79.69 344 GLY A N 1
ATOM 2613 C CA . GLY A 1 344 ? -3.298 6.592 -6.886 1.00 79.69 344 GLY A CA 1
ATOM 2614 C C . GLY A 1 344 ? -4.013 6.769 -5.542 1.00 79.69 344 GLY A C 1
ATOM 2615 O O . GLY A 1 344 ? -5.238 6.838 -5.533 1.00 79.69 344 GLY A O 1
ATOM 2616 N N . THR A 1 345 ? -3.295 6.838 -4.414 1.00 84.81 345 THR A N 1
ATOM 2617 C CA . THR A 1 345 ? -3.898 7.129 -3.105 1.00 84.81 345 THR A CA 1
ATOM 2618 C C . THR A 1 345 ? -4.140 8.626 -2.965 1.00 84.81 345 THR A C 1
ATOM 2620 O O . THR A 1 345 ? -3.208 9.397 -2.756 1.00 84.81 345 THR A O 1
ATOM 2623 N N . ALA A 1 346 ? -5.408 9.011 -3.059 1.00 87.94 346 ALA A N 1
ATOM 2624 C CA . ALA A 1 346 ? -5.926 10.345 -2.808 1.00 87.94 346 ALA A CA 1
ATOM 2625 C C . ALA A 1 346 ? -6.871 10.252 -1.595 1.00 87.94 346 ALA A C 1
ATOM 2627 O O . ALA A 1 346 ? -8.023 9.840 -1.760 1.00 87.94 346 ALA A O 1
ATOM 2628 N N . PRO A 1 347 ? -6.396 10.561 -0.368 1.00 86.81 347 PRO A N 1
ATOM 2629 C CA . PRO A 1 347 ? -7.185 10.346 0.839 1.00 86.81 347 PRO A CA 1
ATOM 2630 C C . PRO A 1 347 ? -8.525 11.083 0.784 1.00 86.81 347 PRO A C 1
ATOM 2632 O O . PRO A 1 347 ? -8.577 12.294 0.573 1.00 86.81 347 PRO A O 1
ATOM 2635 N N . LEU A 1 348 ? -9.606 10.337 1.014 1.00 95.19 348 LEU A N 1
ATOM 2636 C CA . LEU A 1 348 ? -10.978 10.836 1.024 1.00 95.19 348 LEU A CA 1
ATOM 2637 C C . LEU A 1 348 ? -11.543 10.760 2.454 1.00 95.19 348 LEU A C 1
ATOM 2639 O O . LEU A 1 348 ? -11.773 9.649 2.942 1.00 95.19 348 LEU A O 1
ATOM 2643 N N . PRO A 1 349 ? -11.744 11.895 3.151 1.00 97.75 349 PRO A N 1
ATOM 2644 C CA . PRO A 1 349 ? -12.356 11.896 4.480 1.00 97.75 349 PRO A CA 1
ATOM 2645 C C . PRO A 1 349 ? -13.761 11.284 4.473 1.00 97.75 349 PRO A C 1
ATOM 2647 O O . PRO A 1 349 ? -14.422 11.236 3.433 1.00 97.75 349 PRO A O 1
ATOM 2650 N N . ALA A 1 350 ? -14.236 10.850 5.641 1.00 98.31 350 ALA A N 1
ATOM 2651 C CA . ALA A 1 350 ? -15.599 10.356 5.802 1.00 98.31 350 ALA A CA 1
ATOM 2652 C C . ALA A 1 350 ? -16.642 11.386 5.319 1.00 98.31 350 ALA A C 1
ATOM 2654 O O . ALA A 1 350 ? -16.509 12.598 5.535 1.00 98.31 350 ALA A O 1
ATOM 2655 N N . THR A 1 351 ? -17.689 10.900 4.652 1.00 97.94 351 THR A N 1
ATOM 2656 C CA . THR A 1 351 ? -18.742 11.733 4.057 1.00 97.94 351 THR A CA 1
ATOM 2657 C C . THR A 1 351 ? -19.762 12.187 5.091 1.00 97.94 351 THR A C 1
ATOM 2659 O O . THR A 1 351 ? -20.301 13.285 4.963 1.00 97.94 351 THR A O 1
ATOM 2662 N N . ASP A 1 352 ? -19.969 11.384 6.136 1.00 98.12 352 ASP A N 1
ATOM 2663 C CA . ASP A 1 352 ? -21.018 11.553 7.135 1.00 98.12 352 ASP A CA 1
ATOM 2664 C C . ASP A 1 352 ? -20.520 11.251 8.554 1.00 98.12 352 ASP A C 1
ATOM 2666 O O . ASP A 1 352 ? -19.446 10.679 8.768 1.00 98.12 352 ASP A O 1
ATOM 2670 N N . ASP A 1 353 ? -21.332 11.631 9.539 1.00 98.31 353 ASP A N 1
ATOM 2671 C CA . ASP A 1 353 ? -21.011 11.449 10.949 1.00 98.31 353 ASP A CA 1
ATOM 2672 C C . ASP A 1 353 ? -21.590 10.129 11.482 1.00 98.31 353 ASP A C 1
ATOM 2674 O O . ASP A 1 353 ? -22.777 9.828 11.330 1.00 98.31 353 ASP A O 1
ATOM 2678 N N . ALA A 1 354 ? -20.758 9.352 12.174 1.00 98.12 354 ALA A N 1
ATOM 2679 C CA . ALA A 1 354 ? -21.211 8.251 13.012 1.00 98.12 354 ALA A CA 1
ATOM 2680 C C . ALA A 1 354 ? -21.824 8.807 14.308 1.00 98.12 354 ALA A C 1
ATOM 2682 O O . ALA A 1 354 ? -21.238 9.666 14.971 1.00 98.12 354 ALA A O 1
ATOM 2683 N N . VAL A 1 355 ? -22.990 8.288 14.701 1.00 97.19 355 VAL A N 1
ATOM 2684 C CA . VAL A 1 355 ? -23.694 8.701 15.924 1.00 97.19 355 VAL A CA 1
ATOM 2685 C C . VAL A 1 355 ? -23.592 7.599 16.972 1.00 97.19 355 VAL A C 1
ATOM 2687 O O . VAL A 1 355 ? -23.895 6.440 16.697 1.00 97.19 355 VAL A O 1
ATOM 2690 N N . ASN A 1 356 ? -23.190 7.964 18.190 1.00 98.31 356 ASN A N 1
ATOM 2691 C CA . ASN A 1 356 ? -23.191 7.060 19.338 1.00 98.31 356 ASN A CA 1
ATOM 2692 C C . ASN A 1 356 ? -24.607 6.520 19.603 1.00 98.31 356 ASN A C 1
ATOM 2694 O O . ASN A 1 356 ? -25.524 7.300 19.866 1.00 98.31 356 ASN A O 1
ATOM 2698 N N . GLY A 1 357 ? -24.771 5.199 19.606 1.00 98.38 357 GLY A N 1
ATOM 2699 C CA . GLY A 1 357 ? -26.057 4.538 19.801 1.00 98.38 357 GLY A CA 1
ATOM 2700 C C . GLY A 1 357 ? -26.286 3.358 18.848 1.00 98.38 357 GLY A C 1
ATOM 2701 O O . GLY A 1 357 ? -25.336 2.812 18.287 1.00 98.38 357 GLY A O 1
ATOM 2702 N N . PRO A 1 358 ? -27.543 2.911 18.691 1.00 98.44 358 PRO A N 1
ATOM 2703 C CA . PRO A 1 358 ? -27.878 1.800 17.808 1.00 98.44 358 PRO A CA 1
ATOM 2704 C C . PRO A 1 358 ? -27.771 2.189 16.325 1.00 98.44 358 PRO A C 1
ATOM 2706 O O . PRO A 1 358 ? -28.167 3.285 15.931 1.00 98.44 358 PRO A O 1
ATOM 2709 N N . LEU A 1 359 ? -27.310 1.250 15.499 1.00 98.38 359 LEU A N 1
ATOM 2710 C CA . LEU A 1 359 ? -27.300 1.337 14.040 1.00 98.38 359 LEU A CA 1
ATOM 2711 C C . LEU A 1 359 ? -27.823 0.021 13.454 1.00 98.38 359 LEU A C 1
ATOM 2713 O O . LEU A 1 359 ? -27.214 -1.026 13.653 1.00 98.38 359 LEU A O 1
ATOM 2717 N N . THR A 1 360 ? -28.915 0.076 12.692 1.00 98.00 360 THR A N 1
ATOM 2718 C CA . THR A 1 360 ? -29.447 -1.086 11.962 1.00 98.00 360 THR A CA 1
ATOM 2719 C C . THR A 1 360 ? -29.208 -0.913 10.468 1.00 98.00 360 THR A C 1
ATOM 2721 O O . THR A 1 360 ? -29.615 0.088 9.880 1.00 98.00 360 THR A O 1
ATOM 2724 N N . ILE A 1 361 ? -28.580 -1.903 9.836 1.00 96.88 361 ILE A N 1
ATOM 2725 C CA . ILE A 1 361 ? -28.227 -1.865 8.412 1.00 96.88 361 ILE A CA 1
ATOM 2726 C C . ILE A 1 361 ? -28.379 -3.255 7.793 1.00 96.88 361 ILE A C 1
ATOM 2728 O O . ILE A 1 361 ? -27.852 -4.239 8.304 1.00 96.88 361 ILE A O 1
ATOM 2732 N N . GLY A 1 362 ? -29.179 -3.363 6.726 1.00 95.38 362 GLY A N 1
ATOM 2733 C CA . GLY A 1 362 ? -29.453 -4.643 6.056 1.00 95.38 362 GLY A CA 1
ATOM 2734 C C . GLY A 1 362 ? -29.931 -5.762 6.998 1.00 95.38 362 GLY A C 1
ATOM 2735 O O . GLY A 1 362 ? -29.563 -6.921 6.809 1.00 95.38 362 GLY A O 1
ATOM 2736 N N . GLY A 1 363 ? -30.686 -5.414 8.049 1.00 96.31 363 GLY A N 1
ATOM 2737 C CA . GLY A 1 363 ? -31.169 -6.350 9.074 1.00 96.31 363 GLY A CA 1
ATOM 2738 C C . GLY A 1 363 ? -30.132 -6.774 10.125 1.00 96.31 363 GLY A C 1
ATOM 2739 O O . GLY A 1 363 ? -30.416 -7.670 10.917 1.00 96.31 363 GLY A O 1
ATOM 2740 N N . ARG A 1 364 ? -28.936 -6.170 10.141 1.00 97.88 364 ARG A N 1
ATOM 2741 C CA . ARG A 1 364 ? -27.909 -6.367 11.172 1.00 97.88 364 ARG A CA 1
ATOM 2742 C C . ARG A 1 364 ? -27.961 -5.220 12.180 1.00 97.88 364 ARG A C 1
ATOM 2744 O O . ARG A 1 364 ? -27.859 -4.063 11.779 1.00 97.88 364 ARG A O 1
ATOM 2751 N N . ASP A 1 365 ? -28.088 -5.549 13.463 1.00 98.38 365 ASP A N 1
ATOM 2752 C CA . ASP A 1 365 ? -28.092 -4.572 14.554 1.00 98.38 365 ASP A CA 1
ATOM 2753 C C . ASP A 1 365 ? -26.694 -4.413 15.152 1.00 98.38 365 ASP A C 1
ATOM 2755 O O . ASP A 1 365 ? -26.118 -5.357 15.704 1.00 98.38 365 ASP A O 1
ATOM 2759 N N . LEU A 1 366 ? -26.173 -3.195 15.081 1.00 98.81 366 LEU A N 1
ATOM 2760 C CA . LEU A 1 366 ? -24.899 -2.782 15.648 1.00 98.81 366 LEU A CA 1
ATOM 2761 C C . LEU A 1 366 ? -25.133 -1.777 16.781 1.00 98.81 366 LEU A C 1
ATOM 2763 O O . LEU A 1 366 ? -26.110 -1.028 16.783 1.00 98.81 366 LEU A O 1
ATOM 2767 N N . THR A 1 367 ? -24.208 -1.735 17.733 1.00 98.81 367 THR A N 1
ATOM 2768 C CA . THR A 1 367 ? -24.118 -0.666 18.733 1.00 98.81 367 THR A CA 1
ATOM 2769 C C . THR A 1 367 ? -22.814 0.088 18.520 1.00 98.81 367 THR A C 1
ATOM 2771 O O . THR A 1 367 ? -21.741 -0.507 18.607 1.00 98.81 367 THR A O 1
ATOM 2774 N N . LEU A 1 368 ? -22.916 1.382 18.235 1.00 98.88 368 LEU A N 1
ATOM 2775 C CA . LEU A 1 368 ? -21.798 2.305 18.087 1.00 98.88 368 LEU A CA 1
ATOM 2776 C C . LEU A 1 368 ? -21.557 3.035 19.407 1.00 98.88 368 LEU A C 1
ATOM 2778 O O . LEU A 1 368 ? -22.489 3.582 19.997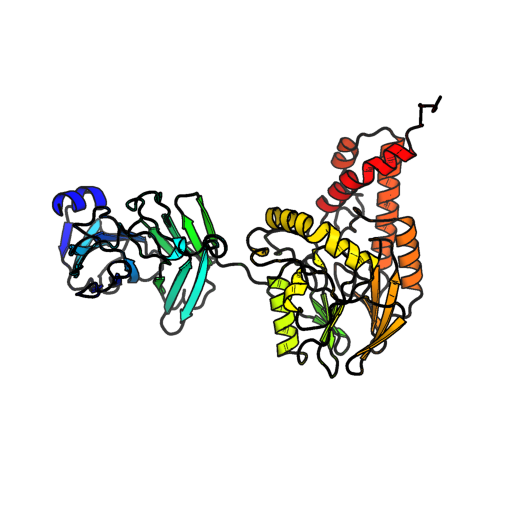 1.00 98.88 368 LEU A O 1
ATOM 2782 N N . LEU A 1 369 ? -20.311 3.063 19.858 1.00 98.69 369 LEU A N 1
ATOM 2783 C CA . LEU A 1 369 ? -19.901 3.699 21.105 1.00 98.69 369 LEU A CA 1
ATOM 2784 C C . LEU A 1 369 ? -18.804 4.713 20.798 1.00 98.69 369 LEU A C 1
ATOM 2786 O O . LEU A 1 369 ? -17.739 4.349 20.301 1.00 98.69 369 LEU A O 1
ATOM 2790 N N . ALA A 1 370 ? -19.075 5.983 21.087 1.00 98.62 370 ALA A N 1
ATOM 2791 C CA . ALA A 1 370 ? -18.093 7.048 20.954 1.00 98.62 370 ALA A CA 1
ATOM 2792 C C . ALA A 1 370 ? -17.243 7.118 22.224 1.00 98.62 370 ALA A C 1
ATOM 2794 O O . ALA A 1 370 ? -17.726 7.536 23.278 1.00 98.62 370 ALA A O 1
ATOM 2795 N N . LEU A 1 371 ? -15.982 6.710 22.115 1.00 98.69 371 LEU A N 1
ATOM 2796 C CA . LEU A 1 371 ? -14.978 6.813 23.167 1.00 98.69 371 LEU A CA 1
ATOM 2797 C C . LEU A 1 371 ? -13.823 7.706 22.688 1.00 98.69 371 LEU A C 1
ATOM 2799 O O . LEU A 1 371 ? -13.884 8.332 21.628 1.00 98.69 371 LEU A O 1
ATOM 2803 N N . SER A 1 372 ? -12.781 7.815 23.502 1.00 98.50 372 SER A N 1
ATOM 2804 C CA . SER A 1 372 ? -11.528 8.471 23.137 1.00 98.50 372 SER A CA 1
ATOM 2805 C C . SER A 1 372 ? -10.393 7.961 24.018 1.00 98.50 372 SER A C 1
ATOM 2807 O O . SER A 1 372 ? -10.622 7.303 25.038 1.00 98.50 372 SER A O 1
ATOM 2809 N N . GLY A 1 373 ? -9.158 8.279 23.647 1.00 97.81 373 GLY A N 1
ATOM 2810 C CA . GLY A 1 373 ? -7.982 7.943 24.435 1.00 97.81 373 GLY A CA 1
ATOM 2811 C C . GLY A 1 373 ? -6.768 7.631 23.585 1.00 97.81 373 GLY A C 1
ATOM 2812 O O . GLY A 1 373 ? -5.695 8.150 23.885 1.00 97.81 373 GLY A O 1
ATOM 2813 N N . HIS A 1 374 ? -6.931 6.835 22.530 1.00 97.94 374 HIS A N 1
ATOM 2814 C CA . HIS A 1 374 ? -5.882 6.648 21.525 1.00 97.94 374 HIS A CA 1
ATOM 2815 C C . HIS A 1 374 ? -5.817 7.871 20.609 1.00 97.94 374 HIS A C 1
ATOM 2817 O O . HIS A 1 374 ? -4.743 8.423 20.364 1.00 97.94 374 HIS A O 1
ATOM 2823 N N . SER A 1 375 ? -6.991 8.360 20.209 1.00 97.56 375 SER A N 1
ATOM 2824 C CA . SER A 1 375 ? -7.174 9.624 19.511 1.00 97.56 375 SER A CA 1
ATOM 2825 C C . SER A 1 375 ? -8.180 10.528 20.240 1.00 97.56 375 SER A C 1
ATOM 2827 O O . SER A 1 375 ? -8.633 10.243 21.354 1.00 97.56 375 SER A O 1
ATOM 2829 N N . GLN A 1 376 ? -8.534 11.657 19.616 1.00 96.69 376 GLN A N 1
ATOM 2830 C CA . GLN A 1 376 ? -9.577 12.551 20.128 1.00 96.69 376 GLN A CA 1
ATOM 2831 C C . GLN A 1 376 ? -10.988 11.950 20.012 1.00 96.69 376 GLN A C 1
ATOM 2833 O O . GLN A 1 376 ? -11.885 12.384 20.736 1.00 96.69 376 GLN A O 1
ATOM 2838 N N . ALA A 1 377 ? -11.191 10.975 19.120 1.00 98.25 377 ALA A N 1
ATOM 2839 C CA . ALA A 1 377 ? -12.460 10.286 18.927 1.00 98.25 377 ALA A CA 1
ATOM 2840 C C . ALA A 1 377 ? -12.219 8.885 18.352 1.00 98.25 377 ALA A C 1
ATOM 2842 O O . ALA A 1 377 ? -11.833 8.745 17.193 1.00 98.25 377 ALA A O 1
ATOM 2843 N N . ASP A 1 378 ? -12.498 7.872 19.169 1.00 98.75 378 ASP A N 1
ATOM 2844 C CA . ASP A 1 378 ? -12.295 6.460 18.865 1.00 98.75 378 ASP A CA 1
ATOM 2845 C C . ASP A 1 378 ? -13.654 5.739 18.884 1.00 98.75 378 ASP A C 1
ATOM 2847 O O . ASP A 1 378 ? -14.342 5.683 19.909 1.00 98.75 378 ASP A O 1
ATOM 2851 N N . LEU A 1 379 ? -14.072 5.213 17.735 1.00 98.88 379 LEU A N 1
ATOM 2852 C CA . LEU A 1 379 ? -15.340 4.512 17.567 1.00 98.88 379 LEU A CA 1
ATOM 2853 C C . LEU A 1 379 ? -15.176 3.023 17.882 1.00 98.88 379 LEU A C 1
ATOM 2855 O O . LEU A 1 379 ? -14.435 2.309 17.208 1.00 98.88 379 LEU A O 1
ATOM 2859 N N . VAL A 1 380 ? -15.944 2.541 18.859 1.00 98.88 380 VAL A N 1
ATOM 2860 C CA . VAL A 1 380 ? -16.104 1.111 19.144 1.00 98.88 380 VAL A CA 1
ATOM 2861 C C . VAL A 1 380 ? -17.412 0.619 18.535 1.00 98.88 380 VAL A C 1
ATOM 2863 O O . VAL A 1 380 ? -18.456 1.261 18.667 1.00 98.88 380 VAL A O 1
ATOM 2866 N N . ILE A 1 381 ? -17.368 -0.544 17.888 1.00 98.88 381 ILE A N 1
ATOM 2867 C CA . ILE A 1 381 ? -18.522 -1.163 17.236 1.00 98.88 381 ILE A CA 1
ATOM 2868 C C . ILE A 1 381 ? -18.779 -2.523 17.872 1.00 98.88 381 ILE A C 1
ATOM 2870 O O . ILE A 1 381 ? -17.897 -3.377 17.915 1.00 98.88 381 ILE A O 1
ATOM 2874 N N . ARG A 1 382 ? -20.005 -2.766 18.329 1.00 98.75 382 ARG A N 1
ATOM 2875 C CA . ARG A 1 382 ? -20.453 -4.087 18.777 1.00 98.75 382 ARG A CA 1
ATOM 2876 C C . ARG A 1 382 ? -21.483 -4.640 17.809 1.00 98.75 382 ARG A C 1
ATOM 2878 O O . ARG A 1 382 ? -22.538 -4.039 17.624 1.00 98.75 382 ARG A O 1
ATOM 2885 N N . ASP A 1 383 ? -21.217 -5.815 17.254 1.00 98.75 383 ASP A N 1
ATOM 2886 C CA . ASP A 1 383 ? -22.231 -6.585 16.543 1.00 98.75 383 ASP A CA 1
ATOM 2887 C C . ASP A 1 383 ? -23.140 -7.292 17.551 1.00 98.75 383 ASP A C 1
ATOM 2889 O O . ASP A 1 383 ? -22.719 -8.227 18.238 1.00 98.75 383 ASP A O 1
ATOM 2893 N N . ASN A 1 384 ? -24.398 -6.861 17.655 1.00 98.56 384 ASN A N 1
ATOM 2894 C CA . ASN A 1 384 ? -25.290 -7.355 18.703 1.00 98.56 384 ASN A CA 1
ATOM 2895 C C . ASN A 1 384 ? -25.676 -8.824 18.506 1.00 98.56 384 ASN A C 1
ATOM 2897 O O . ASN A 1 384 ? -26.007 -9.498 19.481 1.00 98.56 384 ASN A O 1
ATOM 2901 N N . ARG A 1 385 ? -25.601 -9.322 17.267 1.00 98.06 385 ARG A N 1
ATOM 2902 C CA . ARG A 1 385 ? -25.946 -10.701 16.920 1.00 98.06 385 ARG A CA 1
ATOM 2903 C C . ARG A 1 385 ? -24.901 -11.705 17.404 1.00 98.06 385 ARG A C 1
ATOM 2905 O O . ARG A 1 385 ? -25.266 -12.713 18.000 1.00 98.06 385 ARG A O 1
ATOM 2912 N N . THR A 1 386 ? -23.621 -11.462 17.127 1.00 98.44 386 THR A N 1
ATOM 2913 C CA . THR A 1 386 ? -22.535 -12.386 17.510 1.00 98.44 386 THR A CA 1
ATOM 2914 C C . THR A 1 386 ? -21.911 -12.044 18.861 1.00 98.44 386 THR A C 1
ATOM 2916 O O . THR A 1 386 ? -21.301 -12.903 19.501 1.00 98.44 386 THR A O 1
ATOM 2919 N N . GLY A 1 387 ? -22.071 -10.797 19.311 1.00 98.50 387 GLY A N 1
ATOM 2920 C CA . GLY A 1 387 ? -21.359 -10.245 20.456 1.00 98.50 387 GLY A CA 1
ATOM 2921 C C . GLY A 1 387 ? -19.896 -9.913 20.157 1.00 98.50 387 GLY A C 1
ATOM 2922 O O . GLY A 1 387 ? -19.144 -9.688 21.101 1.00 98.50 387 GLY A O 1
ATOM 2923 N N . THR A 1 388 ? -19.462 -9.898 18.893 1.00 98.81 388 THR A N 1
ATOM 2924 C CA . THR A 1 388 ? -18.110 -9.449 18.528 1.00 98.81 388 THR A CA 1
ATOM 2925 C C . THR A 1 388 ? -17.981 -7.941 18.738 1.00 98.81 388 THR A C 1
ATOM 2927 O O . THR A 1 388 ? -18.822 -7.169 18.272 1.00 98.81 388 THR A O 1
ATOM 2930 N N . LEU A 1 389 ? -16.919 -7.528 19.430 1.00 98.81 389 LEU A N 1
ATOM 2931 C CA . LEU A 1 389 ? -16.600 -6.131 19.710 1.00 98.81 389 LEU A CA 1
ATOM 2932 C C . LEU A 1 389 ? -15.343 -5.715 18.940 1.00 98.81 389 LEU A C 1
ATOM 2934 O O . LEU A 1 389 ? -14.267 -6.271 19.145 1.00 98.81 389 LEU A O 1
ATOM 2938 N N . ILE A 1 390 ? -15.486 -4.739 18.051 1.00 98.88 390 ILE A N 1
ATOM 2939 C CA . ILE A 1 390 ? -14.410 -4.133 17.273 1.00 98.88 390 ILE A CA 1
ATOM 2940 C C . ILE A 1 390 ? -13.998 -2.854 17.993 1.00 98.88 390 ILE A C 1
ATOM 2942 O O . ILE A 1 390 ? -14.777 -1.904 18.065 1.00 98.88 390 ILE A O 1
ATOM 2946 N N . ALA A 1 391 ? -12.802 -2.860 18.577 1.00 98.50 391 ALA A N 1
ATOM 2947 C CA . ALA A 1 391 ? -12.344 -1.795 19.468 1.00 98.50 391 ALA A CA 1
ATOM 2948 C C . ALA A 1 391 ? -11.465 -0.742 18.778 1.00 98.50 391 ALA A C 1
ATOM 2950 O O . ALA A 1 391 ? -11.135 0.263 19.408 1.00 98.50 391 ALA A O 1
ATOM 2951 N N . GLY A 1 392 ? -11.048 -0.989 17.530 1.00 97.69 392 GLY A N 1
ATOM 2952 C CA . GLY A 1 392 ? -10.005 -0.198 16.880 1.00 97.69 392 GLY A CA 1
ATOM 2953 C C . GLY A 1 392 ? -8.764 -0.092 17.770 1.00 97.69 392 GLY A C 1
ATOM 2954 O O . GLY A 1 392 ? -8.491 -0.965 18.604 1.00 97.69 392 GLY A O 1
ATOM 2955 N N . ASP A 1 393 ? -8.051 1.016 17.654 1.00 98.44 393 ASP A N 1
ATOM 2956 C CA . ASP A 1 393 ? -6.822 1.253 18.408 1.00 98.44 393 ASP A CA 1
ATOM 2957 C C . ASP A 1 393 ? -7.049 1.578 19.893 1.00 98.44 393 ASP A C 1
ATOM 2959 O O . ASP A 1 393 ? -6.116 1.912 20.608 1.00 98.44 393 ASP A O 1
ATOM 2963 N N . LEU A 1 394 ? -8.255 1.393 20.442 1.00 98.69 394 LEU A N 1
ATOM 2964 C CA . LEU A 1 394 ? -8.389 1.342 21.900 1.00 98.69 394 LEU A CA 1
ATOM 2965 C C . LEU A 1 394 ? -7.832 0.043 22.491 1.00 98.69 394 LEU A C 1
ATOM 2967 O O . LEU A 1 394 ? -7.539 0.012 23.688 1.00 98.69 394 LEU A O 1
ATOM 2971 N N . LEU A 1 395 ? -7.651 -1.004 21.677 1.00 98.62 395 LEU A N 1
ATOM 2972 C CA . LEU A 1 395 ? -7.006 -2.255 22.068 1.00 98.62 395 LEU A CA 1
ATOM 2973 C C . LEU A 1 395 ? -5.930 -2.660 21.054 1.00 98.62 395 LEU A C 1
ATOM 2975 O O . LEU A 1 395 ? -6.169 -2.681 19.851 1.00 98.62 395 LEU A O 1
ATOM 2979 N N . PHE A 1 396 ? -4.777 -3.084 21.567 1.00 98.38 396 PHE A N 1
ATOM 2980 C CA . PHE A 1 396 ? -3.663 -3.663 20.820 1.00 98.38 396 PHE A CA 1
ATOM 2981 C C . PHE A 1 396 ? -3.322 -5.051 21.367 1.00 98.38 396 PHE A C 1
ATOM 2983 O O . PHE A 1 396 ? -3.377 -5.293 22.577 1.00 98.38 396 PHE A O 1
ATOM 2990 N N . LEU A 1 397 ? -2.906 -5.962 20.486 1.00 98.25 397 LEU A N 1
ATOM 2991 C CA . LEU A 1 397 ? -2.422 -7.282 20.879 1.00 98.25 397 LEU A CA 1
ATOM 2992 C C . LEU A 1 397 ? -1.214 -7.694 20.038 1.00 98.25 397 LEU A C 1
ATOM 2994 O O . LEU A 1 397 ? -1.211 -7.502 18.831 1.00 98.25 397 LEU A O 1
ATOM 2998 N N . ASN A 1 398 ? -0.167 -8.240 20.664 1.00 97.75 398 ASN A N 1
ATOM 2999 C CA . ASN A 1 398 ? 1.101 -8.603 20.006 1.00 97.75 398 ASN A CA 1
ATOM 3000 C C . ASN A 1 398 ? 1.809 -7.460 19.239 1.00 97.75 398 ASN A C 1
ATOM 3002 O O . ASN A 1 398 ? 2.825 -7.697 18.593 1.00 97.75 398 ASN A O 1
ATOM 3006 N N . ARG A 1 399 ? 1.325 -6.219 19.346 1.00 97.50 399 ARG A N 1
ATOM 3007 C CA . ARG A 1 399 ? 1.908 -5.003 18.771 1.00 97.50 399 ARG A CA 1
ATOM 3008 C C . ARG A 1 399 ? 1.945 -3.897 19.822 1.00 97.50 399 ARG A C 1
ATOM 3010 O O . ARG A 1 399 ? 1.064 -3.830 20.681 1.00 97.50 399 ARG A O 1
ATOM 3017 N N . ALA A 1 400 ? 2.978 -3.062 19.777 1.00 97.50 400 ALA A N 1
ATOM 3018 C CA . ALA A 1 400 ? 3.107 -1.908 20.657 1.00 97.50 400 ALA A CA 1
ATOM 3019 C C . ALA A 1 400 ? 2.024 -0.846 20.340 1.00 97.50 400 ALA A C 1
ATOM 3021 O O . ALA A 1 400 ? 1.874 -0.489 19.170 1.00 97.50 400 ALA A O 1
ATOM 3022 N N . PRO A 1 401 ? 1.292 -0.326 21.346 1.00 96.31 401 PRO A N 1
ATOM 3023 C CA . PRO A 1 401 ? 0.361 0.789 21.163 1.00 96.31 401 PRO A CA 1
ATOM 3024 C C . PRO A 1 401 ? 1.055 2.069 20.675 1.00 96.31 401 PRO A C 1
ATOM 3026 O O . PRO A 1 401 ? 2.189 2.350 21.080 1.00 96.31 401 PRO A O 1
ATOM 3029 N N . SER A 1 402 ? 0.362 2.870 19.858 1.00 92.50 402 SER A N 1
ATOM 3030 C CA . SER A 1 402 ? 0.871 4.164 19.381 1.00 92.50 402 SER A CA 1
ATOM 3031 C C . SER A 1 402 ? 0.412 5.321 20.277 1.00 92.50 402 SER A C 1
ATOM 3033 O O . SER A 1 402 ? -0.702 5.327 20.781 1.00 92.50 402 SER A O 1
ATOM 3035 N N . PHE A 1 403 ? 1.290 6.303 20.505 1.00 92.69 403 PHE A N 1
ATOM 3036 C CA . PHE A 1 403 ? 1.064 7.422 21.432 1.00 92.69 403 PHE A CA 1
ATOM 3037 C C . PHE A 1 403 ? 0.996 8.849 20.847 1.00 92.69 403 PHE A C 1
ATOM 3039 O O . PHE A 1 403 ? 0.764 9.743 21.663 1.00 92.69 403 PHE A O 1
ATOM 3046 N N . PRO A 1 404 ? 1.211 9.149 19.541 1.00 86.56 404 PRO A N 1
ATOM 3047 C CA . PRO A 1 404 ? 1.250 10.539 19.063 1.00 86.56 404 PRO A CA 1
ATOM 3048 C C . PRO A 1 404 ? 0.082 11.417 19.544 1.00 86.56 404 PRO A C 1
ATOM 3050 O O . PRO A 1 404 ? 0.329 12.491 20.091 1.00 86.56 404 PRO A O 1
ATOM 3053 N N . ASP A 1 405 ? -1.150 10.907 19.447 1.00 91.44 405 ASP A N 1
ATOM 3054 C CA . ASP A 1 405 ? -2.380 11.619 19.827 1.00 91.44 405 ASP A CA 1
ATOM 3055 C C . ASP A 1 405 ? -2.956 11.169 21.182 1.00 91.44 405 ASP A C 1
ATOM 3057 O O . ASP A 1 405 ? -3.989 11.670 21.631 1.00 91.44 405 ASP A O 1
ATOM 3061 N N . ALA A 1 406 ? -2.279 10.240 21.861 1.00 94.38 406 ALA A N 1
ATOM 3062 C CA . ALA A 1 406 ? -2.864 9.515 22.974 1.00 94.38 406 ALA A CA 1
ATOM 3063 C C . ALA A 1 406 ? -3.006 10.362 24.249 1.00 94.38 406 ALA A C 1
ATOM 3065 O O . ALA A 1 406 ? -2.077 11.037 24.718 1.00 94.38 406 ALA A O 1
ATOM 3066 N N . ASN A 1 407 ? -4.153 10.215 24.908 1.00 95.81 407 ASN A N 1
ATOM 3067 C CA . ASN A 1 407 ? -4.362 10.578 26.301 1.00 95.81 407 ASN A CA 1
ATOM 3068 C C . ASN A 1 407 ? -4.439 9.309 27.157 1.00 95.81 407 ASN A C 1
ATOM 3070 O O . ASN A 1 407 ? -5.468 8.644 27.222 1.00 95.81 407 ASN A O 1
ATOM 3074 N N . ILE A 1 408 ? -3.351 9.017 27.871 1.00 94.25 408 ILE A N 1
ATOM 3075 C CA . ILE A 1 408 ? -3.189 7.793 28.672 1.00 94.25 408 ILE A CA 1
ATOM 3076 C C . ILE A 1 408 ? -4.312 7.609 29.705 1.00 94.25 408 ILE A C 1
ATOM 3078 O O . ILE A 1 408 ? -4.793 6.494 29.895 1.00 94.25 408 ILE A O 1
ATOM 3082 N N . ALA A 1 409 ? -4.738 8.684 30.377 1.00 95.31 409 ALA A N 1
ATOM 3083 C CA . ALA A 1 409 ? -5.765 8.599 31.414 1.00 95.31 409 ALA A CA 1
ATOM 3084 C C . ALA A 1 409 ? -7.149 8.321 30.810 1.00 95.31 409 ALA A C 1
ATOM 3086 O O . ALA A 1 409 ? -7.859 7.435 31.284 1.00 95.31 409 ALA A O 1
ATOM 3087 N N . THR A 1 410 ? -7.504 9.037 29.740 1.00 98.25 410 THR A N 1
ATOM 3088 C CA . THR A 1 410 ? -8.761 8.819 29.015 1.00 98.25 410 THR A CA 1
ATOM 3089 C C . THR A 1 410 ? -8.800 7.427 28.388 1.00 98.25 410 THR A C 1
ATOM 3091 O O . THR A 1 410 ? -9.804 6.733 28.504 1.00 98.25 410 THR A O 1
ATOM 3094 N N . TRP A 1 411 ? -7.685 6.965 27.822 1.00 98.44 411 TRP A N 1
ATOM 3095 C CA . TRP A 1 411 ? -7.580 5.633 27.232 1.00 98.44 411 TRP A CA 1
ATOM 3096 C C . TRP A 1 411 ? -7.747 4.521 28.273 1.00 98.44 411 TRP A C 1
ATOM 3098 O O . TRP A 1 411 ? -8.497 3.573 28.056 1.00 98.44 411 TRP A O 1
ATOM 3108 N N . ALA A 1 412 ? -7.135 4.653 29.453 1.00 97.62 412 ALA A N 1
ATOM 3109 C CA . ALA A 1 412 ? -7.346 3.698 30.541 1.00 97.62 412 ALA A CA 1
ATOM 3110 C C . ALA A 1 412 ? -8.821 3.635 30.990 1.00 97.62 412 ALA A C 1
ATOM 3112 O O . ALA A 1 412 ? -9.339 2.549 31.271 1.00 97.62 412 ALA A O 1
ATOM 3113 N N . ALA A 1 413 ? -9.514 4.779 31.023 1.00 98.31 413 ALA A N 1
ATOM 3114 C CA . ALA A 1 413 ? -10.951 4.824 31.290 1.00 98.31 413 ALA A CA 1
ATOM 3115 C C . ALA A 1 413 ? -11.760 4.150 30.168 1.00 98.31 413 ALA A C 1
ATOM 3117 O O . ALA A 1 413 ? -12.645 3.352 30.463 1.00 98.31 413 ALA A O 1
ATOM 3118 N N . ALA A 1 414 ? -11.406 4.376 28.899 1.00 98.62 414 ALA A N 1
ATOM 3119 C CA . ALA A 1 414 ? -12.044 3.720 27.759 1.00 98.62 414 ALA A CA 1
ATOM 3120 C C . ALA A 1 414 ? -11.882 2.191 27.797 1.00 98.62 414 ALA A C 1
ATOM 3122 O O . ALA A 1 414 ? -12.856 1.476 27.581 1.00 98.62 414 ALA A O 1
ATOM 3123 N N . ILE A 1 415 ? -10.700 1.672 28.156 1.00 98.56 415 ILE A N 1
ATOM 3124 C CA . ILE A 1 415 ? -10.483 0.224 28.355 1.00 98.56 415 ILE A CA 1
ATOM 3125 C C . ILE A 1 415 ? -11.383 -0.312 29.476 1.00 98.56 415 ILE A C 1
ATOM 3127 O O . ILE A 1 415 ? -11.938 -1.403 29.351 1.00 98.56 415 ILE A O 1
ATOM 3131 N N . THR A 1 416 ? -11.573 0.464 30.548 1.00 98.12 416 THR A N 1
ATOM 3132 C CA . THR A 1 416 ? -12.482 0.096 31.645 1.00 98.12 416 THR A CA 1
ATOM 3133 C C . THR A 1 416 ? -13.924 0.021 31.139 1.00 98.12 416 THR A C 1
ATOM 3135 O O . THR A 1 416 ? -14.577 -0.999 31.336 1.00 98.12 416 THR A O 1
ATOM 3138 N N . THR A 1 417 ? -14.391 1.026 30.391 1.00 98.31 417 THR A N 1
ATOM 3139 C CA . THR A 1 417 ? -15.716 1.007 29.750 1.00 98.31 417 THR A CA 1
ATOM 3140 C C . THR A 1 417 ? -15.877 -0.180 28.800 1.00 98.31 417 THR A C 1
ATOM 3142 O O . THR A 1 417 ? -16.904 -0.848 28.836 1.00 98.31 417 THR A O 1
ATOM 3145 N N . ILE A 1 418 ? -14.864 -0.498 27.985 1.00 98.38 418 ILE A N 1
ATOM 3146 C CA . ILE A 1 418 ? -14.900 -1.662 27.088 1.00 98.38 418 ILE A CA 1
ATOM 3147 C C . ILE A 1 418 ? -15.034 -2.967 27.887 1.00 98.38 418 ILE A C 1
ATOM 3149 O O . ILE A 1 418 ? -15.785 -3.851 27.478 1.00 98.38 418 ILE A O 1
ATOM 3153 N N . SER A 1 419 ? -14.360 -3.088 29.036 1.00 97.25 419 SER A N 1
ATOM 3154 C CA . SER A 1 419 ? -14.418 -4.294 29.877 1.00 97.25 419 SER A CA 1
ATOM 3155 C C . SER A 1 419 ? -15.804 -4.581 30.476 1.00 97.25 419 SER A C 1
ATOM 3157 O O . SER A 1 419 ? -16.099 -5.723 30.826 1.00 97.25 419 SER A O 1
ATOM 3159 N N . GLU A 1 420 ? -16.667 -3.566 30.563 1.00 97.31 420 GLU A N 1
ATOM 3160 C CA . GLU A 1 420 ? -18.035 -3.679 31.084 1.00 97.31 420 GLU A CA 1
ATOM 3161 C C . GLU A 1 420 ? -19.045 -4.121 30.010 1.00 97.31 420 GLU A C 1
ATOM 3163 O O . GLU A 1 420 ? -20.185 -4.466 30.329 1.00 97.31 420 GLU A O 1
ATOM 3168 N N . ILE A 1 421 ? -18.644 -4.138 28.734 1.00 96.81 421 ILE A N 1
ATOM 3169 C CA . ILE A 1 421 ? -19.511 -4.507 27.614 1.00 96.81 421 ILE A CA 1
ATOM 3170 C C . ILE A 1 421 ? -19.503 -6.031 27.430 1.00 96.81 421 ILE A C 1
ATOM 3172 O O . ILE A 1 421 ? -18.451 -6.615 27.170 1.00 96.81 421 ILE A O 1
ATOM 3176 N N . PRO A 1 422 ? -20.669 -6.706 27.454 1.00 95.38 422 PRO A N 1
ATOM 3177 C CA . PRO A 1 422 ? -20.737 -8.134 27.164 1.00 95.38 422 PRO A CA 1
ATOM 3178 C C . PRO A 1 422 ? -20.314 -8.431 25.718 1.00 95.38 422 PRO A C 1
ATOM 3180 O O . PRO A 1 422 ? -21.038 -8.101 24.768 1.00 95.38 422 PRO A O 1
ATOM 3183 N N . ALA A 1 423 ? -19.168 -9.092 25.558 1.00 97.25 423 ALA A N 1
ATOM 3184 C CA . ALA A 1 423 ? -18.617 -9.489 24.269 1.00 97.25 423 ALA A CA 1
ATOM 3185 C C . ALA A 1 423 ? -18.244 -10.979 24.239 1.00 97.25 423 ALA A C 1
ATOM 3187 O O . ALA A 1 423 ? -17.787 -11.552 25.227 1.00 97.25 423 ALA A O 1
ATOM 3188 N N . SER A 1 424 ? -18.432 -11.598 23.075 1.00 97.75 424 SER A N 1
ATOM 3189 C CA . SER A 1 424 ? -18.072 -12.995 22.790 1.00 97.75 424 SER A CA 1
ATOM 3190 C C . SER A 1 424 ? -16.654 -13.128 22.213 1.00 97.75 424 SER A C 1
ATOM 3192 O O . SER A 1 424 ? -16.128 -14.242 22.113 1.00 97.75 424 SER A O 1
ATOM 3194 N N . GLY A 1 425 ? -16.063 -11.997 21.815 1.00 98.25 425 GLY A N 1
ATOM 3195 C CA . GLY A 1 425 ? -14.690 -11.840 21.354 1.00 98.25 425 GLY A CA 1
ATOM 3196 C C . GLY A 1 425 ? -14.389 -10.407 20.912 1.00 98.25 425 GLY A C 1
ATOM 3197 O O . GLY A 1 425 ? -15.302 -9.606 20.705 1.0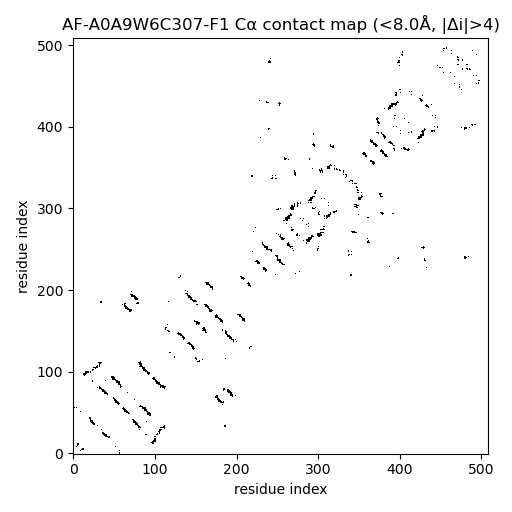0 98.25 425 GLY A O 1
ATOM 3198 N N . TYR A 1 426 ? -13.101 -10.104 20.777 1.00 98.69 426 TYR A N 1
ATOM 3199 C CA . TYR A 1 426 ? -12.563 -8.766 20.562 1.00 98.69 426 TYR A CA 1
ATOM 3200 C C . TYR A 1 426 ? -11.681 -8.720 19.318 1.00 98.69 426 TYR A C 1
ATOM 3202 O O . TYR A 1 426 ? -10.775 -9.545 19.155 1.00 98.69 426 TYR A O 1
ATOM 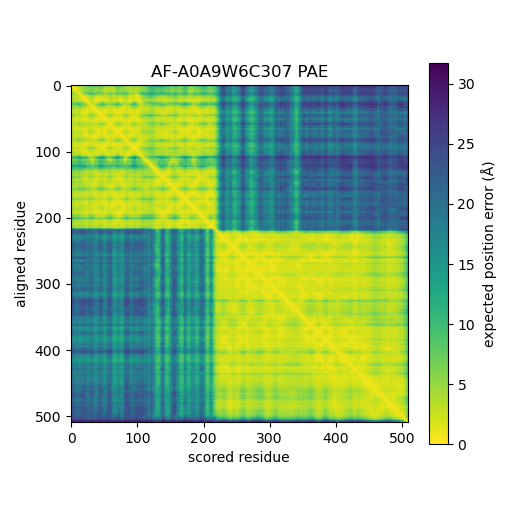3210 N N . VAL A 1 427 ? -11.919 -7.718 18.474 1.00 98.75 427 VAL A N 1
ATOM 3211 C CA . VAL A 1 427 ? -11.030 -7.334 17.377 1.00 98.75 427 VAL A CA 1
ATOM 3212 C C . VAL A 1 427 ? -10.285 -6.061 17.798 1.00 98.75 427 VAL A C 1
ATOM 3214 O O . VAL A 1 427 ? -10.915 -5.000 17.870 1.00 98.75 427 VAL A O 1
ATOM 3217 N N . PRO A 1 428 ? -8.982 -6.148 18.132 1.00 98.62 428 PRO A N 1
ATOM 3218 C CA . PRO A 1 428 ? -8.152 -4.963 18.344 1.00 98.62 428 PRO A CA 1
ATOM 3219 C C . PRO A 1 428 ? -7.921 -4.238 17.012 1.00 98.62 428 PRO A C 1
ATOM 3221 O O . PRO A 1 428 ? -8.137 -4.822 15.952 1.00 98.62 428 PRO A O 1
ATOM 3224 N N . GLY A 1 429 ? -7.434 -3.001 17.043 1.00 97.94 429 GLY A N 1
ATOM 3225 C CA . GLY A 1 429 ? -7.016 -2.291 15.829 1.00 97.94 429 GLY A CA 1
ATOM 3226 C C . GLY A 1 429 ? -5.782 -2.924 15.188 1.00 97.94 429 GLY A C 1
ATOM 3227 O O . GLY A 1 429 ? -5.637 -2.915 13.970 1.00 97.94 429 GLY A O 1
ATOM 3228 N N . HIS A 1 430 ? -4.963 -3.608 15.997 1.00 98.19 430 HIS A N 1
ATOM 3229 C CA . HIS A 1 430 ? -3.833 -4.407 15.533 1.00 98.19 430 HIS A CA 1
ATOM 3230 C C . HIS A 1 430 ? -3.654 -5.706 16.328 1.00 98.19 430 HIS A C 1
ATOM 3232 O O . HIS A 1 430 ? -3.704 -5.706 17.565 1.00 98.19 430 HIS A O 1
ATOM 3238 N N . GLY A 1 431 ? -3.359 -6.792 15.608 1.00 97.06 431 GLY A N 1
ATOM 3239 C CA . GLY A 1 431 ? -3.104 -8.125 16.158 1.00 97.06 431 GLY A CA 1
ATOM 3240 C C . GLY A 1 431 ? -4.315 -9.061 16.118 1.00 97.06 431 GLY A C 1
ATOM 3241 O O . GLY A 1 431 ? -5.372 -8.695 15.611 1.00 97.06 431 GLY A O 1
ATOM 3242 N N . PRO A 1 432 ? -4.209 -10.274 16.672 1.00 97.69 432 PRO A N 1
ATOM 3243 C CA . PRO A 1 432 ? -5.182 -11.319 16.384 1.00 97.69 432 PRO A CA 1
ATOM 3244 C C . PRO A 1 432 ? -6.520 -11.124 17.108 1.00 97.69 432 PRO A C 1
ATOM 3246 O O . PRO A 1 432 ? -6.588 -10.660 18.255 1.00 97.69 432 PRO A O 1
ATOM 3249 N N . TYR A 1 433 ? -7.594 -11.608 16.482 1.00 98.31 433 TYR A N 1
ATOM 3250 C CA . TYR A 1 433 ? -8.873 -11.824 17.160 1.00 98.31 433 TYR A CA 1
ATOM 3251 C C . TYR A 1 433 ? -8.710 -12.760 18.369 1.00 98.31 433 TYR A C 1
ATOM 3253 O O . TYR A 1 433 ? -7.890 -13.686 18.377 1.00 98.31 433 TYR A O 1
ATOM 3261 N N . HIS A 1 434 ? -9.488 -12.523 19.424 1.00 98.19 434 HIS A N 1
ATOM 3262 C CA . HIS A 1 434 ? -9.436 -13.320 20.648 1.00 98.19 434 HIS A CA 1
ATOM 3263 C C . HIS A 1 434 ? -10.740 -13.263 21.439 1.00 98.19 434 HIS A C 1
ATOM 3265 O O . HIS A 1 434 ? -11.588 -12.413 21.199 1.00 98.19 434 HIS A O 1
ATOM 3271 N N . ARG A 1 435 ? -10.907 -14.193 22.384 1.00 97.50 435 ARG A N 1
ATOM 3272 C CA . ARG A 1 435 ? -12.140 -14.346 23.179 1.00 97.50 435 ARG A CA 1
ATOM 3273 C C . ARG A 1 435 ? -11.981 -14.004 24.662 1.00 97.50 435 ARG A C 1
ATOM 3275 O O . ARG A 1 435 ? -12.957 -14.057 25.400 1.00 97.50 435 ARG A O 1
ATOM 3282 N N . ASP A 1 436 ? -10.766 -13.696 25.097 1.00 96.50 436 ASP A N 1
ATOM 3283 C CA . ASP A 1 436 ? -10.429 -13.357 26.482 1.00 96.50 436 ASP A CA 1
ATOM 3284 C C . ASP A 1 436 ? -10.071 -11.862 26.619 1.00 96.50 436 ASP A C 1
ATOM 3286 O O . ASP A 1 436 ? -10.324 -11.074 25.712 1.00 96.50 436 ASP A O 1
ATOM 3290 N N . SER A 1 437 ? -9.518 -11.445 27.760 1.00 95.12 437 SER A N 1
ATOM 3291 C CA . SER A 1 437 ? -9.183 -10.044 28.055 1.00 95.12 437 SER A CA 1
ATOM 3292 C C . SER A 1 437 ? -7.732 -9.659 27.727 1.00 95.12 437 SER A C 1
ATOM 3294 O O . SER A 1 437 ? -7.263 -8.600 28.155 1.00 95.12 437 SER A O 1
ATOM 3296 N N . ARG A 1 438 ? -6.982 -10.489 26.986 1.00 97.31 438 ARG A N 1
ATOM 3297 C CA . ARG A 1 438 ? -5.529 -10.300 26.821 1.00 97.31 438 ARG A CA 1
ATOM 3298 C C . ARG A 1 438 ? -5.142 -8.984 26.142 1.00 97.31 438 ARG A C 1
ATOM 3300 O O . ARG A 1 438 ? -4.157 -8.384 26.562 1.00 97.31 438 ARG A O 1
ATOM 3307 N N . ALA A 1 439 ? -5.908 -8.488 25.165 1.00 97.62 439 ALA A N 1
ATOM 3308 C CA . ALA A 1 439 ? -5.609 -7.187 24.556 1.00 97.62 439 ALA A CA 1
ATOM 3309 C C . ALA A 1 439 ? -5.853 -6.020 25.522 1.00 97.62 439 ALA A C 1
ATOM 3311 O O . ALA A 1 439 ? -5.066 -5.076 25.542 1.00 97.62 439 ALA A O 1
ATOM 3312 N N . MET A 1 440 ? -6.887 -6.100 26.369 1.00 97.50 440 MET A N 1
ATOM 3313 C CA . MET A 1 440 ? -7.130 -5.096 27.415 1.00 97.50 440 MET A CA 1
ATOM 3314 C C . MET A 1 440 ? -5.971 -5.068 28.404 1.00 97.50 440 MET A C 1
ATOM 3316 O O . MET A 1 440 ? -5.408 -4.005 28.655 1.00 97.50 440 MET A O 1
ATOM 3320 N N . GLY A 1 441 ? -5.569 -6.244 28.898 1.00 97.31 441 GLY A N 1
ATOM 3321 C CA . GLY A 1 441 ? -4.439 -6.379 29.811 1.00 97.31 441 GLY A CA 1
ATOM 3322 C C . GLY A 1 441 ? -3.134 -5.874 29.194 1.00 97.31 441 GLY A C 1
ATOM 3323 O O . GLY A 1 441 ? -2.453 -5.053 29.800 1.00 97.31 441 GLY A O 1
ATOM 3324 N N . GLN A 1 442 ? -2.795 -6.309 27.975 1.00 97.75 442 GLN A N 1
ATOM 3325 C CA . GLN A 1 442 ? -1.575 -5.866 27.294 1.00 97.75 442 GLN A CA 1
ATOM 3326 C C . GLN A 1 442 ? -1.569 -4.351 27.085 1.00 97.75 442 GLN A C 1
ATOM 3328 O O . GLN A 1 442 ? -0.590 -3.694 27.434 1.00 97.75 442 GLN A O 1
ATOM 3333 N N . THR A 1 443 ? -2.652 -3.797 26.534 1.00 98.19 443 THR A N 1
ATOM 3334 C CA . THR A 1 443 ? -2.741 -2.361 26.245 1.00 98.19 443 THR A CA 1
ATOM 3335 C C . THR A 1 443 ? -2.622 -1.568 27.540 1.00 98.19 443 THR A C 1
ATOM 3337 O O . THR A 1 443 ? -1.721 -0.745 27.667 1.00 98.19 443 THR A O 1
ATOM 3340 N N . GLN A 1 444 ? -3.440 -1.879 28.550 1.00 97.25 444 GLN A N 1
ATOM 3341 C CA . GLN A 1 444 ? -3.437 -1.171 29.831 1.00 97.25 444 GLN A CA 1
ATOM 3342 C C . GLN A 1 444 ? -2.068 -1.213 30.523 1.00 97.25 444 GLN A C 1
ATOM 3344 O O . GLN A 1 444 ? -1.576 -0.171 30.966 1.00 97.25 444 GLN A O 1
ATOM 3349 N N . HIS A 1 445 ? -1.427 -2.382 30.596 1.00 97.12 445 HIS A N 1
ATOM 3350 C CA . HIS A 1 445 ? -0.119 -2.488 31.235 1.00 97.12 445 HIS A CA 1
ATOM 3351 C C . HIS A 1 445 ? 0.982 -1.785 30.428 1.00 97.12 445 HIS A C 1
ATOM 3353 O O . HIS A 1 445 ? 1.861 -1.163 31.027 1.00 97.12 445 HIS A O 1
ATOM 3359 N N . TYR A 1 446 ? 0.925 -1.807 29.089 1.00 97.50 446 TYR A N 1
ATOM 3360 C CA . TYR A 1 446 ? 1.870 -1.060 28.256 1.00 97.50 446 TYR A CA 1
ATOM 3361 C C . TYR A 1 446 ? 1.736 0.452 28.474 1.00 97.50 446 TYR A C 1
ATOM 3363 O O . TYR A 1 446 ? 2.747 1.132 28.651 1.00 97.50 446 TYR A O 1
ATOM 3371 N N . LEU A 1 447 ? 0.505 0.979 28.520 1.00 96.25 447 LEU A N 1
ATOM 3372 C CA . LEU A 1 447 ? 0.236 2.393 28.805 1.00 96.25 447 LEU A CA 1
ATOM 3373 C C . LEU A 1 447 ? 0.865 2.832 30.135 1.00 96.25 447 LEU A C 1
ATOM 3375 O O . LEU A 1 447 ? 1.569 3.843 30.194 1.00 96.25 447 LEU A O 1
ATOM 3379 N N . GLN A 1 448 ? 0.654 2.043 31.191 1.00 95.94 448 GLN A N 1
ATOM 3380 C CA . GLN A 1 448 ? 1.209 2.304 32.522 1.00 95.94 448 GLN A CA 1
ATOM 3381 C C . GLN A 1 448 ? 2.740 2.225 32.530 1.00 95.94 448 GLN A C 1
ATOM 3383 O O . GLN A 1 448 ? 3.404 3.101 33.086 1.00 95.94 448 GLN A O 1
ATOM 3388 N N . ALA A 1 449 ? 3.309 1.200 31.890 1.00 96.38 449 ALA A N 1
ATOM 3389 C CA . ALA A 1 449 ? 4.751 0.998 31.832 1.00 96.38 449 ALA A CA 1
ATOM 3390 C C . ALA A 1 449 ? 5.457 2.108 31.035 1.00 96.38 449 ALA A C 1
ATOM 3392 O O . ALA A 1 449 ? 6.517 2.581 31.448 1.00 96.38 449 ALA A O 1
ATOM 3393 N N . MET A 1 450 ? 4.854 2.564 29.933 1.00 95.06 450 MET A N 1
ATOM 3394 C CA . MET A 1 450 ? 5.368 3.668 29.124 1.00 95.06 450 MET A CA 1
ATOM 3395 C C . MET A 1 450 ? 5.343 4.990 29.901 1.00 95.06 450 MET A C 1
ATOM 3397 O O . MET A 1 450 ? 6.358 5.690 29.942 1.00 95.06 450 MET A O 1
ATOM 3401 N N . ASP A 1 451 ? 4.226 5.316 30.569 1.00 95.19 451 ASP A N 1
ATOM 3402 C CA . ASP A 1 451 ? 4.129 6.534 31.385 1.00 95.19 451 ASP A CA 1
ATOM 3403 C C . ASP A 1 451 ? 5.159 6.537 32.516 1.00 95.19 451 ASP A C 1
ATOM 3405 O O . ASP A 1 451 ? 5.886 7.516 32.692 1.00 95.19 451 ASP A O 1
ATOM 3409 N N . ALA A 1 452 ? 5.263 5.425 33.250 1.00 95.56 452 ALA A N 1
ATOM 3410 C CA . ALA A 1 452 ? 6.217 5.275 34.340 1.00 95.56 452 ALA A CA 1
ATOM 3411 C C . ALA A 1 452 ? 7.664 5.423 33.850 1.00 95.56 452 ALA A C 1
ATOM 3413 O O . ALA A 1 452 ? 8.467 6.102 34.494 1.00 95.56 452 ALA A O 1
ATOM 3414 N N . ARG A 1 453 ? 7.990 4.840 32.689 1.00 95.25 453 ARG A N 1
ATOM 3415 C CA . ARG A 1 453 ? 9.323 4.934 32.086 1.00 95.25 453 ARG A CA 1
ATOM 3416 C C . ARG A 1 453 ? 9.682 6.369 31.713 1.00 95.25 453 ARG A C 1
ATOM 3418 O O . ARG A 1 453 ? 10.744 6.838 32.119 1.00 95.25 453 ARG A O 1
ATOM 3425 N N . LEU A 1 454 ? 8.822 7.067 30.970 1.00 95.12 454 LEU A N 1
ATOM 3426 C CA . LEU A 1 454 ? 9.101 8.440 30.532 1.00 95.12 454 LEU A CA 1
ATOM 3427 C C . LEU A 1 454 ? 9.132 9.420 31.705 1.00 95.12 454 LEU A C 1
ATOM 3429 O O . LEU A 1 454 ? 10.034 10.253 31.790 1.00 95.12 454 LEU A O 1
ATOM 3433 N N . ARG A 1 455 ? 8.205 9.274 32.656 1.00 95.88 455 ARG A N 1
ATOM 3434 C CA . ARG A 1 455 ? 8.183 10.063 33.892 1.00 95.88 455 ARG A CA 1
ATOM 3435 C C . ARG A 1 455 ? 9.441 9.843 34.726 1.00 95.88 455 ARG A C 1
ATOM 3437 O O . ARG A 1 455 ? 10.031 10.811 35.193 1.00 95.88 455 ARG A O 1
ATOM 3444 N N . GLY A 1 456 ? 9.857 8.590 34.908 1.00 96.50 456 GLY A N 1
ATOM 3445 C CA . GLY A 1 456 ? 11.078 8.251 35.637 1.00 96.50 456 GLY A CA 1
ATOM 3446 C C . GLY A 1 456 ? 12.326 8.823 34.967 1.00 96.50 456 GLY A C 1
ATOM 3447 O O . GLY A 1 456 ? 13.155 9.430 35.638 1.00 96.50 456 GLY A O 1
ATOM 3448 N N . ALA A 1 457 ? 12.432 8.697 33.642 1.00 96.00 457 ALA A N 1
ATOM 3449 C CA . ALA A 1 457 ? 13.542 9.251 32.872 1.00 96.00 457 ALA A CA 1
ATOM 3450 C C . ALA A 1 457 ? 13.625 10.783 32.999 1.00 96.00 457 ALA A C 1
ATOM 3452 O O . ALA A 1 457 ? 14.692 11.307 33.314 1.00 96.00 457 ALA A O 1
ATOM 3453 N N . ALA A 1 458 ? 12.500 11.487 32.838 1.00 96.88 458 ALA A N 1
ATOM 3454 C CA . ALA A 1 458 ? 12.442 12.939 32.993 1.00 96.88 458 ALA A CA 1
ATOM 3455 C C . ALA A 1 458 ? 12.786 13.383 34.427 1.00 96.88 458 ALA A C 1
ATOM 3457 O O . ALA A 1 458 ? 13.591 14.292 34.613 1.00 96.88 458 ALA A O 1
ATOM 3458 N N . ASN A 1 459 ? 12.247 12.706 35.450 1.00 96.88 459 ASN A N 1
ATOM 3459 C CA . ASN A 1 459 ? 12.540 12.998 36.861 1.00 96.88 459 ASN A CA 1
ATOM 3460 C C . ASN A 1 459 ? 14.011 12.775 37.238 1.00 96.88 459 ASN A C 1
ATOM 3462 O O . ASN A 1 459 ? 14.511 13.436 38.144 1.00 96.88 459 ASN A O 1
ATOM 3466 N N . ASN A 1 460 ? 14.705 11.879 36.536 1.00 96.62 460 ASN A N 1
ATOM 3467 C CA . ASN A 1 460 ? 16.135 11.637 36.714 1.00 96.62 460 ASN A CA 1
ATOM 3468 C C . ASN A 1 460 ? 17.018 12.588 35.885 1.00 96.62 460 ASN A C 1
ATOM 3470 O O . ASN A 1 460 ? 18.237 12.431 35.884 1.00 96.62 460 ASN A O 1
ATOM 3474 N N . GLY A 1 461 ? 16.429 13.558 35.178 1.00 96.19 461 GLY A N 1
ATOM 3475 C CA . GLY A 1 461 ? 17.166 14.532 34.373 1.00 96.19 461 GLY A CA 1
ATOM 3476 C C . GLY A 1 461 ? 17.784 13.956 33.099 1.00 96.19 461 GLY A C 1
ATOM 3477 O O . GLY A 1 461 ? 18.704 14.566 32.557 1.00 96.19 461 GLY A O 1
ATOM 3478 N N . LEU A 1 462 ? 17.306 12.799 32.624 1.00 97.12 462 LEU A N 1
ATOM 3479 C CA . LEU A 1 462 ? 17.754 12.251 31.346 1.00 97.12 462 LEU A CA 1
ATOM 3480 C C . LEU A 1 462 ? 17.303 13.144 30.189 1.00 97.12 462 LEU A C 1
ATOM 3482 O O . LEU A 1 462 ? 16.311 13.861 30.275 1.00 97.12 462 LEU A O 1
ATOM 3486 N N . THR A 1 463 ? 18.027 13.067 29.085 1.00 95.75 463 THR A N 1
ATOM 3487 C CA . THR A 1 463 ? 17.690 13.697 27.809 1.00 95.75 463 THR A CA 1
ATOM 3488 C C . THR A 1 463 ? 16.777 12.788 26.973 1.00 95.75 463 THR A C 1
ATOM 3490 O O . THR A 1 463 ? 16.759 11.566 27.170 1.00 95.75 463 THR A O 1
ATOM 3493 N N . PRO A 1 464 ? 16.062 13.324 25.962 1.00 94.25 464 PRO A N 1
ATOM 3494 C CA . PRO A 1 464 ? 15.280 12.482 25.054 1.00 94.25 464 PRO A CA 1
ATOM 3495 C C . PRO A 1 464 ? 16.144 11.453 24.311 1.00 94.25 464 PRO A C 1
ATOM 3497 O O . PRO A 1 464 ? 15.676 10.354 24.023 1.00 94.25 464 PRO A O 1
ATOM 3500 N N . LEU A 1 465 ? 17.412 11.773 24.017 1.00 96.19 465 LEU A N 1
ATOM 3501 C CA . LEU A 1 465 ? 18.337 10.843 23.363 1.00 96.19 465 LEU A CA 1
ATOM 3502 C C . LEU A 1 465 ? 18.736 9.681 24.278 1.00 96.19 465 LEU A C 1
ATOM 3504 O O . LEU A 1 465 ? 18.805 8.548 23.811 1.00 96.19 465 LEU A O 1
ATOM 3508 N N . GLU A 1 466 ? 18.940 9.928 25.572 1.00 97.25 466 GLU A N 1
ATOM 3509 C CA . GLU A 1 466 ? 19.195 8.859 26.545 1.00 97.25 466 GLU A CA 1
ATOM 3510 C C . GLU A 1 466 ? 17.962 7.966 26.725 1.00 97.25 466 GLU A C 1
ATOM 3512 O O . GLU A 1 466 ? 18.085 6.741 26.749 1.00 97.25 466 GLU A O 1
ATOM 3517 N N . ALA A 1 467 ? 16.759 8.550 26.755 1.00 95.31 467 ALA A N 1
ATOM 3518 C CA . ALA A 1 467 ? 15.515 7.782 26.786 1.00 95.31 467 ALA A CA 1
ATOM 3519 C C . ALA A 1 467 ? 15.328 6.921 25.521 1.00 95.31 467 ALA A C 1
ATOM 3521 O O . ALA A 1 467 ? 14.906 5.765 25.618 1.00 95.31 467 ALA A O 1
ATOM 3522 N N . LEU A 1 468 ? 15.678 7.441 24.338 1.00 95.62 468 LEU A N 1
ATOM 3523 C CA . LEU A 1 468 ? 15.681 6.679 23.084 1.00 95.62 468 LEU A CA 1
ATOM 3524 C C . LEU A 1 468 ? 16.699 5.533 23.112 1.00 95.62 468 LEU A C 1
ATOM 3526 O O . LEU A 1 468 ? 16.361 4.406 22.747 1.00 95.62 468 LEU A O 1
ATOM 3530 N N . ALA A 1 469 ? 17.925 5.809 23.564 1.00 95.69 469 ALA A N 1
ATOM 3531 C CA . ALA A 1 469 ? 19.005 4.829 23.645 1.00 95.69 469 ALA A CA 1
ATOM 3532 C C . ALA A 1 469 ? 18.687 3.680 24.613 1.00 95.69 469 ALA A C 1
ATOM 3534 O O . ALA A 1 469 ? 19.099 2.547 24.378 1.00 95.69 469 ALA A O 1
ATOM 3535 N N . ALA A 1 470 ? 17.906 3.949 25.662 1.00 93.75 470 ALA A N 1
ATOM 3536 C CA . ALA A 1 470 ? 17.486 2.937 26.624 1.00 93.75 470 ALA A CA 1
ATOM 3537 C C . ALA A 1 470 ? 16.521 1.881 26.039 1.00 93.75 470 ALA A C 1
ATOM 3539 O O . ALA A 1 470 ? 16.314 0.844 26.669 1.00 93.75 470 ALA A O 1
ATOM 3540 N N . GLY A 1 471 ? 15.919 2.129 24.867 1.00 94.38 471 GLY A N 1
ATOM 3541 C CA . GLY A 1 471 ? 15.014 1.192 24.188 1.00 94.38 471 GLY A CA 1
ATOM 3542 C C . GLY A 1 471 ? 13.651 1.002 24.875 1.00 94.38 471 GLY A C 1
ATOM 3543 O O . GLY A 1 471 ? 13.373 1.660 25.881 1.00 94.38 471 GLY A O 1
ATOM 3544 N N . PRO A 1 472 ? 12.774 0.133 24.337 1.00 95.19 472 PRO A N 1
ATOM 3545 C CA . PRO A 1 472 ? 11.474 -0.168 24.939 1.00 95.19 472 PRO A CA 1
ATOM 3546 C C . PRO A 1 472 ? 11.603 -0.853 26.308 1.00 95.19 472 PRO A C 1
ATOM 3548 O O . PRO A 1 472 ? 12.658 -1.369 26.679 1.00 95.19 472 PRO A O 1
ATOM 3551 N N . MET A 1 473 ? 10.507 -0.873 27.070 1.00 95.44 473 MET A N 1
ATOM 3552 C CA . MET A 1 473 ? 10.410 -1.629 28.323 1.00 95.44 473 MET A CA 1
ATOM 3553 C C . MET A 1 473 ? 10.704 -3.123 28.064 1.00 95.44 473 MET A C 1
ATOM 3555 O O . MET A 1 473 ? 10.061 -3.683 27.176 1.00 95.44 473 MET A O 1
ATOM 3559 N N . PRO A 1 474 ? 11.607 -3.788 28.822 1.00 94.56 474 PRO A N 1
ATOM 3560 C CA . PRO A 1 474 ? 12.035 -5.165 28.540 1.00 94.56 474 PRO A CA 1
ATOM 3561 C C . PRO A 1 474 ? 10.888 -6.167 28.371 1.00 94.56 474 PRO A C 1
ATOM 3563 O O . PRO A 1 474 ? 10.876 -6.920 27.398 1.00 94.56 474 PRO A O 1
ATOM 3566 N N . ASP A 1 475 ? 9.880 -6.102 29.244 1.00 95.31 475 ASP A N 1
ATOM 3567 C CA . ASP A 1 475 ? 8.718 -6.999 29.209 1.00 95.31 475 ASP A CA 1
ATOM 3568 C C . ASP A 1 475 ? 7.869 -6.842 27.939 1.00 95.31 475 ASP A C 1
ATOM 3570 O O . ASP A 1 475 ? 7.135 -7.753 27.577 1.00 95.31 475 ASP A O 1
ATOM 3574 N N . TYR A 1 476 ? 7.998 -5.722 27.222 1.00 96.44 476 TYR A N 1
ATOM 3575 C CA . TYR A 1 476 ? 7.236 -5.399 26.011 1.00 96.44 476 TYR A CA 1
ATOM 3576 C C . TYR A 1 476 ? 8.119 -5.209 24.771 1.00 96.44 476 TYR A C 1
ATOM 3578 O O . TYR A 1 476 ? 7.619 -4.889 23.691 1.00 96.44 476 TYR A O 1
ATOM 3586 N N . ALA A 1 477 ? 9.432 -5.415 24.896 1.00 95.75 477 ALA A N 1
ATOM 3587 C CA . ALA A 1 477 ? 10.382 -5.246 23.798 1.00 95.75 477 ALA A CA 1
ATOM 3588 C C . ALA A 1 477 ? 10.132 -6.231 22.643 1.00 95.75 477 ALA A C 1
ATOM 3590 O O . ALA A 1 477 ? 10.522 -5.957 21.515 1.00 95.75 477 ALA A O 1
ATOM 3591 N N . HIS A 1 478 ? 9.469 -7.354 22.934 1.00 95.88 478 HIS A N 1
ATOM 3592 C CA . HIS A 1 478 ? 9.118 -8.401 21.978 1.00 95.88 478 HIS A CA 1
ATOM 3593 C C . HIS A 1 478 ? 7.869 -8.093 21.135 1.00 95.88 478 HIS A C 1
ATOM 3595 O O . HIS A 1 478 ? 7.597 -8.822 20.184 1.00 95.88 478 HIS A O 1
ATOM 3601 N N . LEU A 1 479 ? 7.082 -7.071 21.495 1.00 97.81 479 LEU A N 1
ATOM 3602 C CA . LEU A 1 479 ? 5.879 -6.713 20.742 1.00 97.81 479 LEU A CA 1
ATOM 3603 C C . LEU A 1 479 ? 6.248 -6.212 19.341 1.00 97.81 479 LEU A C 1
ATOM 3605 O O . LEU A 1 479 ? 7.242 -5.508 19.170 1.00 97.81 479 LEU A O 1
ATOM 3609 N N . GLY A 1 480 ? 5.408 -6.517 18.352 1.00 97.12 480 GLY A N 1
ATOM 3610 C CA . GLY A 1 480 ? 5.541 -5.983 17.001 1.00 97.12 480 GLY A CA 1
ATOM 3611 C C . GLY A 1 480 ? 5.586 -4.453 16.979 1.00 97.12 480 GLY A C 1
ATOM 3612 O O . GLY A 1 480 ? 5.094 -3.782 17.893 1.00 97.12 480 GLY A O 1
ATOM 3613 N N . ALA A 1 481 ? 6.207 -3.911 15.931 1.00 96.19 481 ALA A N 1
ATOM 3614 C CA . ALA A 1 481 ? 6.468 -2.485 15.721 1.00 96.19 481 ALA A CA 1
ATOM 3615 C C . ALA A 1 481 ? 7.411 -1.822 16.748 1.00 96.19 481 ALA A C 1
ATOM 3617 O O . ALA A 1 481 ? 7.761 -0.654 16.580 1.00 96.19 481 ALA A O 1
ATOM 3618 N N . ASN A 1 482 ? 7.874 -2.536 17.780 1.00 96.50 482 ASN A N 1
ATOM 3619 C CA . ASN A 1 482 ? 9.056 -2.121 18.527 1.00 96.50 482 ASN A CA 1
ATOM 3620 C C . ASN A 1 482 ? 10.338 -2.500 17.763 1.00 96.50 482 ASN A C 1
ATOM 3622 O O . ASN A 1 482 ? 10.388 -3.559 17.140 1.00 96.50 482 ASN A O 1
ATOM 3626 N N . PRO A 1 483 ? 11.404 -1.685 17.872 1.00 95.88 483 PRO A N 1
ATOM 3627 C CA . PRO A 1 483 ? 11.526 -0.486 18.712 1.00 95.88 483 PRO A CA 1
ATOM 3628 C C . PRO A 1 483 ? 10.974 0.815 18.091 1.00 95.88 483 PRO A C 1
ATOM 3630 O O . PRO A 1 483 ? 11.067 1.869 18.724 1.00 95.88 483 PRO A O 1
ATOM 3633 N N . GLU A 1 484 ? 10.446 0.796 16.870 1.00 94.62 484 GLU A N 1
ATOM 3634 C CA . GLU A 1 484 ? 10.015 1.991 16.133 1.00 94.62 484 GLU A CA 1
ATOM 3635 C C . GLU A 1 484 ? 8.892 2.769 16.840 1.00 94.62 484 GLU A C 1
ATOM 3637 O O . GLU A 1 484 ? 9.007 3.989 16.989 1.00 94.62 484 GLU A O 1
ATOM 3642 N N . GLU A 1 485 ? 7.847 2.097 17.331 1.00 94.19 485 GLU A N 1
ATOM 3643 C CA . GLU A 1 485 ? 6.739 2.748 18.051 1.00 94.19 485 GLU A CA 1
ATOM 3644 C C . GLU A 1 485 ? 7.186 3.328 19.393 1.00 94.19 485 GLU A C 1
ATOM 3646 O O . GLU A 1 485 ? 6.799 4.449 19.739 1.00 94.19 485 GLU A O 1
ATOM 3651 N N . TYR A 1 486 ? 8.073 2.642 20.123 1.00 95.44 486 TYR A N 1
ATOM 3652 C CA . TYR A 1 486 ? 8.707 3.226 21.305 1.00 95.44 486 TYR A CA 1
ATOM 3653 C C . TYR A 1 486 ? 9.435 4.524 20.949 1.00 95.44 486 TYR A C 1
ATOM 3655 O O . TYR A 1 486 ? 9.174 5.561 21.560 1.00 95.44 486 TYR A O 1
ATOM 3663 N N . ARG A 1 487 ? 10.304 4.505 19.926 1.00 95.19 487 ARG A N 1
ATOM 3664 C CA . ARG A 1 487 ? 11.063 5.695 19.506 1.00 95.19 487 ARG A CA 1
ATOM 3665 C C . ARG A 1 487 ? 10.142 6.846 19.113 1.00 95.19 487 ARG A C 1
ATOM 3667 O O . ARG A 1 487 ? 10.361 7.974 19.555 1.00 95.19 487 ARG A O 1
ATOM 3674 N N . ARG A 1 488 ? 9.097 6.568 18.327 1.00 92.00 488 ARG A N 1
ATOM 3675 C CA . ARG A 1 488 ? 8.084 7.561 17.945 1.00 92.00 488 ARG A CA 1
ATOM 3676 C C . ARG A 1 488 ? 7.413 8.161 19.177 1.00 92.00 488 ARG A C 1
ATOM 3678 O O . ARG A 1 488 ? 7.293 9.380 19.269 1.00 92.00 488 ARG A O 1
ATOM 3685 N N . SER A 1 489 ? 7.034 7.320 20.134 1.00 91.88 489 SER A N 1
ATOM 3686 C CA . SER A 1 489 ? 6.378 7.744 21.369 1.00 91.88 489 SER A CA 1
ATOM 3687 C C . SER A 1 489 ? 7.286 8.629 22.226 1.00 91.88 489 SER A C 1
ATOM 3689 O O . SER A 1 489 ? 6.827 9.661 22.710 1.00 91.88 489 SER A O 1
ATOM 3691 N N . VAL A 1 490 ? 8.580 8.300 22.360 1.00 94.25 490 VAL A N 1
ATOM 3692 C CA . VAL A 1 490 ? 9.545 9.192 23.029 1.00 94.25 490 VAL A CA 1
ATOM 3693 C C . VAL A 1 490 ? 9.591 10.542 22.312 1.00 94.25 490 VAL A C 1
ATOM 3695 O O . VAL A 1 490 ? 9.365 11.567 22.945 1.00 94.25 490 VAL A O 1
ATOM 3698 N N . ILE A 1 491 ? 9.815 10.561 20.995 1.00 93.19 491 ILE A N 1
ATOM 3699 C CA . ILE A 1 491 ? 9.963 11.805 20.218 1.00 93.19 491 ILE A CA 1
ATOM 3700 C C . ILE A 1 491 ? 8.736 12.716 20.360 1.00 93.19 491 ILE A C 1
ATOM 3702 O O . ILE A 1 491 ? 8.889 13.916 20.575 1.00 93.19 491 ILE A O 1
ATOM 3706 N N . GLN A 1 492 ? 7.532 12.150 20.267 1.00 90.94 492 GLN A N 1
ATOM 3707 C CA . GLN A 1 492 ? 6.288 12.921 20.291 1.00 90.94 492 GLN A CA 1
ATOM 3708 C C . GLN A 1 492 ? 5.901 13.384 21.700 1.00 90.94 492 GLN A C 1
ATOM 3710 O O . GLN A 1 492 ? 5.375 14.480 21.873 1.00 90.94 492 GLN A O 1
ATOM 3715 N N . ARG A 1 493 ? 6.160 12.565 22.727 1.00 92.56 493 ARG A N 1
ATOM 3716 C CA . ARG A 1 493 ? 5.612 12.788 24.075 1.00 92.56 493 ARG A CA 1
ATOM 3717 C C . ARG A 1 493 ? 6.608 13.365 25.065 1.00 92.56 493 ARG A C 1
ATOM 3719 O O . ARG A 1 493 ? 6.189 13.889 26.093 1.00 92.56 493 ARG A O 1
ATOM 3726 N N . TRP A 1 494 ? 7.910 13.314 24.784 1.00 94.31 494 TRP A N 1
ATOM 3727 C CA . TRP A 1 494 ? 8.948 13.719 25.737 1.00 94.31 494 TRP A CA 1
ATOM 3728 C C . TRP A 1 494 ? 8.736 15.125 26.314 1.00 94.31 494 TRP A C 1
ATOM 3730 O O . TRP A 1 494 ? 8.845 15.329 27.523 1.00 94.31 494 TRP A O 1
ATOM 3740 N N . ARG A 1 495 ? 8.337 16.085 25.468 1.00 93.56 495 ARG A N 1
ATOM 3741 C CA . ARG A 1 495 ? 8.077 17.473 25.884 1.00 93.56 495 ARG A CA 1
ATOM 3742 C C . ARG A 1 495 ? 6.982 17.594 26.944 1.00 93.56 495 ARG A C 1
ATOM 3744 O O . ARG A 1 495 ? 7.048 18.502 27.771 1.00 93.56 495 ARG A O 1
ATOM 3751 N N . ASP A 1 496 ? 6.002 16.695 26.959 1.00 93.12 496 ASP A N 1
ATOM 3752 C CA . ASP A 1 496 ? 4.956 16.693 27.985 1.00 93.12 496 ASP A CA 1
ATOM 3753 C C . ASP A 1 496 ? 5.486 16.261 29.351 1.00 93.12 496 ASP A C 1
ATOM 3755 O O . ASP A 1 496 ? 4.974 16.716 30.374 1.00 93.12 496 ASP A O 1
ATOM 3759 N N . TYR A 1 497 ? 6.482 15.375 29.380 1.00 94.81 497 TYR A N 1
ATOM 3760 C CA . TYR A 1 497 ? 7.126 14.934 30.615 1.00 94.81 497 TYR A CA 1
ATOM 3761 C C . TYR A 1 497 ? 8.113 15.989 31.116 1.00 94.81 497 TYR A C 1
ATOM 3763 O O . TYR A 1 497 ? 8.044 16.361 32.283 1.00 94.81 497 TYR A O 1
ATOM 3771 N N . GLU A 1 498 ? 8.932 16.571 30.232 1.00 94.06 498 GLU A N 1
ATOM 3772 C CA . GLU A 1 498 ? 9.829 17.679 30.595 1.00 94.06 498 GLU A CA 1
ATOM 3773 C C . GLU A 1 498 ? 9.068 18.855 31.207 1.00 94.06 498 GLU A C 1
ATOM 3775 O O . GLU A 1 498 ? 9.430 19.322 32.282 1.00 94.06 498 GLU A O 1
ATOM 3780 N N . ARG A 1 499 ? 7.980 19.310 30.568 1.00 94.19 499 ARG A N 1
ATOM 3781 C CA . ARG A 1 499 ? 7.168 20.424 31.087 1.00 94.19 499 ARG A CA 1
ATOM 3782 C C . ARG A 1 499 ? 6.548 20.139 32.453 1.00 94.19 499 ARG A C 1
ATOM 3784 O O . ARG A 1 499 ? 6.313 21.073 33.209 1.00 94.19 499 ARG A O 1
ATOM 3791 N N . ARG A 1 500 ? 6.234 18.875 32.750 1.00 92.94 500 ARG A N 1
ATOM 3792 C CA . ARG A 1 500 ? 5.649 18.468 34.035 1.00 92.94 500 ARG A CA 1
ATOM 3793 C C . ARG A 1 500 ? 6.692 18.367 35.144 1.00 92.94 500 ARG A C 1
ATOM 3795 O O . ARG A 1 500 ? 6.361 18.627 36.296 1.00 92.94 500 ARG A O 1
ATOM 3802 N N . THR A 1 501 ? 7.914 17.972 34.805 1.00 94.50 501 THR A N 1
ATOM 3803 C CA . THR A 1 501 ? 8.999 17.776 35.771 1.00 94.50 501 THR A CA 1
ATOM 3804 C C . THR A 1 501 ? 9.777 19.064 36.045 1.00 94.50 501 THR A C 1
ATOM 3806 O O . THR A 1 501 ? 10.170 19.310 37.184 1.00 94.50 501 THR A O 1
ATOM 3809 N N . LEU A 1 502 ? 10.023 19.888 35.023 1.00 91.88 502 LEU A N 1
ATOM 3810 C CA . LEU A 1 502 ? 10.843 21.091 35.152 1.00 91.88 502 LEU A CA 1
ATOM 3811 C C . LEU A 1 502 ? 10.029 22.256 35.744 1.00 91.88 502 LEU A C 1
ATOM 3813 O O . LEU A 1 502 ? 8.949 22.564 35.237 1.00 91.88 502 LEU A O 1
ATOM 3817 N N . PRO A 1 503 ? 10.533 22.947 36.784 1.00 90.88 503 PRO A N 1
ATOM 3818 C CA . PRO A 1 503 ? 9.826 24.077 37.373 1.00 90.88 503 PRO A CA 1
ATOM 3819 C C . PRO A 1 503 ? 9.793 25.281 36.419 1.00 90.88 503 PRO A C 1
ATOM 3821 O O . PRO A 1 503 ? 10.782 25.594 35.753 1.00 90.88 503 PRO A O 1
ATOM 3824 N N . LEU A 1 504 ? 8.671 26.006 36.400 1.00 90.19 504 LEU A N 1
ATOM 3825 C CA . LEU A 1 504 ? 8.571 27.291 35.707 1.00 90.19 504 LEU A CA 1
ATOM 3826 C C . LEU A 1 504 ? 9.362 28.350 36.488 1.00 90.19 504 LEU A C 1
ATOM 3828 O O . LEU A 1 504 ? 8.993 28.700 37.606 1.00 90.19 504 LEU A O 1
ATOM 3832 N N . LEU A 1 505 ? 10.446 28.859 35.900 1.00 89.81 505 LEU A N 1
ATOM 3833 C CA . LEU A 1 505 ? 11.313 29.856 36.546 1.00 89.81 505 LEU A CA 1
ATOM 3834 C C . LEU A 1 505 ? 10.919 31.309 36.236 1.00 89.81 505 LEU A C 1
ATOM 3836 O O . LEU A 1 505 ? 11.391 32.227 36.900 1.00 89.81 505 LEU A O 1
ATOM 3840 N N . SER A 1 506 ? 10.078 31.537 35.226 1.00 85.56 506 SER A N 1
ATOM 3841 C CA . SER A 1 506 ? 9.639 32.878 34.831 1.00 85.56 506 SER A CA 1
ATOM 3842 C C . SER A 1 506 ? 8.395 33.321 35.605 1.00 85.56 506 SER A C 1
ATOM 3844 O O . SER A 1 506 ? 7.393 32.606 35.614 1.00 85.56 506 SER A O 1
ATOM 3846 N N . SER A 1 507 ? 8.414 34.537 36.152 1.00 77.88 507 SER A N 1
ATOM 3847 C CA . SER A 1 507 ? 7.212 35.279 36.548 1.00 77.88 507 SER A CA 1
ATOM 3848 C C . SER A 1 507 ? 6.830 36.268 35.445 1.00 77.88 507 SER A C 1
ATOM 3850 O O . SER A 1 507 ? 7.699 36.990 34.956 1.00 77.88 507 SER A O 1
ATOM 3852 N N . VAL A 1 508 ? 5.552 36.333 35.064 1.00 64.75 508 VAL A N 1
ATOM 3853 C CA . VAL A 1 508 ? 5.043 37.439 34.235 1.00 64.75 508 VAL A CA 1
ATOM 3854 C C . VAL A 1 508 ? 4.981 38.672 35.139 1.00 64.75 508 VAL A C 1
ATOM 3856 O O . VAL A 1 508 ? 4.208 38.679 36.097 1.00 64.75 508 VAL A O 1
ATOM 3859 N N . GLY A 1 509 ? 5.875 39.632 34.899 1.00 57.91 509 GLY A N 1
ATOM 3860 C CA . GLY A 1 509 ? 5.929 40.922 35.595 1.00 57.91 509 GLY A CA 1
ATOM 3861 C C . GLY A 1 509 ? 5.121 41.994 34.888 1.00 57.91 509 GLY A C 1
ATOM 3862 O O . GLY A 1 509 ? 4.985 41.889 33.647 1.00 57.91 509 GLY A O 1
#

Organism: NCBI:txid330485

pLDDT: mean 92.71, std 7.76, range [57.91, 98.94]